Protein AF-A0A969HVY9-F1 (afdb_monomer_lite)

Foldseek 3Di:
DVVVVVVVVVVVVCVDPVCVVPPVVPPDDCDDDPDPPPPPPLPCQDLVNLLVVLLVVVLVVLVVPVVVVCVLQVLQLVLLVVCLVVDAQCQQPVPPDLDDRALQSNLVSLLSLLLSLLLSQQVLQLLPCQVCVVVVVVVVVSPRDLVSNLSSQLVNSLVSSLSSLCSNLVSNCVRYPQQQPLFQPGGLSVLSSLLSSLSNSLSNLLSLLLNLPDNHSVSSNVCSVVLSVLLNPLLQFPEAQDDDVSVVSNLVHSNVLSSQLNLLGNVSVCNVVRPPLDDPVRDDDDPCSSVPTGYDDDDPDDDPDRSHNHPVSNVVSSVSSVVSSVVSSVSSSVSNVVVVVVVVVVVVVVVVVVPDDDDDDDDDDDDYDDDDDDDDDDDDDDDDDDDDDDDDDDDDDDDDDDDDDDDDPDPDDDDDDDPDPDDDDDDDDDDDDDDDDDDDDDDDDDDDDDPPQADDDVQWRFPAWPADFFQWTKTWTARPVVRDIKIKIKGDPVQQDPLLQVQLVVQLVLQCVDPDPQAWHWDDWDDDPSITMTITDDAPQAWQVVVLVVDADDLVVVLQQLLSVLVVLQVCVVVVWHQQQDDRRQFGAHPVRHTHGYSTRNDDLPLALCSSDPNSQRSLLQFALQSLVNSVVSVPDDPPPRDDPPSDHSLRVLQSSLQRNLCNRQVHGQAGDPGSNVSNVCLQDPQRPDSCVRRVPDDFFPCSRVLSSQSSPNDSVSHDPGSNVSSVLSVCRSVVNNVVVVVPVVVPDDDDPDPDDDDDD

Secondary structure (DSSP, 8-state):
-HHHHHHHHHHHHHTSHHHIIIIITTSPP--S---PPPPP------HHHHHHHHHHHHHHHHHH-HHHHHHHHHHHHHHHHHHHHHS-GGGGT--S-SS---HHHHHHHHHHHHHHHHHHHHHHHHTTTTTTHHHHHHHHHHT--HHHHHHHHHHHHHHHHHHHHHHHHHHHTTTS---GGG-SSS-HHHHHHHHHHHHHHHHHHHHHHHHHH-SSHHHHHTTHHHHHHHHHHTSSSSS---SHHHHHHHHT-HHHHHHHHHHHHTTGGGTTS-GGG--TT-PPPPGGGG-TTS----TTS----TT---HHHHHHHHHHHHHHHHHHHHHHHHHHHHHHHHHHHHHHHHHHHTSSPPPPPPP---------------------------------------------SS--PPPP-------------------PPPPPPPPP-PPPPP-----EETTEEEEEEEEEETTEEEEEEEETTTTEEEEEEEE-GGG--HHHHHHHHHHHHHHHT---TTBPPEEEEEEETTEEEEEEE--TT-BHHHHHTT-PPPHHHHHHHHHHHHHHHHHHHHTT---S---TTTEEE-TT--EEE-STTT-PPPSSTTTTTTTHHHHGGG--HHHHHHHHHGGGS-TTTPPPSTT--HHHHHHHHHHHHHHHHHSS-S---SSHHHHHHHHHHPPPPPGGGTSTTS-PPTTHHHHHHHHT-SSGGGS-SSHHHHHHHHHHHHTT-HHHHHHHHTTT-PPPP---PPP--

Structure (mmCIF, N/CA/C/O backbone):
data_AF-A0A969HVY9-F1
#
_entry.id   AF-A0A969HVY9-F1
#
loop_
_atom_site.group_PDB
_atom_site.id
_atom_site.type_symbol
_atom_site.label_atom_id
_atom_site.label_alt_id
_atom_site.label_comp_id
_atom_site.label_asym_id
_atom_site.label_entity_id
_atom_site.label_seq_id
_atom_site.pdbx_PDB_ins_code
_atom_site.Cartn_x
_atom_site.Cartn_y
_atom_site.Cartn_z
_atom_site.occupancy
_atom_site.B_iso_or_equiv
_atom_site.auth_seq_id
_atom_site.auth_comp_id
_atom_site.auth_asym_id
_atom_site.auth_atom_id
_atom_site.pdbx_PDB_model_num
ATOM 1 N N . GLU A 1 1 ? -2.634 8.865 65.105 1.00 55.09 1 GLU A N 1
ATOM 2 C CA . GLU A 1 1 ? -2.525 7.482 65.632 1.00 55.09 1 GLU A CA 1
ATOM 3 C C . GLU A 1 1 ? -2.492 6.415 64.534 1.00 55.09 1 GLU A C 1
ATOM 5 O O . GLU A 1 1 ? -1.568 5.609 64.543 1.00 55.09 1 GLU A O 1
ATOM 10 N N . SER A 1 2 ? -3.389 6.451 63.540 1.00 67.75 2 SER A N 1
ATOM 11 C CA . SER A 1 2 ? -3.488 5.459 62.443 1.00 67.75 2 SER A CA 1
ATOM 12 C C . SER A 1 2 ? -2.166 5.020 61.779 1.00 67.75 2 SER A C 1
ATOM 14 O O . SER A 1 2 ? -1.958 3.829 61.561 1.00 67.75 2 SER A O 1
ATOM 16 N N . ALA A 1 3 ? -1.241 5.942 61.485 1.00 66.56 3 ALA A N 1
ATOM 17 C CA . ALA A 1 3 ? 0.053 5.599 60.876 1.00 66.56 3 ALA A CA 1
ATOM 18 C C . ALA A 1 3 ? 0.974 4.786 61.811 1.00 66.56 3 ALA A C 1
ATOM 20 O O . ALA A 1 3 ? 1.674 3.878 61.360 1.00 66.56 3 ALA A O 1
ATOM 21 N N . ALA A 1 4 ? 0.948 5.073 63.117 1.00 72.19 4 ALA A N 1
ATOM 22 C CA . ALA A 1 4 ? 1.685 4.300 64.115 1.00 72.19 4 ALA A CA 1
ATOM 23 C C . ALA A 1 4 ? 1.063 2.906 64.290 1.00 72.19 4 ALA A C 1
ATOM 25 O O . ALA A 1 4 ? 1.781 1.917 64.415 1.00 72.19 4 ALA A O 1
ATOM 26 N N . GLU A 1 5 ? -0.265 2.799 64.214 1.00 73.31 5 GLU A N 1
ATOM 27 C CA . GLU A 1 5 ? -0.954 1.508 64.211 1.00 73.31 5 GLU A CA 1
ATOM 28 C C . GLU A 1 5 ? -0.633 0.649 62.996 1.00 73.31 5 GLU A C 1
ATOM 30 O O . GLU A 1 5 ? -0.299 -0.524 63.164 1.00 73.31 5 GLU A O 1
ATOM 35 N N . ALA A 1 6 ? -0.650 1.227 61.795 1.00 69.50 6 ALA A N 1
ATOM 36 C CA . ALA A 1 6 ? -0.237 0.531 60.582 1.00 69.50 6 ALA A CA 1
ATOM 37 C C . ALA A 1 6 ? 1.211 0.015 60.691 1.00 69.50 6 ALA A C 1
ATOM 39 O O . ALA A 1 6 ? 1.494 -1.118 60.301 1.00 69.50 6 ALA A O 1
ATOM 40 N N . ALA A 1 7 ? 2.118 0.797 61.291 1.00 78.38 7 ALA A N 1
ATOM 41 C CA . ALA A 1 7 ? 3.492 0.371 61.549 1.00 78.38 7 ALA A CA 1
ATOM 42 C C . ALA A 1 7 ? 3.579 -0.798 62.554 1.00 78.38 7 ALA A C 1
ATOM 44 O O . ALA A 1 7 ? 4.315 -1.755 62.300 1.00 78.38 7 ALA A O 1
ATOM 45 N N . ARG A 1 8 ? 2.797 -0.776 63.649 1.00 82.75 8 ARG A N 1
ATOM 46 C CA . ARG A 1 8 ? 2.713 -1.901 64.608 1.00 82.75 8 ARG A CA 1
ATOM 47 C C . ARG A 1 8 ? 2.201 -3.177 63.940 1.00 82.75 8 ARG A C 1
ATOM 49 O O . ARG A 1 8 ? 2.822 -4.226 64.088 1.00 82.75 8 ARG A O 1
ATOM 56 N N . TRP A 1 9 ? 1.109 -3.092 63.179 1.00 81.06 9 TRP A N 1
ATOM 57 C CA . TRP A 1 9 ? 0.534 -4.246 62.483 1.00 81.06 9 TRP A CA 1
ATOM 58 C C . TRP A 1 9 ? 1.465 -4.798 61.398 1.00 81.06 9 TRP A C 1
ATOM 60 O O . TRP A 1 9 ? 1.609 -6.013 61.282 1.00 81.06 9 TRP A O 1
ATOM 70 N N . ALA A 1 10 ? 2.176 -3.937 60.664 1.00 79.81 10 ALA A N 1
ATOM 71 C CA . ALA A 1 10 ? 3.195 -4.368 59.709 1.00 79.81 10 ALA A CA 1
ATOM 72 C C . ALA A 1 10 ? 4.379 -5.084 60.390 1.00 79.81 10 ALA A C 1
ATOM 74 O O . ALA A 1 10 ? 4.883 -6.075 59.857 1.00 79.81 10 ALA A O 1
ATOM 75 N N . ALA A 1 11 ? 4.812 -4.621 61.568 1.00 85.31 11 ALA A N 1
ATOM 76 C CA . ALA A 1 11 ? 5.849 -5.286 62.357 1.00 85.31 11 ALA A CA 1
ATOM 77 C C . ALA A 1 11 ? 5.375 -6.647 62.899 1.00 85.31 11 ALA A C 1
ATOM 79 O O . ALA A 1 11 ? 6.072 -7.648 62.728 1.00 85.31 11 ALA A O 1
ATOM 80 N N . ALA A 1 12 ? 4.165 -6.709 63.467 1.00 85.62 12 ALA A N 1
ATOM 81 C CA . ALA A 1 12 ? 3.555 -7.947 63.951 1.00 85.62 12 ALA A CA 1
ATOM 82 C C . ALA A 1 12 ? 3.368 -8.981 62.825 1.00 85.62 12 ALA A C 1
ATOM 84 O O . ALA A 1 12 ? 3.683 -10.156 63.004 1.00 85.62 12 ALA A O 1
ATOM 85 N N . TYR A 1 13 ? 2.938 -8.544 61.635 1.00 84.31 13 TYR A N 1
ATOM 86 C CA . TYR A 1 13 ? 2.820 -9.418 60.469 1.00 84.31 13 TYR A CA 1
ATOM 87 C C . TYR A 1 13 ? 4.179 -9.985 60.038 1.00 84.31 13 TYR A C 1
ATOM 89 O O . TYR A 1 13 ? 4.290 -11.195 59.854 1.00 84.31 13 TYR A O 1
ATOM 97 N N . ARG A 1 14 ? 5.233 -9.157 59.952 1.00 84.00 14 ARG A N 1
ATOM 98 C CA . ARG A 1 14 ? 6.600 -9.608 59.609 1.00 84.00 14 ARG A CA 1
ATOM 99 C C . ARG A 1 14 ? 7.188 -10.608 60.610 1.00 84.00 14 ARG A C 1
ATOM 101 O O . ARG A 1 14 ? 7.985 -11.449 60.210 1.00 84.00 14 ARG A O 1
ATOM 108 N N . ALA A 1 15 ? 6.794 -10.525 61.880 1.00 86.00 15 ALA A N 1
ATOM 109 C CA . ALA A 1 15 ? 7.190 -11.472 62.924 1.00 86.00 15 ALA A CA 1
ATOM 110 C C . ALA A 1 15 ? 6.348 -12.768 62.938 1.00 86.00 15 ALA A C 1
ATOM 112 O O . ALA A 1 15 ? 6.673 -13.699 63.672 1.00 86.00 15 ALA A O 1
ATOM 113 N N . SER A 1 16 ? 5.266 -12.848 62.154 1.00 89.69 16 SER A N 1
ATOM 114 C CA . SER A 1 16 ? 4.347 -13.992 62.170 1.00 89.69 16 SER A CA 1
ATOM 115 C C . SER A 1 16 ? 4.859 -15.203 61.364 1.00 89.69 16 SER A C 1
ATOM 117 O O . SER A 1 16 ? 5.557 -15.031 60.356 1.00 89.69 16 SER A O 1
ATOM 119 N N . PRO A 1 17 ? 4.435 -16.438 61.708 1.00 81.44 17 PRO A N 1
ATOM 120 C CA . PRO A 1 17 ? 4.734 -17.634 60.910 1.00 81.44 17 PRO A CA 1
ATOM 121 C C . PRO A 1 17 ? 4.221 -17.552 59.461 1.00 81.44 17 PRO A C 1
ATOM 123 O O . PRO A 1 17 ? 4.817 -18.127 58.552 1.00 81.44 17 PRO A O 1
ATOM 126 N N . LEU A 1 18 ? 3.143 -16.796 59.223 1.00 78.56 18 LEU A N 1
ATOM 127 C CA . LEU A 1 18 ? 2.564 -16.602 57.891 1.00 78.56 18 LEU A CA 1
ATOM 128 C C . LEU A 1 18 ? 3.505 -15.815 56.969 1.00 78.56 18 LEU A C 1
ATOM 130 O O . LEU A 1 18 ? 3.620 -16.140 55.788 1.00 78.56 18 LEU A O 1
ATOM 134 N N . TYR A 1 19 ? 4.234 -14.827 57.497 1.00 83.00 19 TYR A N 1
ATOM 135 C CA . TYR A 1 19 ? 5.235 -14.097 56.717 1.00 83.00 19 TYR A CA 1
ATOM 136 C C . TYR A 1 19 ? 6.413 -14.996 56.322 1.00 83.00 19 TYR A C 1
ATOM 138 O O . TYR A 1 19 ? 6.873 -14.933 55.182 1.00 83.00 19 TYR A O 1
ATOM 146 N N . GLN A 1 20 ? 6.851 -15.891 57.215 1.00 77.06 20 GLN A N 1
ATOM 147 C CA . GLN A 1 20 ? 7.852 -16.912 56.881 1.00 77.06 20 GLN A CA 1
ATOM 148 C C . GLN A 1 20 ? 7.364 -17.816 55.736 1.00 77.06 20 GLN A C 1
ATOM 150 O O . GLN A 1 20 ? 8.054 -17.964 54.729 1.00 77.06 20 GLN A O 1
ATOM 155 N N . GLN A 1 21 ? 6.146 -18.354 55.846 1.00 77.19 21 GLN A N 1
ATOM 156 C CA . GLN A 1 21 ? 5.596 -19.331 54.899 1.00 77.19 21 GLN A CA 1
ATOM 157 C C . GLN A 1 21 ? 5.255 -18.748 53.513 1.00 77.19 21 GLN A C 1
ATOM 159 O O . GLN A 1 21 ? 5.490 -19.403 52.497 1.00 77.19 21 GLN A O 1
ATOM 164 N N . TYR A 1 22 ? 4.695 -17.535 53.452 1.00 69.06 22 TYR A N 1
ATOM 165 C CA . TYR A 1 22 ? 4.187 -16.949 52.203 1.00 69.06 22 TYR A CA 1
ATOM 166 C C . TYR A 1 22 ? 5.100 -15.896 51.572 1.00 69.06 22 TYR A C 1
ATOM 168 O O . TYR A 1 22 ? 5.003 -15.676 50.364 1.00 69.06 22 TYR A O 1
ATOM 176 N N . VAL A 1 23 ? 5.976 -15.254 52.354 1.00 74.06 23 VAL A N 1
ATOM 177 C CA . VAL A 1 23 ? 6.850 -14.172 51.875 1.00 74.06 23 VAL A CA 1
ATOM 178 C C . VAL A 1 23 ? 8.315 -14.600 51.911 1.00 74.06 23 VAL A C 1
ATOM 180 O O . VAL A 1 23 ? 8.940 -14.666 50.857 1.00 74.06 23 VAL A O 1
ATOM 183 N N . ALA A 1 24 ? 8.865 -14.952 53.077 1.00 73.19 24 ALA A N 1
ATOM 184 C CA . ALA A 1 24 ? 10.294 -15.258 53.205 1.00 73.19 24 ALA A CA 1
ATOM 185 C C . ALA A 1 24 ? 10.706 -16.534 52.448 1.00 73.19 24 ALA A C 1
ATOM 187 O O . ALA A 1 24 ? 11.702 -16.515 51.736 1.00 73.19 24 ALA A O 1
ATOM 188 N N . ALA A 1 25 ? 9.912 -17.607 52.523 1.00 68.38 25 ALA A N 1
ATOM 189 C CA . ALA A 1 25 ? 10.175 -18.864 51.812 1.00 68.38 25 ALA A CA 1
ATOM 190 C C . ALA A 1 25 ? 9.926 -18.800 50.288 1.00 68.38 25 ALA A C 1
ATOM 192 O O . ALA A 1 25 ? 10.266 -19.741 49.573 1.00 68.38 25 ALA A O 1
ATOM 193 N N . ARG A 1 26 ? 9.309 -17.718 49.783 1.00 62.16 26 ARG A N 1
ATOM 194 C CA . ARG A 1 26 ? 9.009 -17.512 48.350 1.00 62.16 26 ARG A CA 1
ATOM 195 C C . ARG A 1 26 ? 9.801 -16.378 47.706 1.00 62.16 26 ARG A C 1
ATOM 197 O O . ARG A 1 26 ? 9.891 -16.328 46.481 1.00 62.16 26 ARG A O 1
ATOM 204 N N . LEU A 1 27 ? 10.386 -15.484 48.500 1.00 57.44 27 LEU A N 1
ATOM 205 C CA . LEU A 1 27 ? 11.451 -14.607 48.037 1.00 57.44 27 LEU A CA 1
ATOM 206 C C . LEU A 1 27 ? 12.679 -15.482 47.757 1.00 57.44 27 LEU A C 1
ATOM 208 O O . LEU A 1 27 ? 13.187 -16.103 48.692 1.00 57.44 27 LEU A O 1
ATOM 212 N N . PRO A 1 28 ? 13.179 -15.558 46.507 1.00 52.66 28 PRO A N 1
ATOM 213 C CA . PRO A 1 28 ? 14.466 -16.190 46.274 1.00 52.66 28 PRO A CA 1
ATOM 214 C C . PRO A 1 28 ? 15.502 -15.475 47.143 1.00 52.66 28 PRO A C 1
ATOM 216 O O . PRO A 1 28 ? 15.505 -14.242 47.215 1.00 52.66 28 PRO A O 1
ATOM 219 N N . ALA A 1 29 ? 16.353 -16.250 47.821 1.00 51.03 29 ALA A N 1
ATOM 220 C CA . ALA A 1 29 ? 17.438 -15.701 48.623 1.00 51.03 29 ALA A CA 1
ATOM 221 C C . ALA A 1 29 ? 18.183 -14.653 47.791 1.00 51.03 29 ALA A C 1
ATOM 223 O O . ALA A 1 29 ? 18.491 -14.918 46.627 1.00 51.03 29 ALA A O 1
ATOM 224 N N . ALA A 1 30 ? 18.442 -13.478 48.373 1.00 47.62 30 ALA A N 1
ATOM 225 C CA . ALA A 1 30 ? 19.024 -12.330 47.682 1.00 47.62 30 ALA A CA 1
ATOM 226 C C . ALA A 1 30 ? 20.507 -12.566 47.335 1.00 47.62 30 ALA A C 1
ATOM 228 O O . ALA A 1 30 ? 21.411 -11.907 47.844 1.00 47.62 30 ALA A O 1
ATOM 229 N N . THR A 1 31 ? 20.748 -13.523 46.440 1.00 48.00 31 THR A N 1
ATOM 230 C CA . THR A 1 31 ? 21.965 -13.597 45.644 1.00 48.00 31 THR A CA 1
ATOM 231 C C . THR A 1 31 ? 22.063 -12.293 44.863 1.00 48.00 31 THR A C 1
ATOM 233 O O . THR A 1 31 ? 21.044 -11.763 44.416 1.00 48.00 31 THR A O 1
ATOM 236 N N . ALA A 1 32 ? 23.283 -11.758 44.785 1.00 48.66 32 ALA A N 1
ATOM 237 C CA . ALA A 1 32 ? 23.588 -10.413 44.310 1.00 48.66 32 ALA A CA 1
ATOM 238 C C . ALA A 1 32 ? 22.735 -9.973 43.110 1.00 48.66 32 ALA A C 1
ATOM 240 O O . ALA A 1 32 ? 22.522 -10.754 42.180 1.00 48.66 32 ALA A O 1
ATOM 241 N N . ALA A 1 33 ? 22.284 -8.710 43.147 1.00 44.75 33 ALA A N 1
ATOM 242 C CA . ALA A 1 33 ? 21.442 -8.099 42.121 1.00 44.75 33 ALA A CA 1
ATOM 243 C C . ALA A 1 33 ? 21.896 -8.533 40.717 1.00 44.75 33 ALA A C 1
ATOM 245 O O . ALA A 1 33 ? 23.082 -8.373 40.408 1.00 44.75 33 ALA A O 1
ATOM 246 N N . PRO A 1 34 ? 20.997 -9.095 39.882 1.00 49.50 34 PRO A N 1
ATOM 247 C CA . PRO A 1 34 ? 21.397 -9.643 38.600 1.00 49.50 34 PRO A CA 1
ATOM 248 C C . PRO A 1 34 ? 22.079 -8.544 37.796 1.00 49.50 34 PRO A C 1
ATOM 250 O O . PRO A 1 34 ? 21.503 -7.472 37.582 1.00 49.50 34 PRO A O 1
ATOM 253 N N . SER A 1 35 ? 23.314 -8.819 37.370 1.00 53.38 35 SER A N 1
ATOM 254 C CA . SER A 1 35 ? 24.064 -7.960 36.459 1.00 53.38 35 SER A CA 1
ATOM 255 C C . SER A 1 35 ? 23.131 -7.526 35.327 1.00 53.38 35 SER A C 1
ATOM 257 O O . SER A 1 35 ? 22.405 -8.387 34.814 1.00 53.38 35 SER A O 1
ATOM 259 N N . PRO A 1 36 ? 23.120 -6.239 34.920 1.00 52.06 36 PRO A N 1
ATOM 260 C CA . PRO A 1 36 ? 22.253 -5.792 33.835 1.00 52.06 36 PRO A CA 1
ATOM 261 C C . PRO A 1 36 ? 22.453 -6.743 32.651 1.00 52.06 36 PRO A C 1
ATOM 263 O O . PRO A 1 36 ? 23.613 -6.998 32.302 1.00 52.06 36 PRO A O 1
ATOM 266 N N . PRO A 1 37 ? 21.368 -7.327 32.097 1.00 47.56 37 PRO A N 1
ATOM 267 C CA . PRO A 1 37 ? 21.469 -8.451 31.179 1.00 47.56 37 PRO A CA 1
ATOM 268 C C . PRO A 1 37 ? 22.417 -8.056 30.062 1.00 47.56 37 PRO A C 1
ATOM 270 O O . PRO A 1 37 ? 22.172 -7.073 29.356 1.00 47.56 37 PRO A O 1
ATOM 273 N N . THR A 1 38 ? 23.541 -8.773 29.969 1.00 48.12 38 THR A N 1
ATOM 274 C CA . THR A 1 38 ? 24.594 -8.429 29.019 1.00 48.12 38 THR A CA 1
ATOM 275 C C . THR A 1 38 ? 23.928 -8.425 27.650 1.00 48.12 38 THR A C 1
ATOM 277 O O . THR A 1 38 ? 23.347 -9.453 27.287 1.00 48.12 38 THR A O 1
ATOM 280 N N . PRO A 1 39 ? 23.911 -7.290 26.920 1.00 47.44 39 PRO A N 1
ATOM 281 C CA . PRO A 1 39 ? 23.156 -7.207 25.680 1.00 47.44 39 PRO A CA 1
ATOM 282 C C . PRO A 1 39 ? 23.624 -8.359 24.792 1.00 47.44 39 PRO A C 1
ATOM 284 O O . PRO A 1 39 ? 24.843 -8.549 24.688 1.00 47.44 39 PRO A O 1
ATOM 287 N N . PRO A 1 40 ? 22.698 -9.160 24.224 1.00 43.06 40 PRO A N 1
ATOM 288 C CA . PRO A 1 40 ? 23.052 -10.404 23.556 1.00 43.06 40 PRO A CA 1
ATOM 289 C C . PRO A 1 40 ? 24.166 -10.102 22.566 1.00 43.06 40 PRO A C 1
ATOM 291 O O . PRO A 1 40 ? 24.004 -9.196 21.740 1.00 43.06 40 PRO A O 1
ATOM 294 N N . LYS A 1 41 ? 25.315 -10.784 22.717 1.00 43.28 41 LYS A N 1
ATOM 295 C CA . LYS A 1 41 ? 26.507 -10.540 21.895 1.00 43.28 41 LYS A CA 1
ATOM 296 C C . LYS A 1 41 ? 26.057 -10.581 20.443 1.00 43.28 41 LYS A C 1
ATOM 298 O O . LYS A 1 41 ? 25.751 -11.654 19.928 1.00 43.28 41 LYS A O 1
ATOM 303 N N . ARG A 1 42 ? 25.978 -9.406 19.806 1.00 51.38 42 ARG A N 1
ATOM 304 C CA . ARG A 1 42 ? 25.598 -9.291 18.399 1.00 51.38 42 ARG A CA 1
ATOM 305 C C . ARG A 1 42 ? 26.588 -10.152 17.641 1.00 51.38 42 ARG A C 1
ATOM 307 O O . ARG A 1 42 ? 27.772 -9.820 17.624 1.00 51.38 42 ARG A O 1
ATOM 314 N N . SER A 1 43 ? 26.124 -11.263 17.073 1.00 48.59 43 SER A N 1
ATOM 315 C CA . SER A 1 43 ? 26.971 -12.119 16.255 1.00 48.59 43 SER A CA 1
ATOM 316 C C . SER A 1 43 ? 27.496 -11.250 15.123 1.00 48.59 43 SER A C 1
ATOM 318 O O . SER A 1 43 ? 26.717 -10.834 14.261 1.00 48.59 43 SER A O 1
ATOM 320 N N . SER A 1 44 ? 28.786 -10.921 15.147 1.00 55.22 44 SER A N 1
ATOM 321 C CA . SER A 1 44 ? 29.418 -10.106 14.117 1.00 55.22 44 SER A CA 1
ATOM 322 C C . SER A 1 44 ? 29.610 -10.967 12.872 1.00 55.22 44 SER A C 1
ATOM 324 O O . SER A 1 44 ? 30.719 -11.395 12.557 1.00 55.22 44 SER A O 1
ATOM 326 N N . GLN A 1 45 ? 28.500 -11.271 12.196 1.00 69.25 45 GLN A N 1
ATOM 327 C CA . GLN A 1 45 ? 28.507 -11.921 10.896 1.00 69.25 45 GLN A CA 1
ATOM 328 C C . GLN A 1 45 ? 29.398 -11.096 9.972 1.00 69.25 45 GLN A C 1
ATOM 330 O O . GLN A 1 45 ? 29.210 -9.880 9.852 1.00 69.25 45 GLN A O 1
ATOM 335 N N . SER A 1 46 ? 30.383 -11.754 9.360 1.00 82.62 46 SER A N 1
ATOM 336 C CA . SER A 1 46 ? 31.345 -11.096 8.482 1.00 82.62 46 SER A CA 1
ATOM 337 C C . SER A 1 46 ? 30.627 -10.380 7.336 1.00 82.62 46 SER A C 1
ATOM 339 O O . SER A 1 46 ? 29.538 -10.781 6.917 1.00 82.62 46 SER A O 1
ATOM 341 N N . MET A 1 47 ? 31.234 -9.317 6.803 1.00 83.88 47 MET A N 1
ATOM 342 C CA . MET A 1 47 ? 30.635 -8.554 5.702 1.00 83.88 47 MET A CA 1
ATOM 343 C C . MET A 1 47 ? 30.315 -9.458 4.498 1.00 83.88 47 MET A C 1
ATOM 345 O O . MET A 1 47 ? 29.257 -9.316 3.896 1.00 83.88 47 MET A O 1
ATOM 349 N N . LEU A 1 48 ? 31.174 -10.445 4.216 1.00 85.69 48 LEU A N 1
ATOM 350 C CA . LEU A 1 48 ? 30.964 -11.452 3.171 1.00 85.69 48 LEU A CA 1
ATOM 351 C C . LEU A 1 48 ? 29.755 -12.359 3.451 1.00 85.69 48 LEU A C 1
ATOM 353 O O . LEU A 1 48 ? 28.965 -12.602 2.542 1.00 85.69 48 LEU A O 1
ATOM 357 N N . ALA A 1 49 ? 29.557 -12.806 4.697 1.00 85.31 49 ALA A N 1
ATOM 358 C CA . ALA A 1 49 ? 28.370 -13.579 5.068 1.00 85.31 49 ALA A CA 1
ATOM 359 C C . ALA A 1 49 ? 27.084 -12.748 4.908 1.00 85.31 49 ALA A C 1
ATOM 361 O O . ALA A 1 49 ? 26.100 -13.247 4.365 1.00 85.31 49 ALA A O 1
ATOM 362 N N . GLN A 1 50 ? 27.109 -11.465 5.299 1.00 86.62 50 GLN A N 1
ATOM 363 C CA . GLN A 1 50 ? 25.990 -10.541 5.075 1.00 86.62 50 GLN A CA 1
ATOM 364 C C . GLN A 1 50 ? 25.694 -10.373 3.576 1.00 86.62 50 GLN A C 1
ATOM 366 O O . GLN A 1 50 ? 24.541 -10.507 3.173 1.00 86.62 50 GLN A O 1
ATOM 371 N N . ILE A 1 51 ? 26.717 -10.134 2.743 1.00 89.00 51 ILE A N 1
ATOM 372 C CA . ILE A 1 51 ? 26.563 -10.015 1.282 1.00 89.00 51 ILE A CA 1
ATOM 373 C C . ILE A 1 51 ? 25.930 -11.288 0.709 1.00 89.00 51 ILE A C 1
ATOM 375 O O . ILE A 1 51 ? 24.933 -11.201 -0.004 1.00 89.00 51 ILE A O 1
ATOM 379 N N . HIS A 1 52 ? 26.462 -12.464 1.054 1.00 90.69 52 HIS A N 1
ATOM 380 C CA . HIS A 1 52 ? 25.985 -13.747 0.539 1.00 90.69 52 HIS A CA 1
ATOM 381 C C . HIS A 1 52 ? 24.521 -14.026 0.909 1.00 90.69 52 HIS A C 1
ATOM 383 O O . HIS A 1 52 ? 23.727 -14.372 0.036 1.00 90.69 52 HIS A O 1
ATOM 389 N N . ILE A 1 53 ? 24.138 -13.834 2.179 1.00 86.69 53 ILE A N 1
ATOM 390 C CA . ILE A 1 53 ? 22.760 -14.050 2.657 1.00 86.69 53 ILE A CA 1
ATOM 391 C C . ILE A 1 53 ? 21.778 -13.119 1.930 1.00 86.69 53 ILE A C 1
ATOM 393 O O . ILE A 1 53 ? 20.725 -13.565 1.467 1.00 86.69 53 ILE A O 1
ATOM 397 N N . GLN A 1 54 ? 22.131 -11.839 1.794 1.00 87.50 54 GLN A N 1
ATOM 398 C CA . GLN A 1 54 ? 21.266 -10.842 1.161 1.00 87.50 54 GLN A CA 1
ATOM 399 C C . GLN A 1 54 ? 21.160 -11.052 -0.353 1.00 87.50 54 GLN A C 1
ATOM 401 O O . GLN A 1 54 ? 20.062 -10.957 -0.903 1.00 87.50 54 GLN A O 1
ATOM 406 N N . ALA A 1 55 ? 22.261 -11.415 -1.018 1.00 88.19 55 ALA A N 1
ATOM 407 C CA . ALA A 1 55 ? 22.264 -11.769 -2.433 1.00 88.19 55 ALA A CA 1
ATOM 408 C C . ALA A 1 55 ? 21.397 -13.011 -2.701 1.00 88.19 55 ALA A C 1
ATOM 410 O O . ALA A 1 55 ? 20.548 -12.982 -3.591 1.00 88.19 55 ALA A O 1
ATOM 411 N N . TRP A 1 56 ? 21.524 -14.066 -1.887 1.00 89.38 56 TRP A N 1
ATOM 412 C CA . TRP A 1 56 ? 20.684 -15.263 -2.004 1.00 89.38 56 TRP A CA 1
ATOM 413 C C . TRP A 1 56 ? 19.202 -14.977 -1.795 1.00 89.38 56 TRP A C 1
ATOM 415 O O . TRP A 1 56 ? 18.372 -15.495 -2.542 1.00 89.38 56 TRP A O 1
ATOM 425 N N . ARG A 1 57 ? 18.848 -14.135 -0.817 1.00 87.75 57 ARG A N 1
ATOM 426 C CA . ARG A 1 57 ? 17.448 -13.756 -0.602 1.00 87.75 57 ARG A CA 1
ATOM 427 C C . ARG A 1 57 ? 16.898 -12.951 -1.778 1.00 87.75 57 ARG A C 1
ATOM 429 O O . ARG A 1 57 ? 15.815 -13.271 -2.261 1.00 87.75 57 ARG A O 1
ATOM 436 N N . ALA A 1 58 ? 17.628 -11.943 -2.255 1.00 84.62 58 ALA A N 1
ATOM 437 C CA . ALA A 1 58 ? 17.207 -11.130 -3.394 1.00 84.62 58 ALA A CA 1
ATOM 438 C C . ALA A 1 58 ? 17.064 -11.972 -4.678 1.00 84.62 58 ALA A C 1
ATOM 440 O O . ALA A 1 58 ? 16.070 -11.845 -5.391 1.00 84.62 58 ALA A O 1
ATOM 441 N N . LEU A 1 59 ? 17.993 -12.902 -4.925 1.00 87.62 59 LEU A N 1
ATOM 442 C CA . LEU A 1 59 ? 17.908 -13.861 -6.028 1.00 87.62 59 LEU A CA 1
ATOM 443 C C . LEU A 1 59 ? 16.719 -14.826 -5.869 1.00 87.62 59 LEU A C 1
ATOM 445 O O . LEU A 1 59 ? 16.036 -15.130 -6.844 1.00 87.62 59 LEU A O 1
ATOM 449 N N . GLY A 1 60 ? 16.442 -15.289 -4.647 1.00 85.19 60 GLY A N 1
ATOM 450 C CA . GLY A 1 60 ? 15.286 -16.132 -4.335 1.00 85.19 60 GLY A CA 1
ATOM 451 C C . GLY A 1 60 ? 13.947 -15.428 -4.575 1.00 85.19 60 GLY A C 1
ATOM 452 O O . GLY A 1 60 ? 13.026 -16.044 -5.105 1.00 85.19 60 GLY A O 1
ATOM 453 N N . LEU A 1 61 ? 13.854 -14.133 -4.254 1.00 84.44 61 LEU A N 1
ATOM 454 C CA . LEU A 1 61 ? 12.683 -13.302 -4.558 1.00 84.44 61 LEU A CA 1
ATOM 455 C C . LEU A 1 61 ? 12.484 -13.156 -6.075 1.00 84.44 61 LEU A C 1
ATOM 457 O O . LEU A 1 61 ? 11.398 -13.457 -6.566 1.00 84.44 61 LEU A O 1
ATOM 461 N N . LEU A 1 62 ? 13.540 -12.803 -6.820 1.00 83.38 62 LEU A N 1
ATOM 462 C CA . LEU A 1 62 ? 13.496 -12.706 -8.288 1.00 83.38 62 LEU A CA 1
ATOM 463 C C . LEU A 1 62 ? 13.116 -14.035 -8.962 1.00 83.38 62 LEU A C 1
ATOM 465 O O . LEU A 1 62 ? 12.362 -14.038 -9.925 1.00 83.38 62 LEU A O 1
ATOM 469 N N . ARG A 1 63 ? 13.598 -15.176 -8.453 1.00 86.75 63 ARG A N 1
ATOM 470 C CA . ARG A 1 63 ? 13.249 -16.509 -8.985 1.00 86.75 63 ARG A CA 1
ATOM 471 C C . ARG A 1 63 ? 11.827 -16.963 -8.645 1.00 86.75 63 ARG A C 1
ATOM 473 O O . ARG A 1 63 ? 11.295 -17.831 -9.338 1.00 86.75 63 ARG A O 1
ATOM 480 N N . ARG A 1 64 ? 11.231 -16.440 -7.567 1.00 88.56 64 ARG A N 1
ATOM 481 C CA . ARG A 1 64 ? 9.859 -16.777 -7.157 1.00 88.56 64 ARG A CA 1
ATOM 482 C C . ARG A 1 64 ? 8.828 -16.028 -7.998 1.00 88.56 64 ARG A C 1
ATOM 484 O O . ARG A 1 64 ? 7.833 -16.632 -8.387 1.00 88.56 64 ARG A O 1
ATOM 491 N N . ASP A 1 65 ? 9.093 -14.767 -8.327 1.00 88.19 65 ASP A N 1
ATOM 492 C CA . ASP A 1 65 ? 8.306 -14.003 -9.298 1.00 88.19 65 ASP A CA 1
ATOM 493 C C . ASP A 1 65 ? 8.737 -14.339 -10.737 1.00 88.19 65 ASP A C 1
ATOM 495 O O . ASP A 1 65 ? 9.427 -13.583 -11.426 1.00 88.19 65 ASP A O 1
ATOM 499 N N . ARG A 1 66 ? 8.343 -15.539 -11.181 1.00 89.69 66 ARG A N 1
ATOM 500 C CA . ARG A 1 66 ? 8.680 -16.056 -12.514 1.00 89.69 66 ARG A CA 1
ATOM 501 C C . ARG A 1 66 ? 8.145 -15.174 -13.641 1.00 89.69 66 ARG A C 1
ATOM 503 O O . ARG A 1 66 ? 8.799 -15.093 -14.672 1.00 89.69 66 ARG A O 1
ATOM 510 N N . VAL A 1 67 ? 6.995 -14.521 -13.455 1.00 89.44 67 VAL A N 1
ATOM 511 C CA . VAL A 1 67 ? 6.380 -13.672 -14.487 1.00 89.44 67 VAL A CA 1
ATOM 512 C C . VAL A 1 67 ? 7.201 -12.399 -14.674 1.00 89.44 67 VAL A C 1
ATOM 514 O O . VAL A 1 67 ? 7.636 -12.131 -15.792 1.00 89.44 67 VAL A O 1
ATOM 517 N N . SER A 1 68 ? 7.523 -11.672 -13.596 1.00 84.56 68 SER A N 1
ATOM 518 C CA . SER A 1 68 ? 8.406 -10.500 -13.700 1.00 84.56 68 SER A CA 1
ATOM 519 C C . SER A 1 68 ? 9.788 -10.865 -14.243 1.00 84.56 68 SER A C 1
ATOM 521 O O . SER A 1 68 ? 10.344 -10.110 -15.037 1.00 84.56 68 SER A O 1
ATOM 523 N N . LEU A 1 69 ? 10.351 -12.016 -13.853 1.00 89.31 69 LEU A N 1
ATOM 524 C CA . LEU A 1 69 ? 11.650 -12.462 -14.362 1.00 89.31 69 LEU A CA 1
ATOM 525 C C . LEU A 1 69 ? 11.604 -12.800 -15.861 1.00 89.31 69 LEU A C 1
ATOM 527 O O . LEU A 1 69 ? 12.515 -12.414 -16.590 1.00 89.31 69 LEU A O 1
ATOM 531 N N . LEU A 1 70 ? 10.547 -13.471 -16.333 1.00 91.25 70 LEU A N 1
ATOM 532 C CA . LEU A 1 70 ? 10.346 -13.758 -17.758 1.00 91.25 70 LEU A CA 1
ATOM 533 C C . LEU A 1 70 ? 10.178 -12.473 -18.575 1.00 91.25 70 LEU A C 1
ATOM 535 O O . LEU A 1 70 ? 10.800 -12.355 -19.625 1.00 91.25 70 LEU A O 1
ATOM 539 N N . LEU A 1 71 ? 9.424 -11.487 -18.082 1.00 90.19 71 LEU A N 1
ATOM 540 C CA . LEU A 1 71 ? 9.281 -10.181 -18.740 1.00 90.19 71 LEU A CA 1
ATOM 541 C C . LEU A 1 71 ? 10.619 -9.416 -18.790 1.00 90.19 71 LEU A C 1
ATOM 543 O O . LEU A 1 71 ? 11.014 -8.915 -19.843 1.00 90.19 71 LEU A O 1
ATOM 547 N N . LEU A 1 72 ? 11.358 -9.379 -17.674 1.00 89.25 72 LEU A N 1
ATOM 548 C CA . LEU A 1 72 ? 12.661 -8.708 -17.583 1.00 89.25 72 LEU A CA 1
ATOM 549 C C . LEU A 1 72 ? 13.757 -9.377 -18.420 1.00 89.25 72 LEU A C 1
ATOM 551 O O . LEU A 1 72 ? 14.697 -8.690 -18.820 1.00 89.25 72 LEU A O 1
ATOM 555 N N . LEU A 1 73 ? 13.675 -10.681 -18.682 1.00 92.75 73 LEU A N 1
ATOM 556 C CA . LEU A 1 73 ? 14.595 -11.368 -19.592 1.00 92.75 73 LEU A CA 1
ATOM 557 C C . LEU A 1 73 ? 14.119 -11.310 -21.047 1.00 92.75 73 LEU A C 1
ATOM 559 O O . LEU A 1 73 ? 14.951 -11.157 -21.934 1.00 92.75 73 LEU A O 1
ATOM 563 N N . GLY A 1 74 ? 12.807 -11.360 -21.292 1.00 92.50 74 GLY A N 1
ATOM 564 C CA . GLY A 1 74 ? 12.193 -11.350 -22.623 1.00 92.50 74 GLY A CA 1
ATOM 565 C C . GLY A 1 74 ? 12.343 -10.032 -23.389 1.00 92.50 74 GLY A C 1
ATOM 566 O O . GLY A 1 74 ? 12.384 -10.052 -24.615 1.00 92.50 74 GLY A O 1
ATOM 567 N N . GLN A 1 75 ? 12.516 -8.898 -22.701 1.00 94.38 75 GLN A N 1
ATOM 568 C CA . GLN A 1 75 ? 12.798 -7.612 -23.360 1.00 94.38 75 GLN A CA 1
ATOM 569 C C . GLN A 1 75 ? 14.096 -7.620 -24.195 1.00 94.38 75 GLN A C 1
ATOM 571 O O . GLN A 1 75 ? 14.149 -6.953 -25.223 1.00 94.38 75 GLN A O 1
ATOM 576 N N . ALA A 1 76 ? 15.124 -8.386 -23.810 1.00 93.56 76 ALA A N 1
ATOM 577 C CA . ALA A 1 76 ? 16.388 -8.449 -24.550 1.00 93.56 76 ALA A CA 1
ATOM 578 C C . ALA A 1 76 ? 16.259 -9.127 -25.936 1.00 93.56 76 ALA A C 1
ATOM 580 O O . ALA A 1 76 ? 16.587 -8.474 -26.929 1.00 93.56 76 ALA A O 1
ATOM 581 N N . PRO A 1 77 ? 15.738 -10.368 -26.061 1.00 94.06 77 PRO A N 1
ATOM 582 C CA . PRO A 1 77 ? 15.483 -10.980 -27.363 1.00 94.06 77 PRO A CA 1
ATOM 583 C C . PRO A 1 77 ? 14.369 -10.267 -28.144 1.00 94.06 77 PRO A C 1
ATOM 585 O O . PRO A 1 77 ? 14.431 -10.246 -29.367 1.00 94.06 77 PRO A O 1
ATOM 588 N N . LEU A 1 78 ? 13.390 -9.631 -27.480 1.00 94.00 78 LEU A N 1
ATOM 589 C CA . LEU A 1 78 ? 12.380 -8.807 -28.158 1.00 94.00 78 LEU A CA 1
ATOM 590 C C . LEU A 1 78 ? 13.023 -7.606 -28.870 1.00 94.00 78 LEU A C 1
ATOM 592 O O . LEU A 1 78 ? 12.786 -7.400 -30.057 1.00 94.00 78 LEU A O 1
ATOM 596 N N . VAL A 1 79 ? 13.862 -6.835 -28.168 1.00 91.94 79 VAL A N 1
ATOM 597 C CA . VAL A 1 79 ? 14.577 -5.686 -28.751 1.00 91.94 79 VAL A CA 1
ATOM 598 C C . VAL A 1 79 ? 15.548 -6.141 -29.842 1.00 91.94 79 VAL A C 1
ATOM 600 O O . VAL A 1 79 ? 15.587 -5.525 -30.903 1.00 91.94 79 VAL A O 1
ATOM 603 N N . ALA A 1 80 ? 16.279 -7.241 -29.636 1.00 90.38 80 ALA A N 1
ATOM 604 C CA . ALA A 1 80 ? 17.137 -7.818 -30.671 1.00 90.38 80 ALA A CA 1
ATOM 605 C C . ALA A 1 80 ? 16.348 -8.250 -31.919 1.00 90.38 80 ALA A C 1
ATOM 607 O O . ALA A 1 80 ? 16.741 -7.914 -33.030 1.00 90.38 80 ALA A O 1
ATOM 608 N N . GLY A 1 81 ? 15.219 -8.945 -31.753 1.00 90.00 81 GLY A N 1
ATOM 609 C CA . GLY A 1 81 ? 14.360 -9.368 -32.861 1.00 90.00 81 GLY A CA 1
ATOM 610 C C . GLY A 1 81 ? 13.774 -8.188 -33.637 1.00 90.00 81 GLY A C 1
ATOM 611 O O . GLY A 1 81 ? 13.786 -8.198 -34.864 1.00 90.00 81 GLY A O 1
ATOM 612 N N . LEU A 1 82 ? 13.340 -7.131 -32.942 1.00 90.31 82 LEU A N 1
ATOM 613 C CA . LEU A 1 82 ? 12.903 -5.884 -33.578 1.00 90.31 82 LEU A CA 1
ATOM 614 C C . LEU A 1 82 ? 14.045 -5.197 -34.343 1.00 90.31 82 LEU A C 1
ATOM 616 O O . LEU A 1 82 ? 13.827 -4.719 -35.452 1.00 90.31 82 LEU A O 1
ATOM 620 N N . LEU A 1 83 ? 15.269 -5.190 -33.804 1.00 85.81 83 LEU A N 1
ATOM 621 C CA . LEU A 1 83 ? 16.442 -4.676 -34.518 1.00 85.81 83 LEU A CA 1
ATOM 622 C C . LEU A 1 83 ? 16.753 -5.487 -35.784 1.00 85.81 83 LEU A C 1
ATOM 624 O O . LEU A 1 83 ? 17.003 -4.882 -36.821 1.00 85.81 83 LEU A O 1
ATOM 628 N N . LEU A 1 84 ? 16.667 -6.820 -35.738 1.00 85.00 84 LEU A N 1
ATOM 629 C CA . LEU A 1 84 ? 16.846 -7.683 -36.917 1.00 85.00 84 LEU A CA 1
ATOM 630 C C . LEU A 1 84 ? 15.754 -7.497 -37.988 1.00 85.00 84 LEU A C 1
ATOM 632 O O . LEU A 1 84 ? 15.995 -7.798 -39.152 1.00 85.00 84 LEU A O 1
ATOM 636 N N . LEU A 1 85 ? 14.568 -6.997 -37.622 1.00 84.38 85 LEU A N 1
ATOM 637 C CA . LEU A 1 85 ? 13.517 -6.629 -38.582 1.00 84.38 85 LEU A CA 1
ATOM 638 C C . LEU A 1 85 ? 13.742 -5.247 -39.215 1.00 84.38 85 LEU A C 1
ATOM 640 O O . LEU A 1 85 ? 13.310 -5.018 -40.343 1.00 84.38 85 LEU A O 1
ATOM 644 N N . LEU A 1 86 ? 14.376 -4.317 -38.494 1.00 78.50 86 LEU A N 1
ATOM 645 C CA . LEU A 1 86 ? 14.611 -2.942 -38.954 1.00 78.50 86 LEU A CA 1
ATOM 646 C C . LEU A 1 86 ? 15.941 -2.764 -39.699 1.00 78.50 86 LEU A C 1
ATOM 648 O O . LEU A 1 86 ? 16.078 -1.818 -40.473 1.00 78.50 86 LEU A O 1
ATOM 652 N N . VAL A 1 87 ? 16.927 -3.624 -39.442 1.00 71.00 87 VAL A N 1
ATOM 653 C CA . VAL A 1 87 ? 18.311 -3.450 -39.895 1.00 71.00 87 VAL A CA 1
ATOM 654 C C . VAL A 1 87 ? 18.725 -4.585 -40.829 1.00 71.00 87 VAL A C 1
ATOM 656 O O . VAL A 1 87 ? 18.531 -5.756 -40.522 1.00 71.00 87 VAL A O 1
ATOM 659 N N . GLN A 1 88 ? 19.333 -4.243 -41.969 1.00 67.00 88 GLN A N 1
ATOM 660 C CA . GLN A 1 88 ? 19.845 -5.235 -42.920 1.00 67.00 88 GLN A CA 1
ATOM 661 C C . GLN A 1 88 ? 21.039 -6.009 -42.317 1.00 67.00 88 GLN A C 1
ATOM 663 O O . GLN A 1 88 ? 21.842 -5.393 -41.606 1.00 67.00 88 GLN A O 1
ATOM 668 N N . PRO A 1 89 ? 21.220 -7.313 -42.614 1.00 58.53 89 PRO A N 1
ATOM 669 C CA . PRO A 1 89 ? 22.272 -8.141 -42.007 1.00 58.53 89 PRO A CA 1
ATOM 670 C C . PRO A 1 89 ? 23.685 -7.542 -42.086 1.00 58.53 89 PRO A C 1
ATOM 672 O O . PRO A 1 89 ? 24.460 -7.635 -41.135 1.00 58.53 89 PRO A O 1
ATOM 675 N N . ASP A 1 90 ? 23.999 -6.860 -43.190 1.00 58.69 90 ASP A N 1
ATOM 676 C CA . ASP A 1 90 ? 25.333 -6.320 -43.466 1.00 58.69 90 ASP A CA 1
ATOM 677 C C . ASP A 1 90 ? 25.645 -4.993 -42.742 1.00 58.69 90 ASP A C 1
ATOM 679 O O . ASP A 1 90 ? 26.789 -4.535 -42.748 1.00 58.69 90 ASP A O 1
ATOM 683 N N . THR A 1 91 ? 24.662 -4.362 -42.087 1.00 59.03 91 THR A N 1
ATOM 684 C CA . THR A 1 91 ? 24.763 -2.960 -41.618 1.00 59.03 91 THR A CA 1
ATOM 685 C C . THR A 1 91 ? 25.820 -2.724 -40.531 1.00 59.03 91 THR A C 1
ATOM 687 O O . THR A 1 91 ? 26.309 -1.604 -40.404 1.00 59.03 91 THR A O 1
ATOM 690 N N . LEU A 1 92 ? 26.193 -3.745 -39.745 1.00 55.44 92 LEU A N 1
ATOM 691 C CA . LEU A 1 92 ? 27.242 -3.597 -38.722 1.00 55.44 92 LEU A CA 1
ATOM 692 C C . LEU A 1 92 ? 28.666 -3.653 -39.282 1.00 55.44 92 LEU A C 1
ATOM 694 O O . LEU A 1 92 ? 29.575 -3.143 -38.632 1.00 55.44 92 LEU A O 1
ATOM 698 N N . LEU A 1 93 ? 28.875 -4.322 -40.420 1.00 54.75 93 LEU A N 1
ATOM 699 C CA . LEU A 1 93 ? 30.200 -4.831 -40.801 1.00 54.75 93 LEU A CA 1
ATOM 700 C C . LEU A 1 93 ? 30.545 -4.694 -42.287 1.00 54.75 93 LEU A C 1
ATOM 702 O O . LEU A 1 93 ? 31.706 -4.853 -42.642 1.00 54.75 93 LEU A O 1
ATOM 706 N N . GLY A 1 94 ? 29.581 -4.384 -43.157 1.00 51.03 94 GLY A N 1
ATOM 707 C CA . GLY A 1 94 ? 29.832 -3.998 -44.549 1.00 51.03 94 GLY A CA 1
ATOM 708 C C . GLY A 1 94 ? 30.561 -5.026 -45.415 1.00 51.03 94 GLY A C 1
ATOM 709 O O . GLY A 1 94 ? 31.192 -4.651 -46.399 1.00 51.03 94 GLY A O 1
ATOM 710 N N . MET A 1 95 ? 30.497 -6.311 -45.058 1.00 46.34 95 MET A N 1
ATOM 711 C CA . MET A 1 95 ? 31.331 -7.345 -45.679 1.00 46.34 95 MET A CA 1
ATOM 712 C C . MET A 1 95 ? 30.817 -7.863 -47.028 1.00 46.34 95 MET A C 1
ATOM 714 O O . MET A 1 95 ? 31.543 -8.612 -47.683 1.00 46.34 95 MET A O 1
ATOM 718 N N . HIS A 1 96 ? 29.611 -7.495 -47.477 1.00 41.72 96 HIS A N 1
ATOM 719 C CA . HIS A 1 96 ? 29.103 -7.845 -48.809 1.00 41.72 96 HIS A CA 1
ATOM 720 C C . HIS A 1 96 ? 28.717 -6.600 -49.620 1.00 41.72 96 HIS A C 1
ATOM 722 O O . HIS A 1 96 ? 27.841 -5.827 -49.253 1.00 41.72 96 HIS A O 1
ATOM 728 N N . GLN A 1 97 ? 29.395 -6.468 -50.766 1.00 38.78 97 GLN A N 1
ATOM 729 C CA . GLN A 1 97 ? 29.358 -5.363 -51.728 1.00 38.78 97 GLN A CA 1
ATOM 730 C C . GLN A 1 97 ? 29.820 -3.997 -51.196 1.00 38.78 97 GLN A C 1
ATOM 732 O O . GLN A 1 97 ? 29.196 -3.361 -50.349 1.00 38.78 97 GLN A O 1
ATOM 737 N N . ALA A 1 98 ? 30.883 -3.480 -51.822 1.00 42.50 98 ALA A N 1
ATOM 738 C CA . ALA A 1 98 ? 31.306 -2.088 -51.726 1.00 42.50 98 ALA A CA 1
ATOM 739 C C . ALA A 1 98 ? 30.264 -1.180 -52.409 1.00 42.50 98 ALA A C 1
ATOM 741 O O . ALA A 1 98 ? 30.498 -0.664 -53.497 1.00 42.50 98 ALA A O 1
ATOM 742 N N . GLY A 1 99 ? 29.088 -1.025 -51.790 1.00 44.16 99 GLY A N 1
ATOM 743 C CA . GLY A 1 99 ? 27.902 -0.369 -52.348 1.00 44.16 99 GLY A CA 1
ATOM 744 C C . GLY A 1 99 ? 27.355 0.754 -51.463 1.00 44.16 99 GLY A C 1
ATOM 745 O O . GLY A 1 99 ? 27.500 1.927 -51.806 1.00 44.16 99 GLY A O 1
ATOM 746 N N . GLN A 1 100 ? 26.712 0.426 -50.335 1.00 44.62 100 GLN A N 1
ATOM 747 C CA . GLN A 1 100 ? 25.897 1.399 -49.583 1.00 44.62 100 GLN A CA 1
ATOM 748 C C . GLN A 1 100 ? 25.922 1.251 -48.047 1.00 44.62 100 GLN A C 1
ATOM 750 O O . GLN A 1 100 ? 24.878 1.294 -47.402 1.00 44.62 100 GLN A O 1
ATOM 755 N N . VAL A 1 101 ? 27.100 1.163 -47.419 1.00 48.44 101 VAL A N 1
ATOM 756 C CA . VAL A 1 101 ? 27.187 1.322 -45.952 1.00 48.44 101 VAL A CA 1
ATOM 757 C C . VAL A 1 101 ? 27.401 2.793 -45.601 1.00 48.44 101 VAL A C 1
ATOM 759 O O . VAL A 1 101 ? 28.492 3.333 -45.758 1.00 48.44 101 VAL A O 1
ATOM 762 N N . GLN A 1 102 ? 26.345 3.460 -45.134 1.00 54.03 102 GLN A N 1
ATOM 763 C CA . GLN A 1 102 ? 26.420 4.838 -44.639 1.00 54.03 102 GLN A CA 1
ATOM 764 C C . GLN A 1 102 ? 26.773 4.854 -43.145 1.00 54.03 102 GLN A C 1
ATOM 766 O O . GLN A 1 102 ? 26.107 4.180 -42.356 1.00 54.03 102 GLN A O 1
ATOM 771 N N . ARG A 1 103 ? 27.739 5.696 -42.729 1.00 50.31 103 ARG A N 1
ATOM 772 C CA . ARG A 1 103 ? 28.103 5.915 -41.306 1.00 50.31 103 ARG A CA 1
ATOM 773 C C . ARG A 1 103 ? 26.899 6.102 -40.383 1.00 50.31 103 ARG A C 1
ATOM 775 O O . ARG A 1 103 ? 26.903 5.593 -39.264 1.00 50.31 103 ARG A O 1
ATOM 782 N N . GLY A 1 104 ? 25.875 6.814 -40.858 1.00 56.31 104 GLY A N 1
ATOM 783 C CA . GLY A 1 104 ? 24.649 7.066 -40.105 1.00 56.31 104 GLY A CA 1
ATOM 784 C C . GLY A 1 104 ? 23.944 5.791 -39.631 1.00 56.31 104 GLY A C 1
ATOM 785 O O . GLY A 1 104 ? 23.516 5.750 -38.482 1.00 56.31 104 GLY A O 1
ATOM 786 N N . ALA A 1 105 ? 23.874 4.740 -40.454 1.00 63.62 105 ALA A N 1
ATOM 787 C CA . ALA A 1 105 ? 23.133 3.519 -40.122 1.00 63.62 105 ALA A CA 1
ATOM 788 C C . ALA A 1 105 ? 23.840 2.680 -39.041 1.00 63.62 105 ALA A C 1
ATOM 790 O O . ALA A 1 105 ? 23.215 2.278 -38.057 1.00 63.62 105 ALA A O 1
ATOM 791 N N . ALA A 1 106 ? 25.158 2.485 -39.168 1.00 68.31 106 ALA A N 1
ATOM 792 C CA . ALA A 1 106 ? 25.958 1.791 -38.158 1.00 68.31 106 ALA A CA 1
ATOM 793 C C . ALA A 1 106 ? 25.957 2.554 -36.817 1.00 68.31 106 ALA A C 1
ATOM 795 O O . ALA A 1 106 ? 25.695 1.967 -35.767 1.00 68.31 106 ALA A O 1
ATOM 796 N N . GLY A 1 107 ? 26.156 3.880 -36.849 1.00 70.69 107 GLY A N 1
ATOM 797 C CA . GLY A 1 107 ? 26.109 4.727 -35.651 1.00 70.69 107 GLY A CA 1
ATOM 798 C C . GLY A 1 107 ? 24.741 4.728 -34.956 1.00 70.69 107 GLY A C 1
ATOM 799 O O . GLY A 1 107 ? 24.675 4.658 -33.729 1.00 70.69 107 GLY A O 1
ATOM 800 N N . GLN A 1 108 ? 23.641 4.741 -35.718 1.00 76.75 108 GLN A N 1
ATOM 801 C CA . GLN A 1 108 ? 22.281 4.629 -35.176 1.00 76.75 108 GLN A CA 1
ATOM 802 C C . GLN A 1 108 ? 22.038 3.281 -34.487 1.00 76.75 108 GLN A C 1
ATOM 804 O O . GLN A 1 108 ? 21.480 3.258 -33.391 1.00 76.75 108 GLN A O 1
ATOM 809 N N . LEU A 1 109 ? 22.483 2.168 -35.076 1.00 82.06 109 LEU A N 1
ATOM 810 C CA . LEU A 1 109 ? 22.332 0.851 -34.457 1.00 82.06 109 LEU A CA 1
ATOM 811 C C . LEU A 1 109 ? 23.117 0.745 -33.142 1.00 82.06 109 LEU A C 1
ATOM 813 O O . LEU A 1 109 ? 22.552 0.331 -32.130 1.00 82.06 109 LEU A O 1
ATOM 817 N N . LEU A 1 110 ? 24.388 1.160 -33.124 1.00 84.88 110 LEU A N 1
ATOM 818 C CA . LEU A 1 110 ? 25.191 1.168 -31.893 1.00 84.88 110 LEU A CA 1
ATOM 819 C C . LEU A 1 110 ? 24.541 2.032 -30.808 1.00 84.88 110 LEU A C 1
ATOM 821 O O . LEU A 1 110 ? 24.489 1.627 -29.647 1.00 84.88 110 LEU A O 1
ATOM 825 N N . PHE A 1 111 ? 23.954 3.165 -31.193 1.00 86.88 111 PHE A N 1
ATOM 826 C CA . PHE A 1 111 ? 23.212 4.028 -30.281 1.00 86.88 111 PHE A CA 1
ATOM 827 C C . PHE A 1 111 ? 21.968 3.354 -29.692 1.00 86.88 111 PHE A C 1
ATOM 829 O O . PHE A 1 111 ? 21.753 3.441 -28.481 1.00 86.88 111 PHE A O 1
ATOM 836 N N . VAL A 1 112 ? 21.190 2.614 -30.490 1.00 89.62 112 VAL A N 1
ATOM 837 C CA . VAL A 1 112 ? 20.054 1.837 -29.964 1.00 89.62 112 VAL A CA 1
ATOM 838 C C . VAL A 1 112 ? 20.526 0.696 -29.052 1.00 89.62 112 VAL A C 1
ATOM 840 O O . VAL A 1 112 ? 19.902 0.465 -28.018 1.00 89.62 112 VAL A O 1
ATOM 843 N N . LEU A 1 113 ? 21.649 0.032 -29.351 1.00 91.38 113 LEU A N 1
ATOM 844 C CA . LEU A 1 113 ? 22.226 -1.004 -28.478 1.00 91.38 113 LEU A CA 1
ATOM 845 C C . LEU A 1 113 ? 22.687 -0.435 -27.126 1.00 91.38 113 LEU A C 1
ATOM 847 O O . LEU A 1 113 ? 22.369 -1.003 -26.079 1.00 91.38 113 LEU A O 1
ATOM 851 N N . VAL A 1 114 ? 23.375 0.711 -27.130 1.00 93.50 114 VAL A N 1
ATOM 852 C CA . VAL A 1 114 ? 23.767 1.441 -25.910 1.00 93.50 114 VAL A CA 1
ATOM 853 C C . VAL A 1 114 ? 22.539 1.845 -25.101 1.00 93.50 114 VAL A C 1
ATOM 855 O O . VAL A 1 114 ? 22.500 1.632 -23.887 1.00 93.50 114 VAL A O 1
ATOM 858 N N . LEU A 1 115 ? 21.516 2.394 -25.761 1.00 94.25 115 LEU A N 1
ATOM 859 C CA . LEU A 1 115 ? 20.281 2.810 -25.106 1.00 94.25 115 LEU A CA 1
ATOM 860 C C . LEU A 1 115 ? 19.521 1.616 -24.509 1.00 94.25 115 LEU A C 1
ATOM 862 O O . LEU A 1 115 ? 19.026 1.728 -23.390 1.00 94.25 115 LEU A O 1
ATOM 866 N N . ALA A 1 116 ? 19.480 0.471 -25.196 1.00 93.50 116 ALA A N 1
ATOM 867 C CA . ALA A 1 116 ? 18.880 -0.763 -24.692 1.00 93.50 116 ALA A CA 1
ATOM 868 C C . ALA A 1 116 ? 19.623 -1.299 -23.455 1.00 93.50 116 ALA A C 1
ATOM 870 O O . ALA A 1 116 ? 18.992 -1.584 -22.437 1.00 93.50 116 ALA A O 1
ATOM 871 N N . GLY A 1 117 ? 20.960 -1.360 -23.490 1.00 93.19 117 GLY A N 1
ATOM 872 C CA . GLY A 1 117 ? 21.773 -1.767 -22.336 1.00 93.19 117 GLY A CA 1
ATOM 873 C C . GLY A 1 117 ? 21.575 -0.855 -21.117 1.00 93.19 117 GLY A C 1
ATOM 874 O O . GLY A 1 117 ? 21.377 -1.334 -19.997 1.00 93.19 117 GLY A O 1
ATOM 875 N N . LEU A 1 118 ? 21.545 0.465 -21.334 1.00 95.31 118 LEU A N 1
ATOM 876 C CA . LEU A 1 118 ? 21.254 1.449 -20.285 1.00 95.31 118 LEU A CA 1
ATOM 877 C C . LEU A 1 118 ? 19.818 1.329 -19.758 1.00 95.31 118 LEU A C 1
ATOM 879 O O . LEU A 1 118 ? 19.619 1.371 -18.543 1.00 95.31 118 LEU A O 1
ATOM 883 N N . TRP A 1 119 ? 18.831 1.134 -20.637 1.00 95.50 119 TRP A N 1
ATOM 884 C CA . TRP A 1 119 ? 17.434 0.891 -20.268 1.00 95.50 119 TRP A CA 1
ATOM 885 C C . TRP A 1 119 ? 17.314 -0.330 -19.352 1.00 95.50 119 TRP A C 1
ATOM 887 O O . TRP A 1 119 ? 16.780 -0.202 -18.248 1.00 95.50 119 TRP A O 1
ATOM 897 N N . PHE A 1 120 ? 17.870 -1.481 -19.755 1.00 92.94 120 PHE A N 1
ATOM 898 C CA . PHE A 1 120 ? 17.838 -2.725 -18.978 1.00 92.94 120 PHE A CA 1
ATOM 899 C C . PHE A 1 120 ? 18.433 -2.542 -17.576 1.00 92.94 120 PHE A C 1
ATOM 901 O O . PHE A 1 120 ? 17.819 -2.961 -16.588 1.00 92.94 120 PHE A O 1
ATOM 908 N N . GLY A 1 121 ? 19.578 -1.859 -17.473 1.00 93.19 121 GLY A N 1
ATOM 909 C CA . GLY A 1 121 ? 20.222 -1.570 -16.194 1.00 93.19 121 GLY A CA 1
ATOM 910 C C . GLY A 1 121 ? 19.402 -0.632 -15.302 1.00 93.19 121 GLY A C 1
ATOM 911 O O . GLY A 1 121 ? 19.104 -0.969 -14.152 1.00 93.19 121 GLY A O 1
ATOM 912 N N . ILE A 1 122 ? 18.993 0.526 -15.832 1.00 95.69 122 ILE A N 1
ATOM 913 C CA . ILE A 1 122 ? 18.264 1.551 -15.070 1.00 95.69 122 ILE A CA 1
ATOM 914 C C . ILE A 1 122 ? 16.915 1.006 -14.589 1.00 95.69 122 ILE A C 1
ATOM 916 O O . ILE A 1 122 ? 16.614 1.117 -13.399 1.00 95.69 122 ILE A O 1
ATOM 920 N N . ILE A 1 123 ? 16.108 0.392 -15.463 1.00 93.06 123 ILE A N 1
ATOM 921 C CA . ILE A 1 123 ? 14.738 -0.015 -15.114 1.00 93.06 123 ILE A CA 1
ATOM 922 C C . ILE A 1 123 ? 14.705 -1.159 -14.093 1.00 93.06 123 ILE A C 1
ATOM 924 O O . ILE A 1 123 ? 13.901 -1.129 -13.157 1.00 93.06 123 ILE A O 1
ATOM 928 N N . SER A 1 124 ? 15.634 -2.115 -14.204 1.00 90.69 124 SER A N 1
ATOM 929 C CA . SER A 1 124 ? 15.772 -3.229 -13.255 1.00 90.69 124 SER A CA 1
ATOM 930 C C . SER A 1 124 ? 16.139 -2.738 -11.847 1.00 90.69 124 SER A C 1
ATOM 932 O O . SER A 1 124 ? 15.734 -3.331 -10.845 1.00 90.69 124 SER A O 1
ATOM 934 N N . ALA A 1 125 ? 16.880 -1.630 -11.756 1.00 95.00 125 ALA A N 1
ATOM 935 C CA . ALA A 1 125 ? 17.374 -1.076 -10.502 1.00 95.00 125 ALA A CA 1
ATOM 936 C C . ALA A 1 125 ? 16.500 0.040 -9.899 1.00 95.00 125 ALA A C 1
ATOM 938 O O . ALA A 1 125 ? 16.446 0.155 -8.670 1.00 95.00 125 ALA A O 1
ATOM 939 N N . ALA A 1 126 ? 15.785 0.822 -10.715 1.00 92.12 126 ALA A N 1
ATOM 940 C CA . ALA A 1 126 ? 15.099 2.055 -10.311 1.00 92.12 126 ALA A CA 1
ATOM 941 C C . ALA A 1 126 ? 14.134 1.884 -9.128 1.00 92.12 126 ALA A C 1
ATOM 943 O O . ALA A 1 126 ? 14.142 2.688 -8.199 1.00 92.12 126 ALA A O 1
ATOM 944 N N . ARG A 1 127 ? 13.336 0.809 -9.088 1.00 91.94 127 ARG A N 1
ATOM 945 C CA . ARG A 1 127 ? 12.413 0.548 -7.961 1.00 91.94 127 ARG A CA 1
ATOM 946 C C . ARG A 1 127 ? 13.016 -0.270 -6.811 1.00 91.94 127 ARG A C 1
ATOM 948 O O . ARG A 1 127 ? 12.380 -0.393 -5.772 1.00 91.94 127 ARG A O 1
ATOM 955 N N . SER A 1 128 ? 14.227 -0.803 -6.976 1.00 90.56 128 SER A N 1
ATOM 956 C CA . SER A 1 128 ? 14.745 -1.949 -6.210 1.00 90.56 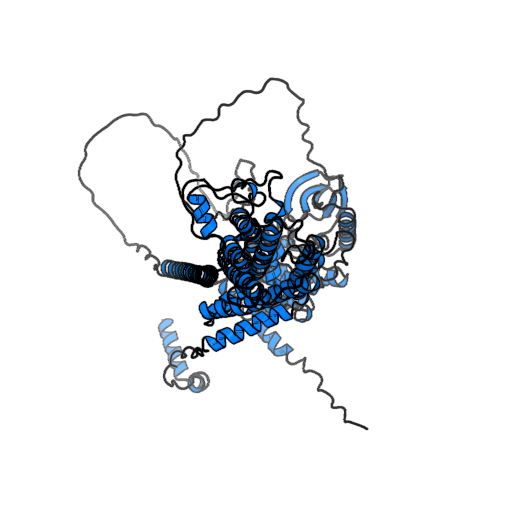128 SER A CA 1
ATOM 957 C C . SER A 1 128 ? 15.057 -1.705 -4.722 1.00 90.56 128 SER A C 1
ATOM 959 O O . SER A 1 128 ? 14.985 -2.644 -3.932 1.00 90.56 128 SER A O 1
ATOM 961 N N . ILE A 1 129 ? 15.398 -0.474 -4.320 1.00 90.88 129 ILE A N 1
ATOM 962 C CA . ILE A 1 129 ? 15.554 -0.069 -2.908 1.00 90.88 129 ILE A CA 1
ATOM 963 C C . ILE A 1 129 ? 14.249 0.540 -2.390 1.00 90.88 129 ILE A C 1
ATOM 965 O O . ILE A 1 129 ? 13.864 0.297 -1.246 1.00 90.88 129 ILE A O 1
ATOM 969 N N . ALA A 1 130 ? 13.556 1.318 -3.222 1.00 88.88 130 ALA A N 1
ATOM 970 C CA . ALA A 1 130 ? 12.315 1.988 -2.850 1.00 88.88 130 ALA A CA 1
ATOM 971 C C . ALA A 1 130 ? 11.192 0.997 -2.476 1.00 88.88 130 ALA A C 1
ATOM 973 O O . ALA A 1 130 ? 10.474 1.245 -1.508 1.00 88.88 130 ALA A O 1
ATOM 974 N N . SER A 1 131 ? 11.078 -0.141 -3.174 1.00 87.94 131 SER A N 1
ATOM 975 C CA . SER A 1 131 ? 10.109 -1.206 -2.869 1.00 87.94 131 SER A CA 1
ATOM 976 C C . SER A 1 131 ? 10.453 -2.000 -1.602 1.00 87.94 131 SER A C 1
ATOM 978 O O . SER A 1 131 ? 9.567 -2.364 -0.832 1.00 87.94 131 SER A O 1
ATOM 980 N N . GLU A 1 132 ? 11.740 -2.251 -1.349 1.00 88.94 132 GLU A N 1
ATOM 981 C CA . GLU A 1 132 ? 12.227 -3.078 -0.232 1.00 88.94 132 GLU A CA 1
ATOM 982 C C . GLU A 1 132 ? 12.578 -2.267 1.031 1.00 88.94 132 GLU A C 1
ATOM 984 O O . GLU A 1 132 ? 13.021 -2.832 2.035 1.00 88.94 132 GLU A O 1
ATOM 989 N N . ARG A 1 133 ? 12.352 -0.944 1.023 1.00 84.00 133 ARG A N 1
ATOM 990 C CA . ARG A 1 133 ? 12.759 0.001 2.083 1.00 84.00 133 ARG A CA 1
ATOM 991 C C . ARG A 1 133 ? 12.416 -0.466 3.503 1.00 84.00 133 ARG A C 1
ATOM 993 O O . ARG A 1 133 ? 13.244 -0.338 4.403 1.00 84.00 133 ARG A O 1
ATOM 1000 N N . LEU A 1 134 ? 11.224 -1.028 3.711 1.00 77.62 134 LEU A N 1
ATOM 1001 C CA . LEU A 1 134 ? 10.776 -1.506 5.027 1.00 77.62 134 LEU A CA 1
ATOM 1002 C C . LEU A 1 134 ? 11.574 -2.718 5.538 1.00 77.62 134 LEU A C 1
ATOM 1004 O O . LEU A 1 134 ? 11.717 -2.880 6.749 1.00 77.62 134 LEU A O 1
ATOM 1008 N N . ILE A 1 135 ? 12.094 -3.557 4.639 1.00 82.94 135 ILE A N 1
ATOM 1009 C CA . ILE A 1 135 ? 12.950 -4.704 4.974 1.00 82.94 135 ILE A CA 1
ATOM 1010 C C . ILE A 1 135 ? 14.348 -4.184 5.322 1.00 82.94 135 ILE A C 1
ATOM 1012 O O . ILE A 1 135 ? 14.842 -4.453 6.418 1.00 82.94 135 ILE A O 1
ATOM 1016 N N . TYR A 1 136 ? 14.918 -3.334 4.460 1.00 86.12 136 TYR A N 1
ATOM 1017 C CA . TYR A 1 136 ? 16.206 -2.674 4.694 1.00 86.12 136 TYR A CA 1
ATOM 1018 C C . TYR A 1 136 ? 16.262 -1.963 6.058 1.00 86.12 136 TYR A C 1
ATOM 1020 O O . TYR A 1 136 ? 17.199 -2.172 6.827 1.00 86.12 136 TYR A O 1
ATOM 1028 N N . GLU A 1 137 ? 15.240 -1.178 6.418 1.00 83.94 137 GLU A N 1
ATOM 1029 C CA . GLU A 1 137 ? 15.206 -0.472 7.707 1.00 83.94 137 GLU A CA 1
ATOM 1030 C C . GLU A 1 137 ? 15.126 -1.402 8.929 1.00 83.94 137 GLU A C 1
ATOM 1032 O O . GLU A 1 137 ? 15.632 -1.045 9.997 1.00 83.94 137 GLU A O 1
ATOM 1037 N N . ARG A 1 138 ? 14.503 -2.583 8.805 1.00 81.88 138 ARG A N 1
ATOM 1038 C CA . ARG A 1 138 ? 14.462 -3.592 9.879 1.00 81.88 138 ARG A CA 1
ATOM 1039 C C . ARG A 1 138 ? 15.836 -4.234 10.060 1.00 81.88 138 ARG A C 1
ATOM 1041 O O . ARG A 1 138 ? 16.353 -4.282 11.174 1.00 81.88 138 ARG A O 1
ATOM 1048 N N . GLU A 1 139 ? 16.459 -4.662 8.968 1.00 83.81 139 GLU A N 1
ATOM 1049 C CA . GLU A 1 139 ? 17.747 -5.365 8.995 1.00 83.81 139 GLU A CA 1
ATOM 1050 C C . GLU A 1 139 ? 18.919 -4.439 9.334 1.00 83.81 139 GLU A C 1
ATOM 1052 O O . GLU A 1 139 ? 19.847 -4.832 10.044 1.00 83.81 139 GLU A O 1
ATOM 1057 N N . ARG A 1 140 ? 18.840 -3.162 8.945 1.00 84.94 140 ARG A N 1
ATOM 1058 C CA . ARG A 1 140 ? 19.786 -2.124 9.375 1.00 84.94 140 ARG A CA 1
ATOM 1059 C C . ARG A 1 140 ? 19.801 -1.960 10.899 1.00 84.94 140 ARG A C 1
ATOM 1061 O O . ARG A 1 140 ? 20.878 -1.847 11.480 1.00 84.94 140 ARG A O 1
ATOM 1068 N N . ARG A 1 141 ? 18.641 -2.037 11.570 1.00 81.19 141 ARG A N 1
ATOM 1069 C CA . ARG A 1 141 ? 18.546 -2.027 13.049 1.00 81.19 141 ARG A CA 1
ATOM 1070 C C . ARG A 1 141 ? 19.101 -3.306 13.686 1.00 81.19 141 ARG A C 1
ATOM 1072 O O . ARG A 1 141 ? 19.605 -3.242 14.805 1.00 81.19 141 ARG A O 1
ATOM 1079 N N . ALA A 1 142 ? 19.045 -4.435 12.976 1.00 77.19 142 ALA A N 1
ATOM 1080 C CA . ALA A 1 142 ? 19.647 -5.703 13.395 1.00 77.19 142 ALA A CA 1
ATOM 1081 C C . ALA A 1 142 ? 21.179 -5.760 13.193 1.00 77.19 142 ALA A C 1
ATOM 1083 O O . ALA A 1 142 ? 21.838 -6.592 13.812 1.00 77.19 142 ALA A O 1
ATOM 1084 N N . GLY A 1 143 ? 21.760 -4.853 12.395 1.00 80.88 143 GLY A N 1
ATOM 1085 C CA . GLY A 1 143 ? 23.214 -4.702 12.231 1.00 80.88 143 GLY A CA 1
ATOM 1086 C C . GLY A 1 143 ? 23.745 -4.792 10.796 1.00 80.88 143 GLY A C 1
ATOM 1087 O O . GLY A 1 143 ? 24.961 -4.753 10.616 1.00 80.88 143 GLY A O 1
ATOM 1088 N N . LEU A 1 144 ? 22.878 -4.886 9.781 1.00 84.81 144 LEU A N 1
ATOM 1089 C CA . LEU A 1 144 ? 23.277 -4.921 8.368 1.00 84.81 144 LEU A CA 1
ATOM 1090 C C . LEU A 1 144 ? 24.110 -3.684 7.981 1.00 84.81 144 LEU A C 1
ATOM 1092 O O . LEU A 1 144 ? 23.706 -2.545 8.241 1.00 84.81 144 LEU A O 1
ATOM 1096 N N . SER A 1 145 ? 25.257 -3.879 7.323 1.00 89.31 145 SER A N 1
ATOM 1097 C CA . SER A 1 145 ? 26.062 -2.759 6.808 1.00 89.31 145 SER A CA 1
ATOM 1098 C C . SER A 1 145 ? 25.522 -2.212 5.475 1.00 89.31 145 SER A C 1
ATOM 1100 O O . SER A 1 145 ? 25.084 -2.973 4.613 1.00 89.31 145 SER A O 1
ATOM 1102 N N . ILE A 1 146 ? 25.572 -0.883 5.285 1.00 90.00 146 ILE A N 1
ATOM 1103 C CA . ILE A 1 146 ? 25.125 -0.224 4.037 1.00 90.00 146 ILE A CA 1
ATOM 1104 C C . ILE A 1 146 ? 25.930 -0.741 2.836 1.00 90.00 146 ILE A C 1
ATOM 1106 O O . ILE A 1 146 ? 25.358 -1.006 1.783 1.00 90.00 146 ILE A O 1
ATOM 1110 N N . ILE A 1 147 ? 27.238 -0.945 3.022 1.00 91.00 147 ILE A N 1
ATOM 1111 C CA . ILE A 1 147 ? 28.144 -1.461 1.990 1.00 91.00 147 ILE A CA 1
ATOM 1112 C C . ILE A 1 147 ? 27.760 -2.898 1.609 1.00 91.00 147 ILE A C 1
ATOM 1114 O O . ILE A 1 147 ? 27.569 -3.162 0.428 1.00 91.00 147 ILE A O 1
ATOM 1118 N N . ALA A 1 148 ? 27.551 -3.805 2.576 1.00 89.94 148 ALA A N 1
ATOM 1119 C CA . ALA A 1 148 ? 27.114 -5.173 2.271 1.00 89.94 148 ALA A CA 1
ATOM 1120 C C . ALA A 1 148 ? 25.770 -5.208 1.529 1.00 89.94 148 ALA A C 1
ATOM 1122 O O . ALA A 1 148 ? 25.609 -5.983 0.591 1.00 89.94 148 ALA A O 1
ATOM 1123 N N . TYR A 1 149 ? 24.821 -4.353 1.926 1.00 92.12 149 TYR A N 1
ATOM 1124 C CA . TYR A 1 149 ? 23.529 -4.236 1.254 1.00 92.12 149 TYR A CA 1
ATOM 1125 C C . TYR A 1 149 ? 23.673 -3.771 -0.202 1.00 92.12 149 TYR A C 1
ATOM 1127 O O . TYR A 1 149 ? 23.145 -4.422 -1.101 1.00 92.12 149 TYR A O 1
ATOM 1135 N N . LEU A 1 150 ? 24.414 -2.684 -0.449 1.00 93.69 150 LEU A N 1
ATOM 1136 C CA . LEU A 1 150 ? 24.613 -2.160 -1.802 1.00 93.69 150 LEU A CA 1
ATOM 1137 C C . LEU A 1 150 ? 25.395 -3.135 -2.685 1.00 93.69 150 LEU A C 1
ATOM 1139 O O . LEU A 1 150 ? 24.971 -3.382 -3.808 1.00 93.69 150 LEU A O 1
ATOM 1143 N N . VAL A 1 151 ? 26.468 -3.750 -2.178 1.00 94.44 151 VAL A N 1
ATOM 1144 C CA . VAL A 1 151 ? 27.245 -4.753 -2.927 1.00 94.44 151 VAL A CA 1
ATOM 1145 C C . VAL A 1 151 ? 26.382 -5.968 -3.276 1.00 94.44 151 VAL A C 1
ATOM 1147 O O . VAL A 1 151 ? 26.389 -6.397 -4.425 1.00 94.44 151 VAL A O 1
ATOM 1150 N N . ALA A 1 152 ? 25.574 -6.483 -2.342 1.00 93.69 152 ALA A N 1
ATOM 1151 C CA . ALA A 1 152 ? 24.639 -7.573 -2.634 1.00 93.69 152 ALA A CA 1
ATOM 1152 C C . ALA A 1 152 ? 23.590 -7.177 -3.689 1.00 93.69 152 ALA A C 1
ATOM 1154 O O . ALA A 1 152 ? 23.272 -7.973 -4.574 1.00 93.69 152 ALA A O 1
ATOM 1155 N N . LYS A 1 153 ? 23.070 -5.942 -3.629 1.00 94.00 153 LYS A N 1
ATOM 1156 C CA . LYS A 1 153 ? 22.071 -5.441 -4.582 1.00 94.00 153 LYS A CA 1
ATOM 1157 C C . LYS A 1 153 ? 22.658 -5.267 -5.986 1.00 94.00 153 LYS A C 1
ATOM 1159 O O . LYS A 1 153 ? 22.056 -5.732 -6.950 1.00 94.00 153 LYS A O 1
ATOM 1164 N N . LEU A 1 154 ? 23.847 -4.669 -6.087 1.00 95.06 154 LEU A N 1
ATOM 1165 C CA . LEU A 1 154 ? 24.594 -4.508 -7.337 1.00 95.06 154 LEU A CA 1
ATOM 1166 C C . LEU A 1 154 ? 25.010 -5.859 -7.930 1.00 95.06 154 LEU A C 1
ATOM 1168 O O . LEU A 1 154 ? 24.905 -6.032 -9.137 1.00 95.06 154 LEU A O 1
ATOM 1172 N N . ALA A 1 155 ? 25.406 -6.839 -7.111 1.00 94.75 155 ALA A N 1
ATOM 1173 C CA . ALA A 1 155 ? 25.755 -8.177 -7.590 1.00 94.75 155 ALA A CA 1
ATOM 1174 C C . ALA A 1 155 ? 24.553 -8.910 -8.213 1.00 94.75 155 ALA A C 1
ATOM 1176 O O . ALA A 1 155 ? 24.668 -9.481 -9.295 1.00 94.75 155 ALA A O 1
ATOM 1177 N N . VAL A 1 156 ? 23.381 -8.869 -7.566 1.00 94.88 156 VAL A N 1
ATOM 1178 C CA . VAL A 1 156 ? 22.174 -9.549 -8.072 1.00 94.88 156 VAL A CA 1
ATOM 1179 C C . VAL A 1 156 ? 21.602 -8.851 -9.308 1.00 94.88 156 VAL A C 1
ATOM 1181 O O . VAL A 1 156 ? 21.288 -9.517 -10.293 1.00 94.88 156 VAL A O 1
ATOM 1184 N N . LEU A 1 157 ? 21.497 -7.518 -9.293 1.00 95.06 157 LEU A N 1
ATOM 1185 C CA . LEU A 1 157 ? 20.998 -6.751 -10.441 1.00 95.06 157 LEU A CA 1
ATOM 1186 C C . LEU A 1 157 ? 22.004 -6.725 -11.601 1.00 95.06 157 LEU A C 1
ATOM 1188 O O . LEU A 1 157 ? 21.601 -6.790 -12.756 1.00 95.06 157 LEU A O 1
ATOM 1192 N N . GLY A 1 158 ? 23.304 -6.699 -11.307 1.00 95.12 158 GLY A N 1
ATOM 1193 C CA . GLY A 1 158 ? 24.365 -6.822 -12.304 1.00 95.12 158 GLY A CA 1
ATOM 1194 C C . GLY A 1 158 ? 24.416 -8.209 -12.945 1.00 95.12 158 GLY A C 1
ATOM 1195 O O . GLY A 1 158 ? 24.635 -8.308 -14.146 1.00 95.12 158 GLY A O 1
ATOM 1196 N N . GLY A 1 159 ? 24.124 -9.275 -12.192 1.00 94.88 159 GLY A N 1
ATOM 1197 C CA . GLY A 1 159 ? 23.946 -10.620 -12.750 1.00 94.88 159 GLY A CA 1
ATOM 1198 C C . GLY A 1 159 ? 22.742 -10.724 -13.696 1.00 94.88 159 GLY A C 1
ATOM 1199 O O . GLY A 1 159 ? 22.824 -11.401 -14.720 1.00 94.88 159 GLY A O 1
ATOM 1200 N N . LEU A 1 160 ? 21.646 -10.013 -13.400 1.00 94.88 160 LEU A N 1
ATOM 1201 C CA . LEU A 1 160 ? 20.506 -9.888 -14.316 1.00 94.88 160 LEU A CA 1
ATOM 1202 C C . LEU A 1 160 ? 20.884 -9.099 -15.581 1.00 94.88 160 LEU A C 1
ATOM 1204 O O . LEU A 1 160 ? 20.594 -9.560 -16.682 1.00 94.88 160 LEU A O 1
ATOM 1208 N N . ALA A 1 161 ? 21.579 -7.968 -15.428 1.00 95.19 161 ALA A N 1
ATOM 1209 C CA . ALA A 1 161 ? 22.061 -7.152 -16.543 1.00 95.19 161 ALA A CA 1
ATOM 1210 C C . ALA A 1 161 ? 23.036 -7.922 -17.452 1.00 95.19 161 ALA A C 1
ATOM 1212 O O . ALA A 1 161 ? 22.925 -7.855 -18.671 1.00 95.19 161 ALA A O 1
ATOM 1213 N N . LEU A 1 162 ? 23.933 -8.728 -16.872 1.00 96.06 162 LEU A N 1
ATOM 1214 C CA . LEU A 1 162 ? 24.832 -9.623 -17.605 1.00 96.06 162 LEU A CA 1
ATOM 1215 C C . LEU A 1 162 ? 24.055 -10.612 -18.476 1.00 96.06 162 LEU A C 1
ATOM 1217 O O . LEU A 1 162 ? 24.361 -10.758 -19.659 1.00 96.06 162 LEU A O 1
ATOM 1221 N N . LEU A 1 163 ? 23.024 -11.251 -17.915 1.00 95.81 163 LEU A N 1
ATOM 1222 C CA . LEU A 1 163 ? 22.177 -12.177 -18.662 1.00 95.81 163 LEU A CA 1
ATOM 1223 C C . LEU A 1 163 ? 21.371 -11.458 -19.759 1.00 95.81 163 LEU A C 1
ATOM 1225 O O . LEU A 1 163 ? 21.255 -11.983 -20.861 1.00 95.81 163 LEU A O 1
ATOM 1229 N N . GLN A 1 164 ? 20.872 -10.245 -19.503 1.00 96.25 164 GLN A N 1
ATOM 1230 C CA . GLN A 1 164 ? 20.177 -9.421 -20.502 1.00 96.25 164 GLN A CA 1
ATOM 1231 C C . GLN A 1 164 ? 21.101 -9.018 -21.665 1.00 96.25 164 GLN A C 1
ATOM 1233 O O . GLN A 1 164 ? 20.716 -9.180 -22.820 1.00 96.25 164 GLN A O 1
ATOM 1238 N N . THR A 1 165 ? 22.332 -8.568 -21.396 1.00 95.81 165 THR A N 1
ATOM 1239 C CA . THR A 1 165 ? 23.316 -8.230 -22.443 1.00 95.81 165 THR A CA 1
ATOM 1240 C C . THR A 1 165 ? 23.741 -9.465 -23.245 1.00 95.81 165 THR A C 1
ATOM 1242 O O . THR A 1 165 ? 23.858 -9.389 -24.468 1.00 95.81 165 THR A O 1
ATOM 1245 N N . ALA A 1 166 ? 23.911 -10.619 -22.587 1.00 95.44 166 ALA A N 1
ATOM 1246 C CA . ALA A 1 166 ? 24.205 -11.885 -23.262 1.00 95.44 166 ALA A CA 1
ATOM 1247 C C . ALA A 1 166 ? 23.052 -12.330 -24.180 1.00 95.44 166 ALA A C 1
ATOM 1249 O O . ALA A 1 166 ? 23.295 -12.731 -25.315 1.00 95.44 166 ALA A O 1
ATOM 1250 N N . LEU A 1 167 ? 21.800 -12.213 -23.721 1.00 95.69 167 LEU A N 1
ATOM 1251 C CA . LEU A 1 167 ? 20.612 -12.514 -24.527 1.00 95.69 167 LEU A CA 1
ATOM 1252 C C . LEU A 1 167 ? 20.445 -11.543 -25.703 1.00 95.69 167 LEU A C 1
ATOM 1254 O O . LEU A 1 167 ? 20.086 -11.984 -26.792 1.00 95.69 167 LEU A O 1
ATOM 1258 N N . LEU A 1 168 ? 20.725 -10.249 -25.513 1.00 93.69 168 LEU A N 1
ATOM 1259 C CA . LEU A 1 168 ? 20.654 -9.238 -26.572 1.00 93.69 168 LEU A CA 1
ATOM 1260 C C . LEU A 1 168 ? 21.621 -9.585 -27.718 1.00 93.69 168 LEU A C 1
ATOM 1262 O O . LEU A 1 168 ? 21.186 -9.774 -28.852 1.00 93.69 168 LEU A O 1
ATOM 1266 N N . LEU A 1 169 ? 22.917 -9.735 -27.420 1.00 91.69 169 LEU A N 1
ATOM 1267 C CA . LEU A 1 169 ? 23.930 -10.045 -28.438 1.00 91.69 169 LEU A CA 1
ATOM 1268 C C . LEU A 1 169 ? 23.793 -11.465 -29.006 1.00 91.69 169 LEU A C 1
ATOM 1270 O O . LEU A 1 169 ? 23.943 -11.646 -30.210 1.00 91.69 169 LEU A O 1
ATOM 1274 N N . GLY A 1 170 ? 23.449 -12.456 -28.178 1.00 91.19 170 GLY A N 1
ATOM 1275 C CA . GLY A 1 170 ? 23.223 -13.836 -28.626 1.00 91.19 170 GLY A CA 1
ATOM 1276 C C . GLY A 1 170 ? 21.973 -14.015 -29.496 1.00 91.19 170 GLY A C 1
ATOM 1277 O O . GLY A 1 170 ? 21.898 -14.958 -30.279 1.00 91.19 170 GLY A O 1
ATOM 1278 N N . THR A 1 171 ? 20.998 -13.104 -29.403 1.00 90.62 171 THR A N 1
ATOM 1279 C CA . THR A 1 171 ? 19.867 -13.065 -30.344 1.00 90.62 171 THR A CA 1
ATOM 1280 C C . THR A 1 171 ? 20.265 -12.353 -31.639 1.00 90.62 171 THR A C 1
ATOM 1282 O O . THR A 1 171 ? 19.927 -12.826 -32.720 1.00 90.62 171 THR A O 1
ATOM 1285 N N . LEU A 1 172 ? 21.037 -11.261 -31.562 1.00 87.75 172 LEU A N 1
ATOM 1286 C CA . LEU A 1 172 ? 21.545 -10.553 -32.746 1.00 87.75 172 LEU A CA 1
ATOM 1287 C C . LEU A 1 172 ? 22.497 -11.419 -33.589 1.00 87.75 172 LEU A C 1
ATOM 1289 O O . LEU A 1 172 ? 22.441 -11.354 -34.816 1.00 87.75 172 LEU A O 1
ATOM 1293 N N . SER A 1 173 ? 23.286 -12.301 -32.963 1.00 86.25 173 SER A N 1
ATOM 1294 C CA . SER A 1 173 ? 24.169 -13.245 -33.669 1.00 86.25 173 SER A CA 1
ATOM 1295 C C . SER A 1 173 ? 23.439 -14.274 -34.543 1.00 86.25 173 SER A C 1
ATOM 1297 O O . SER A 1 173 ? 24.088 -14.992 -35.296 1.00 86.25 173 SER A O 1
ATOM 1299 N N . LEU A 1 174 ? 22.106 -14.380 -34.447 1.00 84.94 174 LEU A N 1
ATOM 1300 C CA . LEU A 1 174 ? 21.300 -15.223 -35.340 1.00 84.94 174 LEU A CA 1
ATOM 1301 C C . LEU A 1 174 ? 21.100 -14.589 -36.725 1.00 84.94 174 LEU A C 1
ATOM 1303 O O . LEU A 1 174 ? 20.869 -15.312 -37.689 1.00 84.94 174 LEU A O 1
ATOM 1307 N N . GLY A 1 175 ? 21.163 -13.255 -36.817 1.00 76.31 175 GLY A N 1
ATOM 1308 C CA . GLY A 1 175 ? 20.984 -12.506 -38.066 1.00 76.31 175 GLY A CA 1
ATOM 1309 C C . GLY A 1 175 ? 22.218 -11.726 -38.525 1.00 76.31 175 GLY A C 1
ATOM 1310 O O . GLY A 1 175 ? 22.244 -11.273 -39.664 1.00 76.31 175 GLY A O 1
ATOM 1311 N N . ILE A 1 176 ? 23.233 -11.568 -37.667 1.00 76.31 176 ILE A N 1
ATOM 1312 C CA . ILE A 1 176 ? 24.451 -10.803 -37.959 1.00 76.31 176 ILE A CA 1
ATOM 1313 C C . ILE A 1 176 ? 25.681 -11.643 -37.603 1.00 76.31 176 ILE A C 1
ATOM 1315 O O . ILE A 1 176 ? 25.864 -12.045 -36.454 1.00 76.31 176 ILE A O 1
ATOM 1319 N N . ALA A 1 177 ? 26.549 -11.888 -38.585 1.00 74.38 177 ALA A N 1
ATOM 1320 C CA . ALA A 1 177 ? 27.815 -12.581 -38.373 1.00 74.38 177 ALA A CA 1
ATOM 1321 C C . ALA A 1 177 ? 28.874 -11.613 -37.825 1.00 74.38 177 ALA A C 1
ATOM 1323 O O . ALA A 1 177 ? 29.155 -10.598 -38.453 1.00 74.38 177 ALA A O 1
ATOM 1324 N N . TYR A 1 178 ? 29.497 -11.937 -36.689 1.00 74.75 178 TYR A N 1
ATOM 1325 C CA . TYR A 1 178 ? 30.588 -11.147 -36.107 1.00 74.75 178 TYR A CA 1
ATOM 1326 C C . TYR A 1 178 ? 31.956 -11.758 -36.474 1.00 74.75 178 TYR A C 1
ATOM 1328 O O . TYR A 1 178 ? 32.276 -12.829 -35.951 1.00 74.75 178 TYR A O 1
ATOM 1336 N N . PRO A 1 179 ? 32.788 -11.126 -37.327 1.00 74.12 179 PRO A N 1
ATOM 1337 C CA . PRO A 1 179 ? 34.154 -11.582 -37.549 1.00 74.12 179 PRO A CA 1
ATOM 1338 C C . PRO A 1 179 ? 34.968 -11.371 -36.262 1.00 74.12 179 PRO A C 1
ATOM 1340 O O . PRO A 1 179 ? 34.917 -10.282 -35.681 1.00 74.12 179 PRO A O 1
ATOM 1343 N N . PRO A 1 180 ? 35.710 -12.385 -35.786 1.00 72.12 180 PRO A N 1
ATOM 1344 C CA . PRO A 1 180 ? 36.436 -12.288 -34.522 1.00 72.12 180 PRO A CA 1
ATOM 1345 C C . PRO A 1 180 ? 37.555 -11.239 -34.576 1.00 72.12 180 PRO A C 1
ATOM 1347 O O . PRO A 1 180 ? 37.792 -10.564 -33.577 1.00 72.12 180 PRO A O 1
ATOM 1350 N N . ASP A 1 181 ? 38.177 -11.054 -35.741 1.00 73.56 181 ASP A N 1
ATOM 1351 C CA . ASP A 1 181 ? 39.409 -10.273 -35.923 1.00 73.56 181 ASP A CA 1
ATOM 1352 C C . ASP A 1 181 ? 39.187 -8.753 -36.066 1.00 73.56 181 ASP A C 1
ATOM 1354 O O . ASP A 1 181 ? 40.135 -8.006 -36.284 1.00 73.56 181 ASP A O 1
ATOM 1358 N N . ALA A 1 182 ? 37.938 -8.284 -35.960 1.00 72.25 182 ALA A N 1
ATOM 1359 C CA . ALA A 1 182 ? 37.564 -6.878 -36.149 1.00 72.25 182 ALA A CA 1
ATOM 1360 C C . ALA A 1 182 ? 37.521 -6.041 -34.849 1.00 72.25 182 ALA A C 1
ATOM 1362 O O . ALA A 1 182 ? 37.053 -4.907 -34.881 1.00 72.25 182 ALA A O 1
ATOM 1363 N N . GLY A 1 183 ? 37.948 -6.598 -33.709 1.00 75.19 183 GLY A N 1
ATOM 1364 C CA . GLY A 1 183 ? 38.072 -5.870 -32.437 1.00 75.19 183 GLY A CA 1
ATOM 1365 C C . GLY A 1 183 ? 39.489 -5.332 -32.191 1.00 75.19 183 GLY A C 1
ATOM 1366 O O . GLY A 1 183 ? 40.437 -5.719 -32.873 1.00 75.19 183 GLY A O 1
ATOM 1367 N N . VAL A 1 184 ? 39.646 -4.433 -31.214 1.00 81.69 184 VAL A N 1
ATOM 1368 C CA . VAL A 1 184 ? 40.894 -3.665 -30.992 1.00 81.69 184 VAL A CA 1
ATOM 1369 C C . VAL A 1 184 ? 41.806 -4.288 -29.922 1.00 81.69 184 VAL A C 1
ATOM 1371 O O . VAL A 1 184 ? 43.031 -4.275 -30.037 1.00 81.69 184 VAL A O 1
ATOM 1374 N N . LEU A 1 185 ? 41.206 -4.810 -28.857 1.00 84.56 185 LEU A N 1
ATOM 1375 C CA . LEU A 1 185 ? 41.811 -5.370 -27.645 1.00 84.56 185 LEU A CA 1
ATOM 1376 C C . LEU A 1 185 ? 41.382 -6.834 -27.425 1.00 84.56 185 LEU A C 1
ATOM 1378 O O . LEU A 1 185 ? 42.156 -7.643 -26.914 1.00 84.56 185 LEU A O 1
ATOM 1382 N N . LEU A 1 186 ? 40.137 -7.164 -27.776 1.00 85.75 186 LEU A N 1
ATOM 1383 C CA . LEU A 1 186 ? 39.512 -8.485 -27.674 1.00 85.75 186 LEU A CA 1
ATOM 1384 C C . LEU A 1 186 ? 38.746 -8.796 -28.974 1.00 85.75 186 LEU A C 1
ATOM 1386 O O . LEU A 1 186 ? 38.496 -7.884 -29.760 1.00 85.75 186 LEU A O 1
ATOM 1390 N N . PRO A 1 187 ? 38.309 -10.049 -29.211 1.00 88.12 187 PRO A N 1
ATOM 1391 C CA . PRO A 1 187 ? 37.466 -10.356 -30.361 1.00 88.12 187 PRO A CA 1
ATOM 1392 C C . PRO A 1 187 ? 36.181 -9.523 -30.359 1.00 88.12 187 PRO A C 1
ATOM 1394 O O . PRO A 1 187 ? 35.548 -9.386 -29.309 1.00 88.12 187 PRO A O 1
ATOM 1397 N N . LEU A 1 188 ? 35.760 -9.030 -31.529 1.00 85.31 188 LEU A N 1
ATOM 1398 C CA . LEU A 1 188 ? 34.631 -8.097 -31.680 1.00 85.31 188 LEU A CA 1
ATOM 1399 C C . LEU A 1 188 ? 33.398 -8.410 -30.796 1.00 85.31 188 LEU A C 1
ATOM 1401 O O . LEU A 1 188 ? 32.988 -7.530 -30.036 1.00 85.31 188 LEU A O 1
ATOM 1405 N N . PRO A 1 189 ? 32.797 -9.622 -30.806 1.00 87.56 189 PRO A N 1
ATOM 1406 C CA . PRO A 1 189 ? 31.603 -9.889 -29.996 1.00 87.56 189 PRO A CA 1
ATOM 1407 C C . PRO A 1 189 ? 31.856 -9.770 -28.483 1.00 87.56 189 PRO A C 1
ATOM 1409 O O . PRO A 1 189 ? 30.940 -9.432 -27.734 1.00 87.56 189 PRO A O 1
ATOM 1412 N N . LEU A 1 190 ? 33.093 -9.998 -28.026 1.00 90.06 190 LEU A N 1
ATOM 1413 C CA . LEU A 1 190 ? 33.487 -9.858 -26.625 1.00 90.06 190 LEU A CA 1
ATOM 1414 C C . LEU A 1 190 ? 33.705 -8.385 -26.232 1.00 90.06 190 LEU A C 1
ATOM 1416 O O . LEU A 1 190 ? 33.408 -8.022 -25.096 1.00 90.06 190 LEU A O 1
ATOM 1420 N N . GLU A 1 191 ? 34.143 -7.522 -27.156 1.00 91.12 191 GLU A N 1
ATOM 1421 C CA . GLU A 1 191 ? 34.217 -6.066 -26.935 1.00 91.12 191 GLU A CA 1
ATOM 1422 C C . GLU A 1 191 ? 32.847 -5.403 -26.900 1.00 91.12 191 GLU A C 1
ATOM 1424 O O . GLU A 1 191 ? 32.573 -4.597 -26.004 1.00 91.12 191 GLU A O 1
ATOM 1429 N N . LEU A 1 192 ? 31.969 -5.775 -27.839 1.00 90.88 192 LEU A N 1
ATOM 1430 C CA . LEU A 1 192 ? 30.574 -5.339 -27.844 1.00 90.88 192 LEU A CA 1
ATOM 1431 C C . LEU A 1 192 ? 29.900 -5.759 -26.530 1.00 90.88 192 LEU A C 1
ATOM 1433 O O . LEU A 1 192 ? 29.267 -4.936 -25.867 1.00 90.88 192 LEU A O 1
ATOM 1437 N N . PHE A 1 193 ? 30.104 -7.011 -26.098 1.00 94.38 193 PHE A N 1
ATOM 1438 C CA . PHE A 1 193 ? 29.602 -7.510 -24.818 1.00 94.38 193 PHE A CA 1
ATOM 1439 C C . PHE A 1 193 ? 30.189 -6.756 -23.621 1.00 94.38 193 PHE A C 1
ATOM 1441 O O . PHE A 1 193 ? 29.428 -6.300 -22.772 1.00 94.38 193 PHE A O 1
ATOM 1448 N N . GLY A 1 194 ? 31.512 -6.586 -23.550 1.00 94.62 194 GLY A N 1
ATOM 1449 C CA . GLY A 1 194 ? 32.185 -5.897 -22.446 1.00 94.62 194 GLY A CA 1
ATOM 1450 C C . GLY A 1 194 ? 31.737 -4.442 -22.301 1.00 94.62 194 GLY A C 1
ATOM 1451 O O . GLY A 1 194 ? 31.397 -4.002 -21.202 1.00 94.62 194 GLY A O 1
ATOM 1452 N N . THR A 1 195 ? 31.641 -3.719 -23.417 1.00 94.94 195 THR A N 1
ATOM 1453 C CA . THR A 1 195 ? 31.204 -2.316 -23.445 1.00 94.94 195 THR A CA 1
ATOM 1454 C C . THR A 1 195 ? 29.731 -2.171 -23.060 1.00 94.94 195 THR A C 1
ATOM 1456 O O . THR A 1 195 ? 29.398 -1.356 -22.196 1.00 94.94 195 THR A O 1
ATOM 1459 N N . LEU A 1 196 ? 28.840 -2.990 -23.635 1.00 95.94 196 LEU A N 1
ATOM 1460 C CA . LEU A 1 196 ? 27.412 -2.970 -23.295 1.00 95.94 196 LEU A CA 1
ATOM 1461 C C . LEU A 1 196 ? 27.154 -3.442 -21.857 1.00 95.94 196 LEU A C 1
ATOM 1463 O O . LEU A 1 196 ? 26.263 -2.913 -21.195 1.00 95.94 196 LEU A O 1
ATOM 1467 N N . LEU A 1 197 ? 27.946 -4.384 -21.338 1.00 96.94 197 LEU A N 1
ATOM 1468 C CA . LEU A 1 197 ? 27.887 -4.810 -19.941 1.00 96.94 197 LEU A CA 1
ATOM 1469 C C . LEU A 1 197 ? 28.320 -3.685 -18.996 1.00 96.94 197 LEU A C 1
ATOM 1471 O O . LEU A 1 197 ? 27.617 -3.417 -18.025 1.00 96.94 197 LEU A O 1
ATOM 1475 N N . LEU A 1 198 ? 29.427 -2.990 -19.276 1.00 96.50 198 LEU A N 1
ATOM 1476 C CA . LEU A 1 198 ? 29.866 -1.839 -18.479 1.00 96.50 198 LEU A CA 1
ATOM 1477 C C . LEU A 1 198 ? 28.824 -0.712 -18.489 1.00 96.50 198 LEU A C 1
ATOM 1479 O O . LEU A 1 198 ? 28.505 -0.170 -17.428 1.00 96.50 198 LEU A O 1
ATOM 1483 N N . ALA A 1 199 ? 28.233 -0.412 -19.650 1.00 96.31 199 ALA A N 1
ATOM 1484 C CA . ALA A 1 199 ? 27.133 0.543 -19.763 1.00 96.31 199 ALA A CA 1
ATOM 1485 C C . ALA A 1 199 ? 25.910 0.104 -18.936 1.00 96.31 199 ALA A C 1
ATOM 1487 O O . ALA A 1 199 ? 25.392 0.887 -18.138 1.00 96.31 199 ALA A O 1
ATOM 1488 N N . ALA A 1 200 ? 25.486 -1.159 -19.048 1.00 96.94 200 ALA A N 1
ATOM 1489 C CA . ALA A 1 200 ? 24.361 -1.698 -18.288 1.00 96.94 200 ALA A CA 1
ATOM 1490 C C . ALA A 1 200 ? 24.621 -1.693 -16.770 1.00 96.94 200 ALA A C 1
ATOM 1492 O O . ALA A 1 200 ? 23.737 -1.317 -16.003 1.00 96.94 200 ALA A O 1
ATOM 1493 N N . LEU A 1 201 ? 25.836 -2.027 -16.314 1.00 97.44 201 LEU A N 1
ATOM 1494 C CA . LEU A 1 201 ? 26.228 -1.970 -14.899 1.00 97.44 201 LEU A CA 1
ATOM 1495 C C . LEU A 1 201 ? 26.250 -0.532 -14.359 1.00 97.44 201 LEU A C 1
ATOM 1497 O O . LEU A 1 201 ? 25.754 -0.285 -13.258 1.00 97.44 201 LEU A O 1
ATOM 1501 N N . ALA A 1 202 ? 26.755 0.434 -15.131 1.00 96.88 202 ALA A N 1
ATOM 1502 C CA . ALA A 1 202 ? 26.664 1.849 -14.777 1.00 96.88 202 ALA A CA 1
ATOM 1503 C C . ALA A 1 202 ? 25.196 2.330 -14.734 1.00 96.88 202 ALA A C 1
ATOM 1505 O O . ALA A 1 202 ? 24.815 3.075 -13.828 1.00 96.88 202 ALA A O 1
ATOM 1506 N N . GLY A 1 203 ? 24.346 1.825 -15.636 1.00 97.06 203 GLY A N 1
ATOM 1507 C CA . GLY A 1 203 ? 22.893 2.013 -15.613 1.00 97.06 203 GLY A CA 1
ATOM 1508 C C . GLY A 1 203 ? 22.221 1.423 -14.365 1.00 97.06 203 GLY A C 1
ATOM 1509 O O . GLY A 1 203 ? 21.395 2.091 -13.744 1.00 97.06 203 GLY A O 1
ATOM 1510 N N . VAL A 1 204 ? 22.618 0.220 -13.929 1.00 97.69 204 VAL A N 1
ATOM 1511 C CA . VAL A 1 204 ? 22.178 -0.383 -12.654 1.00 97.69 204 VAL A CA 1
ATOM 1512 C C . VAL A 1 204 ? 22.566 0.513 -11.476 1.00 97.69 204 VAL A C 1
ATOM 1514 O O . VAL A 1 204 ? 21.734 0.765 -10.605 1.00 97.69 204 VAL A O 1
ATOM 1517 N N . ALA A 1 205 ? 23.792 1.040 -11.445 1.00 97.44 205 ALA A N 1
ATOM 1518 C CA . ALA A 1 205 ? 24.244 1.936 -10.379 1.00 97.44 205 ALA A CA 1
ATOM 1519 C C . ALA A 1 205 ? 23.463 3.263 -10.353 1.00 97.44 205 ALA A C 1
ATOM 1521 O O . ALA A 1 205 ? 23.063 3.722 -9.280 1.00 97.44 205 ALA A O 1
ATOM 1522 N N . LEU A 1 206 ? 23.170 3.838 -11.524 1.00 96.88 206 LEU A N 1
ATOM 1523 C CA . LEU A 1 206 ? 22.311 5.015 -11.662 1.00 96.88 206 LEU A CA 1
ATOM 1524 C C . LEU A 1 206 ? 20.872 4.726 -11.196 1.00 96.88 206 LEU A C 1
ATOM 1526 O O . LEU A 1 206 ? 20.299 5.505 -10.436 1.00 96.88 206 LEU A O 1
ATOM 1530 N N . GLY A 1 207 ? 20.295 3.580 -11.566 1.00 96.88 207 GLY A N 1
ATOM 1531 C CA . GLY A 1 207 ? 18.976 3.162 -11.086 1.00 96.88 207 GLY A CA 1
ATOM 1532 C C . GLY A 1 207 ? 18.945 2.910 -9.571 1.00 96.88 207 GLY A C 1
ATOM 1533 O O . GLY A 1 207 ? 17.993 3.309 -8.902 1.00 96.88 207 GLY A O 1
ATOM 1534 N N . VAL A 1 208 ? 20.007 2.337 -8.993 1.00 96.81 208 VAL A N 1
ATOM 1535 C CA . VAL A 1 208 ? 20.182 2.189 -7.535 1.00 96.81 208 VAL A CA 1
ATOM 1536 C C . VAL A 1 208 ? 20.228 3.556 -6.840 1.00 96.81 208 VAL A C 1
ATOM 1538 O O . VAL A 1 208 ? 19.569 3.736 -5.812 1.00 96.81 208 VAL A O 1
ATOM 1541 N N . LEU A 1 209 ? 20.937 4.535 -7.411 1.00 97.12 209 LEU A N 1
ATOM 1542 C CA . LEU A 1 209 ? 20.996 5.914 -6.916 1.00 97.12 209 LEU A CA 1
ATOM 1543 C C . LEU A 1 209 ? 19.610 6.581 -6.903 1.00 97.12 209 LEU A C 1
ATOM 1545 O O . LEU A 1 209 ? 19.194 7.120 -5.873 1.00 97.12 209 LEU A O 1
ATOM 1549 N N . VAL A 1 210 ? 18.859 6.472 -8.004 1.00 96.56 210 VAL A N 1
ATOM 1550 C CA . VAL A 1 210 ? 17.465 6.945 -8.105 1.00 96.56 210 VAL A CA 1
ATOM 1551 C C . VAL A 1 210 ? 16.584 6.270 -7.053 1.00 96.56 210 VAL A C 1
ATOM 1553 O O . VAL A 1 210 ? 15.827 6.940 -6.350 1.00 96.56 210 VAL A O 1
ATOM 1556 N N . SER A 1 211 ? 16.730 4.955 -6.877 1.00 96.31 211 SER A N 1
ATOM 1557 C CA . SER A 1 211 ? 15.965 4.176 -5.900 1.00 96.31 211 SER A CA 1
ATOM 1558 C C . SER A 1 211 ? 16.251 4.571 -4.447 1.00 96.31 211 SER A C 1
ATOM 1560 O O . SER A 1 211 ? 15.349 4.575 -3.607 1.00 96.31 211 SER A O 1
ATOM 1562 N N . ALA A 1 212 ? 17.501 4.927 -4.135 1.00 94.75 212 ALA A N 1
ATOM 1563 C CA . ALA A 1 212 ? 17.894 5.419 -2.817 1.00 94.75 212 ALA A CA 1
ATOM 1564 C C . ALA A 1 212 ? 17.313 6.817 -2.526 1.00 94.75 212 ALA A C 1
ATOM 1566 O O . ALA A 1 212 ? 16.841 7.068 -1.408 1.00 94.75 212 ALA A O 1
ATOM 1567 N N . ALA A 1 213 ? 17.314 7.702 -3.531 1.00 93.31 213 ALA A N 1
ATOM 1568 C CA . ALA A 1 213 ? 16.773 9.058 -3.449 1.00 93.31 213 ALA A CA 1
ATOM 1569 C C . ALA A 1 213 ? 15.237 9.083 -3.328 1.00 93.31 213 ALA A C 1
ATOM 1571 O O . ALA A 1 213 ? 14.688 9.834 -2.515 1.00 93.31 213 ALA A O 1
ATOM 1572 N N . ALA A 1 214 ? 14.540 8.249 -4.103 1.00 92.88 214 ALA A N 1
ATOM 1573 C CA . ALA A 1 214 ? 13.086 8.258 -4.196 1.00 92.88 214 ALA A CA 1
ATOM 1574 C C . ALA A 1 214 ? 12.391 7.930 -2.852 1.00 92.88 214 ALA A C 1
ATOM 1576 O O . ALA A 1 214 ? 12.865 7.087 -2.075 1.00 92.88 214 ALA A O 1
ATOM 1577 N N . PRO A 1 215 ? 11.243 8.565 -2.536 1.00 87.69 215 PRO A N 1
ATOM 1578 C CA . PRO A 1 215 ? 10.461 8.229 -1.348 1.00 87.69 215 PRO A CA 1
ATOM 1579 C C . PRO A 1 215 ? 9.634 6.945 -1.537 1.00 87.69 215 PRO A C 1
ATOM 1581 O O . PRO A 1 215 ? 9.575 6.150 -0.600 1.00 87.69 215 PRO A O 1
ATOM 1584 N N . THR A 1 216 ? 9.073 6.727 -2.733 1.00 90.00 216 THR A N 1
ATOM 1585 C CA . THR A 1 216 ? 8.212 5.588 -3.109 1.00 90.00 216 THR A CA 1
ATOM 1586 C C . THR A 1 216 ? 8.689 4.982 -4.444 1.00 90.00 216 THR A C 1
ATOM 1588 O O . THR A 1 216 ? 9.377 5.679 -5.200 1.00 90.00 216 THR A O 1
ATOM 1591 N N . PRO A 1 217 ? 8.385 3.706 -4.756 1.00 90.69 217 PRO A N 1
ATOM 1592 C CA . PRO A 1 217 ? 8.852 3.069 -5.991 1.00 90.69 217 PRO A CA 1
ATOM 1593 C C . PRO A 1 217 ? 8.221 3.657 -7.263 1.00 90.69 217 PRO A C 1
ATOM 1595 O O . PRO A 1 217 ? 8.880 3.686 -8.298 1.00 90.69 217 PRO A O 1
ATOM 1598 N N . GLU A 1 218 ? 7.004 4.197 -7.194 1.00 91.62 218 GLU A N 1
ATOM 1599 C CA . GLU A 1 218 ? 6.323 4.850 -8.322 1.00 91.62 218 GLU A CA 1
ATOM 1600 C C . GLU A 1 218 ? 7.061 6.131 -8.724 1.00 91.62 218 GLU A C 1
ATOM 1602 O O . GLU A 1 218 ? 7.349 6.337 -9.902 1.00 91.62 218 GLU A O 1
ATOM 1607 N N . ARG A 1 219 ? 7.469 6.951 -7.740 1.00 90.31 219 ARG A N 1
ATOM 1608 C CA . ARG A 1 219 ? 8.291 8.148 -7.995 1.00 90.31 219 ARG A CA 1
ATOM 1609 C C . ARG A 1 219 ? 9.704 7.818 -8.475 1.00 90.31 219 ARG A C 1
ATOM 1611 O O . ARG A 1 219 ? 10.348 8.664 -9.081 1.00 90.31 219 ARG A O 1
ATOM 1618 N N . ALA A 1 220 ? 10.204 6.615 -8.193 1.00 91.56 220 ALA A N 1
ATOM 1619 C CA . ALA A 1 220 ? 11.472 6.160 -8.752 1.00 91.56 220 ALA A CA 1
ATOM 1620 C C . ALA A 1 220 ? 11.321 5.806 -10.241 1.00 91.56 220 ALA A C 1
ATOM 1622 O O . ALA A 1 220 ? 12.164 6.183 -11.050 1.00 91.56 220 ALA A O 1
ATOM 1623 N N . LEU A 1 221 ? 10.221 5.138 -10.610 1.00 90.88 221 LEU A N 1
ATOM 1624 C CA . LEU A 1 221 ? 9.902 4.797 -11.999 1.00 90.88 221 LEU A CA 1
ATOM 1625 C C . LEU A 1 221 ? 9.576 6.033 -12.850 1.00 90.88 221 LEU A C 1
ATOM 1627 O O . LEU A 1 221 ? 10.045 6.113 -13.980 1.00 90.88 221 LEU A O 1
ATOM 1631 N N . SER A 1 222 ? 8.862 7.031 -12.317 1.00 92.62 222 SER A N 1
ATOM 1632 C CA . SER A 1 222 ? 8.525 8.254 -13.068 1.00 92.62 222 SER A CA 1
ATOM 1633 C C . SER A 1 222 ? 9.744 9.096 -13.475 1.00 92.62 222 SER A C 1
ATOM 1635 O O . SER A 1 222 ? 9.645 9.921 -14.377 1.00 92.62 222 SER A O 1
ATOM 1637 N N . VAL A 1 223 ? 10.898 8.900 -12.827 1.00 92.88 223 VAL A N 1
ATOM 1638 C CA . VAL A 1 223 ? 12.166 9.574 -13.165 1.00 92.88 223 VAL A CA 1
ATOM 1639 C C . VAL A 1 223 ? 12.918 8.856 -14.298 1.00 92.88 223 VAL A C 1
ATOM 1641 O O . VAL A 1 223 ? 13.714 9.486 -14.995 1.00 92.88 223 VAL A O 1
ATOM 1644 N N . VAL A 1 224 ? 12.651 7.566 -14.537 1.00 93.94 224 VAL A N 1
ATOM 1645 C CA . VAL A 1 224 ? 13.368 6.759 -15.544 1.00 93.94 224 VAL A CA 1
ATOM 1646 C C . VAL A 1 224 ? 13.249 7.339 -16.964 1.00 93.94 224 VAL A C 1
ATOM 1648 O O . VAL A 1 224 ? 14.300 7.532 -17.578 1.00 93.94 224 VAL A O 1
ATOM 1651 N N . PRO A 1 225 ? 12.058 7.718 -17.484 1.00 94.81 225 PRO A N 1
ATOM 1652 C CA . PRO A 1 225 ? 11.946 8.331 -18.810 1.00 94.81 225 PRO A CA 1
ATOM 1653 C C . PRO A 1 225 ? 12.764 9.621 -18.951 1.00 94.81 225 PRO A C 1
ATOM 1655 O O . PRO A 1 225 ? 13.423 9.822 -19.965 1.00 94.81 225 PRO A O 1
ATOM 1658 N N . VAL A 1 226 ? 12.789 10.467 -17.914 1.00 93.81 226 VAL A N 1
ATOM 1659 C CA . VAL A 1 226 ? 13.544 11.732 -17.920 1.00 93.81 226 VAL A CA 1
ATOM 1660 C C . VAL A 1 226 ? 15.050 11.473 -18.014 1.00 93.81 226 VAL A C 1
ATOM 1662 O O . VAL A 1 226 ? 15.739 12.115 -18.803 1.00 93.81 226 VAL A O 1
ATOM 1665 N N . LEU A 1 227 ? 15.565 10.493 -17.264 1.00 93.00 227 LEU A N 1
ATOM 1666 C CA . LEU A 1 227 ? 16.979 10.108 -17.335 1.00 93.00 227 LEU A CA 1
ATOM 1667 C C . LEU A 1 227 ? 17.364 9.569 -18.712 1.00 93.00 227 LEU A C 1
ATOM 1669 O O . LEU A 1 227 ? 18.441 9.891 -19.211 1.00 93.00 227 LEU A O 1
ATOM 1673 N N . LEU A 1 228 ? 16.489 8.778 -19.331 1.00 93.31 228 LEU A N 1
ATOM 1674 C CA . LEU A 1 228 ? 16.708 8.222 -20.664 1.00 93.31 228 LEU A CA 1
ATOM 1675 C C . LEU A 1 228 ? 16.663 9.298 -21.748 1.00 93.31 228 LEU A C 1
ATOM 1677 O O . LEU A 1 228 ? 17.499 9.269 -22.641 1.00 93.31 228 LEU A O 1
ATOM 1681 N N . ILE A 1 229 ? 15.774 10.290 -21.637 1.00 93.00 229 ILE A N 1
ATOM 1682 C CA . ILE A 1 229 ? 15.781 11.470 -22.515 1.00 93.00 229 ILE A CA 1
ATOM 1683 C C . ILE A 1 229 ? 17.135 12.190 -22.420 1.00 93.00 229 ILE A C 1
ATOM 1685 O O . ILE A 1 229 ? 17.723 12.503 -23.451 1.00 93.00 229 ILE A O 1
ATOM 1689 N N . VAL A 1 230 ? 17.696 12.371 -21.218 1.00 91.50 230 VAL A N 1
ATOM 1690 C CA . VAL A 1 230 ? 19.057 12.925 -21.062 1.00 91.50 230 VAL A CA 1
ATOM 1691 C C . VAL A 1 230 ? 20.112 12.026 -21.726 1.00 91.50 230 VAL A C 1
ATOM 1693 O O . VAL A 1 230 ? 20.962 12.543 -22.450 1.00 91.50 230 VAL A O 1
ATOM 1696 N N . GLN A 1 231 ? 20.029 10.695 -21.570 1.00 92.94 231 GLN A N 1
ATOM 1697 C CA . GLN A 1 231 ? 20.929 9.768 -22.278 1.00 92.94 231 GLN A CA 1
ATOM 1698 C C . GLN A 1 231 ? 20.793 9.854 -23.807 1.00 92.94 231 GLN A C 1
ATOM 1700 O O . GLN A 1 231 ? 21.784 9.675 -24.509 1.00 92.94 231 GLN A O 1
ATOM 1705 N N . ILE A 1 232 ? 19.601 10.129 -24.338 1.00 89.94 232 ILE A N 1
ATOM 1706 C CA . ILE A 1 232 ? 19.355 10.246 -25.780 1.00 89.94 232 ILE A CA 1
ATOM 1707 C C . ILE A 1 232 ? 19.919 11.563 -26.325 1.00 89.94 232 ILE A C 1
ATOM 1709 O O . ILE A 1 232 ? 20.663 11.559 -27.303 1.00 89.94 232 ILE A O 1
ATOM 1713 N N . LEU A 1 233 ? 19.593 12.686 -25.679 1.00 85.81 233 LEU A N 1
ATOM 1714 C CA . LEU A 1 233 ? 19.952 14.026 -26.152 1.00 85.81 233 LEU A CA 1
ATOM 1715 C C . LEU A 1 233 ? 21.467 14.273 -26.141 1.00 85.81 233 LEU A C 1
ATOM 1717 O O . LEU A 1 233 ? 21.997 14.873 -27.073 1.00 85.81 233 LEU A O 1
ATOM 1721 N N . PHE A 1 234 ? 22.167 13.801 -25.105 1.00 83.56 234 PHE A N 1
ATOM 1722 C CA . PHE A 1 234 ? 23.573 14.142 -24.855 1.00 83.56 234 PHE A CA 1
ATOM 1723 C C . PHE A 1 234 ? 24.585 13.057 -25.266 1.00 83.56 234 PHE A C 1
ATOM 1725 O O . PHE A 1 234 ? 25.785 13.224 -25.038 1.00 83.56 234 PHE A O 1
ATOM 1732 N N . ALA A 1 235 ? 24.137 11.987 -25.936 1.00 81.12 235 ALA A N 1
ATOM 1733 C CA . ALA A 1 235 ? 25.008 10.940 -26.486 1.00 81.12 235 ALA A CA 1
ATOM 1734 C C . ALA A 1 235 ? 25.952 11.422 -27.603 1.00 81.12 235 ALA A C 1
ATOM 1736 O O . ALA A 1 235 ? 26.963 10.777 -27.860 1.00 81.12 235 ALA A O 1
ATOM 1737 N N . GLY A 1 236 ? 25.609 12.517 -28.293 1.00 69.81 236 GLY A N 1
ATOM 1738 C CA . GLY A 1 236 ? 26.348 13.042 -29.452 1.00 69.81 236 GLY A CA 1
ATOM 1739 C C . GLY A 1 236 ? 25.920 12.484 -30.817 1.00 69.81 236 GLY A C 1
ATOM 1740 O O . GLY A 1 236 ? 26.342 13.020 -31.833 1.00 69.81 236 GLY A O 1
ATOM 1741 N N . GLN A 1 237 ? 25.044 11.469 -30.853 1.00 71.38 237 GLN A N 1
ATOM 1742 C CA . GLN A 1 237 ? 24.614 10.771 -32.081 1.00 71.38 237 GLN A CA 1
ATOM 1743 C C . GLN A 1 237 ? 23.267 11.254 -32.666 1.00 71.38 237 GLN A C 1
ATOM 1745 O O . GLN A 1 237 ? 22.852 10.798 -33.727 1.00 71.38 237 GLN A O 1
ATOM 1750 N N . VAL A 1 238 ? 22.542 12.145 -31.977 1.00 68.00 238 VAL A N 1
ATOM 1751 C CA . VAL A 1 238 ? 21.229 12.653 -32.443 1.00 68.00 238 VAL A CA 1
ATOM 1752 C C . VAL A 1 238 ? 21.269 14.158 -32.701 1.00 68.00 238 VAL A C 1
ATOM 1754 O O . VAL A 1 238 ? 20.733 14.632 -33.700 1.00 68.00 238 VAL A O 1
ATOM 1757 N N . PHE A 1 239 ? 21.952 14.911 -31.837 1.00 68.69 239 PHE A N 1
ATOM 1758 C CA . PHE A 1 239 ? 22.075 16.364 -31.931 1.00 68.69 239 PHE A CA 1
ATOM 1759 C C . PHE A 1 239 ? 23.549 16.787 -31.852 1.00 68.69 239 PHE A C 1
ATOM 1761 O O . PHE A 1 239 ? 24.292 16.230 -31.041 1.00 68.69 239 PHE A O 1
ATOM 1768 N N . PRO A 1 240 ? 23.990 17.775 -32.657 1.00 62.03 240 PRO A N 1
ATOM 1769 C CA . PRO A 1 240 ? 25.324 18.346 -32.525 1.00 62.03 240 PRO A CA 1
ATOM 1770 C C . PRO A 1 240 ? 25.434 19.108 -31.200 1.00 62.03 240 PRO A C 1
ATOM 1772 O O . PRO A 1 240 ? 24.584 19.933 -30.866 1.00 62.03 240 PRO A O 1
ATOM 1775 N N . ILE A 1 241 ? 26.497 18.835 -30.449 1.00 65.31 241 ILE A N 1
ATOM 1776 C CA . ILE A 1 241 ? 26.709 19.385 -29.108 1.00 65.31 241 ILE A CA 1
ATOM 1777 C C . ILE A 1 241 ? 27.541 20.663 -29.237 1.00 65.31 241 ILE A C 1
ATOM 1779 O O . ILE A 1 241 ? 28.718 20.613 -29.588 1.00 65.31 241 ILE A O 1
ATOM 1783 N N . ALA A 1 242 ? 26.907 21.815 -29.007 1.00 60.28 242 ALA A N 1
ATOM 1784 C CA . ALA A 1 242 ? 27.496 23.132 -29.225 1.00 60.28 242 ALA A CA 1
ATOM 1785 C C . ALA A 1 242 ? 27.430 23.997 -27.956 1.00 60.28 242 ALA A C 1
ATOM 1787 O O . ALA A 1 242 ? 26.355 24.346 -27.473 1.00 60.28 242 ALA A O 1
ATOM 1788 N N . GLY A 1 243 ? 28.602 24.396 -27.453 1.00 67.19 243 GLY A N 1
ATOM 1789 C CA . GLY A 1 243 ? 28.752 25.289 -26.301 1.00 67.19 243 GLY A CA 1
ATOM 1790 C C . GLY A 1 243 ? 29.108 24.569 -24.995 1.00 67.19 243 GLY A C 1
ATOM 1791 O O . GLY A 1 243 ? 28.658 23.455 -24.733 1.00 67.19 243 GLY A O 1
ATOM 1792 N N . SER A 1 244 ? 29.907 25.245 -24.161 1.00 69.12 244 SER A N 1
ATOM 1793 C CA . SER A 1 244 ? 30.588 24.694 -22.973 1.00 69.12 244 SER A CA 1
ATOM 1794 C C . SER A 1 244 ? 29.688 23.879 -22.027 1.00 69.12 244 SER A C 1
ATOM 1796 O O . SER A 1 244 ? 30.030 22.759 -21.648 1.00 69.12 244 SER A O 1
ATOM 1798 N N . THR A 1 245 ? 28.496 24.384 -21.697 1.00 70.94 245 THR A N 1
ATOM 1799 C CA . THR A 1 245 ? 27.549 23.698 -20.799 1.00 70.94 245 THR A CA 1
ATOM 1800 C C . THR A 1 245 ? 27.019 22.387 -21.382 1.00 70.94 245 THR A C 1
ATOM 1802 O O . THR A 1 245 ? 26.895 21.401 -20.656 1.00 70.94 245 THR A O 1
ATOM 1805 N N . SER A 1 246 ? 26.751 22.344 -22.691 1.00 71.88 246 SER A N 1
ATOM 1806 C CA . SER A 1 246 ? 26.290 21.132 -23.377 1.00 71.88 246 SER A CA 1
ATOM 1807 C C . SER A 1 246 ? 27.385 20.060 -23.455 1.00 71.88 246 SER A C 1
ATOM 1809 O O . SER A 1 246 ? 27.094 18.876 -23.288 1.00 71.88 246 SER A O 1
ATOM 1811 N N . THR A 1 247 ? 28.652 20.470 -23.594 1.00 74.31 247 THR A N 1
ATOM 1812 C CA . THR A 1 247 ? 29.814 19.571 -23.551 1.00 74.31 247 THR A CA 1
ATOM 1813 C C . THR A 1 247 ? 29.977 18.929 -22.174 1.00 74.31 247 THR A C 1
ATOM 1815 O O . THR A 1 247 ? 30.174 17.719 -22.093 1.00 74.31 247 THR A O 1
ATOM 1818 N N . LEU A 1 248 ? 29.827 19.698 -21.088 1.00 76.31 248 LEU A N 1
ATOM 1819 C CA . LEU A 1 248 ? 29.873 19.167 -19.717 1.00 76.31 248 LEU A CA 1
ATOM 1820 C C . LEU A 1 248 ? 28.736 18.167 -19.446 1.00 76.31 248 LEU A C 1
ATOM 1822 O O . LEU A 1 248 ? 28.970 17.107 -18.867 1.00 76.31 248 LEU A O 1
ATOM 1826 N N . LEU A 1 249 ? 27.516 18.467 -19.906 1.00 78.94 249 LEU A N 1
ATOM 1827 C CA . LEU A 1 249 ? 26.374 17.547 -19.822 1.00 78.94 249 LEU A CA 1
ATOM 1828 C C . LEU A 1 249 ? 26.612 16.258 -20.628 1.00 78.94 249 LEU A C 1
ATOM 1830 O O . LEU A 1 249 ? 26.307 15.170 -20.143 1.00 78.94 249 LEU A O 1
ATOM 1834 N N . SER A 1 250 ? 27.221 16.353 -21.813 1.00 80.50 250 SER A N 1
ATOM 1835 C CA . SER A 1 250 ? 27.611 15.185 -22.614 1.00 80.50 250 SER A CA 1
ATOM 1836 C C . SER A 1 250 ? 28.668 14.325 -21.933 1.00 80.50 250 SER A C 1
ATOM 1838 O O . SER A 1 250 ? 28.490 13.115 -21.818 1.00 80.50 250 SER A O 1
ATOM 1840 N N . GLN A 1 251 ? 29.720 14.942 -21.390 1.00 82.69 251 GLN A N 1
ATOM 1841 C CA . GLN A 1 251 ? 30.740 14.231 -20.619 1.00 82.69 251 GLN A CA 1
ATOM 1842 C C . GLN A 1 251 ? 30.149 13.542 -19.382 1.00 82.69 251 GLN A C 1
ATOM 1844 O O . GLN A 1 251 ? 30.613 12.465 -19.027 1.00 82.69 251 GLN A O 1
ATOM 1849 N N . ALA A 1 252 ? 29.101 14.105 -18.770 1.00 83.88 252 ALA A N 1
ATOM 1850 C CA . ALA A 1 252 ? 28.377 13.513 -17.643 1.00 83.88 252 ALA A CA 1
ATOM 1851 C C . ALA A 1 252 ? 27.430 12.346 -18.012 1.00 83.88 252 ALA A C 1
ATOM 1853 O O . ALA A 1 252 ? 26.813 11.760 -17.118 1.00 83.88 252 ALA A O 1
ATOM 1854 N N . THR A 1 253 ? 27.277 12.024 -19.299 1.00 90.06 253 THR A N 1
ATOM 1855 C CA . THR A 1 253 ? 26.258 11.097 -19.811 1.00 90.06 253 THR A CA 1
ATOM 1856 C C . THR A 1 253 ? 26.863 9.726 -20.145 1.00 90.06 253 THR A C 1
ATOM 1858 O O . THR A 1 253 ? 27.838 9.627 -20.887 1.00 90.06 253 THR A O 1
ATOM 1861 N N . LEU A 1 254 ? 26.266 8.639 -19.637 1.00 94.06 254 LEU A N 1
ATOM 1862 C CA . LEU A 1 254 ? 26.773 7.269 -19.825 1.00 94.06 254 LEU A CA 1
ATOM 1863 C C . LEU A 1 254 ? 26.770 6.837 -21.294 1.00 94.06 254 LEU A C 1
ATOM 1865 O O . LEU A 1 254 ? 27.717 6.200 -21.757 1.00 94.06 254 LEU A O 1
ATOM 1869 N N . SER A 1 255 ? 25.714 7.195 -22.029 1.00 92.12 255 SER A N 1
ATOM 1870 C CA . SER A 1 255 ? 25.580 6.854 -23.448 1.00 92.12 255 SER A CA 1
ATOM 1871 C C . SER A 1 255 ? 26.699 7.447 -24.304 1.00 92.12 255 SER A C 1
ATOM 1873 O O . SER A 1 255 ? 27.141 6.778 -25.230 1.00 92.12 255 SER A O 1
ATOM 1875 N N . ARG A 1 256 ? 27.216 8.643 -23.976 1.00 89.19 256 ARG A N 1
ATOM 1876 C CA . ARG A 1 256 ? 28.316 9.286 -24.715 1.00 89.19 256 ARG A CA 1
ATOM 1877 C C . ARG A 1 256 ? 29.585 8.435 -24.690 1.00 89.19 256 ARG A C 1
ATOM 1879 O O . ARG A 1 256 ? 30.185 8.245 -25.744 1.00 89.19 256 ARG A O 1
ATOM 1886 N N . TRP A 1 257 ? 29.967 7.917 -23.521 1.00 90.44 257 TRP A N 1
ATOM 1887 C CA . TRP A 1 257 ? 31.172 7.093 -23.337 1.00 90.44 257 TRP A CA 1
ATOM 1888 C C . TRP A 1 257 ? 31.004 5.660 -23.842 1.00 90.44 257 TRP A C 1
ATOM 1890 O O . TRP A 1 257 ? 31.938 5.090 -24.397 1.00 90.44 257 TRP A O 1
ATOM 1900 N N . ALA A 1 258 ? 29.807 5.085 -23.697 1.00 91.88 258 ALA A N 1
ATOM 1901 C CA . ALA A 1 258 ? 29.493 3.788 -24.288 1.00 91.88 258 ALA A CA 1
ATOM 1902 C C . ALA A 1 258 ? 29.498 3.849 -25.829 1.00 91.88 258 ALA A C 1
ATOM 1904 O O . ALA A 1 258 ? 30.016 2.938 -26.469 1.00 91.88 258 ALA A O 1
ATOM 1905 N N . MET A 1 259 ? 29.002 4.944 -26.419 1.00 88.25 259 MET A N 1
ATOM 1906 C CA . MET A 1 259 ? 29.125 5.208 -27.857 1.00 88.25 259 MET A CA 1
ATOM 1907 C C . MET A 1 259 ? 30.573 5.418 -28.294 1.00 88.25 259 MET A C 1
ATOM 1909 O O . MET A 1 259 ? 30.960 4.866 -29.316 1.00 88.25 259 MET A O 1
ATOM 1913 N N . ASP A 1 260 ? 31.377 6.164 -27.527 1.00 84.38 260 ASP A N 1
ATOM 1914 C CA . ASP A 1 260 ? 32.809 6.373 -27.806 1.00 84.38 260 ASP A CA 1
ATOM 1915 C C . ASP A 1 260 ? 33.556 5.032 -27.891 1.00 84.38 260 ASP A C 1
ATOM 1917 O O . ASP A 1 260 ? 34.228 4.752 -28.881 1.00 84.38 260 ASP A O 1
ATOM 1921 N N . ALA A 1 261 ? 33.340 4.154 -26.904 1.00 88.19 261 ALA A N 1
ATOM 1922 C CA . ALA A 1 261 ? 33.925 2.817 -26.857 1.00 88.19 261 ALA A CA 1
ATOM 1923 C C . ALA A 1 261 ? 33.470 1.918 -28.023 1.00 88.19 261 ALA A C 1
ATOM 1925 O O . ALA A 1 261 ? 34.312 1.355 -28.717 1.00 88.19 261 ALA A O 1
ATOM 1926 N N . LEU A 1 262 ? 32.159 1.799 -28.281 1.00 87.00 262 LEU A N 1
ATOM 1927 C CA . LEU A 1 262 ? 31.660 0.974 -29.393 1.00 87.00 262 LEU A CA 1
ATOM 1928 C C . LEU A 1 262 ? 32.092 1.513 -30.763 1.00 87.00 262 LEU A C 1
ATOM 1930 O O . LEU A 1 262 ? 32.392 0.734 -31.668 1.00 87.00 262 LEU A O 1
ATOM 1934 N N . GLY A 1 263 ? 32.123 2.837 -30.917 1.00 78.62 263 GLY A N 1
ATOM 1935 C CA . GLY A 1 263 ? 32.546 3.488 -32.149 1.00 78.62 263 GLY A CA 1
ATOM 1936 C C . GLY A 1 263 ? 34.046 3.354 -32.410 1.00 78.62 263 GLY A C 1
ATOM 1937 O O . GLY A 1 263 ? 34.444 3.228 -33.567 1.00 78.62 263 GLY A O 1
ATOM 1938 N N . ALA A 1 264 ? 34.863 3.309 -31.353 1.00 82.81 264 ALA A N 1
ATOM 1939 C CA . ALA A 1 264 ? 36.281 2.971 -31.428 1.00 82.81 264 ALA A CA 1
ATOM 1940 C C . ALA A 1 264 ? 36.505 1.490 -31.781 1.00 82.81 264 ALA A C 1
ATOM 1942 O O . ALA A 1 264 ? 37.295 1.202 -32.677 1.00 82.81 264 ALA A O 1
ATOM 1943 N N . THR A 1 265 ? 35.771 0.562 -31.149 1.00 84.38 265 THR A N 1
ATOM 1944 C CA . THR A 1 265 ? 35.808 -0.883 -31.461 1.00 84.38 265 THR A CA 1
ATOM 1945 C C . THR A 1 265 ? 35.521 -1.160 -32.937 1.00 84.38 265 THR A C 1
ATOM 1947 O O . THR A 1 265 ? 36.261 -1.902 -33.570 1.00 84.38 265 THR A O 1
ATOM 1950 N N . LEU A 1 266 ? 34.486 -0.539 -33.514 1.00 77.62 266 LEU A N 1
ATOM 1951 C CA . LEU A 1 266 ? 34.152 -0.698 -34.937 1.00 77.62 266 LEU A CA 1
ATOM 1952 C C . LEU A 1 266 ? 34.886 0.286 -35.861 1.00 77.62 266 LEU A C 1
ATOM 1954 O O . LEU A 1 266 ? 34.597 0.325 -37.052 1.00 77.62 266 LEU A O 1
ATOM 1958 N N . ASN A 1 267 ? 35.814 1.089 -35.332 1.00 75.31 267 ASN A N 1
ATOM 1959 C CA . ASN A 1 267 ? 36.563 2.111 -36.060 1.00 75.31 267 ASN A CA 1
ATOM 1960 C C . ASN A 1 267 ? 35.679 2.951 -37.003 1.00 75.31 267 ASN A C 1
ATOM 1962 O O . ASN A 1 267 ? 35.892 2.991 -38.223 1.00 75.31 267 ASN A O 1
ATOM 1966 N N . LEU A 1 268 ? 34.671 3.633 -36.441 1.00 69.25 268 LEU A N 1
ATOM 1967 C CA . LEU A 1 268 ? 33.711 4.440 -37.209 1.00 69.25 268 LEU A CA 1
ATOM 1968 C C . LEU A 1 268 ? 34.399 5.454 -38.146 1.00 69.25 268 LEU A C 1
ATOM 1970 O O . LEU A 1 268 ? 33.847 5.789 -39.195 1.00 69.25 268 LEU A O 1
ATOM 1974 N N . ASN A 1 269 ? 35.634 5.856 -37.829 1.00 65.81 269 ASN A N 1
ATOM 1975 C CA . ASN A 1 269 ? 36.510 6.710 -38.632 1.00 65.81 269 ASN A CA 1
ATOM 1976 C C . ASN A 1 269 ? 36.958 6.147 -39.986 1.00 65.81 269 ASN A C 1
ATOM 1978 O O . ASN A 1 269 ? 37.476 6.926 -40.779 1.00 65.81 269 ASN A O 1
ATOM 1982 N N . THR A 1 270 ? 36.699 4.880 -40.312 1.00 58.00 270 THR A N 1
ATOM 1983 C CA . THR A 1 270 ? 37.022 4.294 -41.634 1.00 58.00 270 THR A CA 1
ATOM 1984 C C . THR A 1 270 ? 35.861 4.359 -42.633 1.00 58.00 270 THR A C 1
ATOM 1986 O O . THR A 1 270 ? 36.060 4.503 -43.834 1.00 58.00 270 THR A O 1
ATOM 1989 N N . PHE A 1 271 ? 34.610 4.392 -42.161 1.00 54.25 271 PHE A N 1
ATOM 1990 C CA . PHE A 1 271 ? 33.399 4.304 -43.004 1.00 54.25 271 PHE A CA 1
ATOM 1991 C C . PHE A 1 271 ? 33.086 5.541 -43.898 1.00 54.25 271 PHE A C 1
ATOM 1993 O O . PHE A 1 271 ? 31.973 5.664 -44.403 1.00 54.25 271 PHE A O 1
ATOM 2000 N N . CYS A 1 272 ? 34.021 6.482 -44.083 1.00 49.69 272 CYS A N 1
ATOM 2001 C CA . CYS A 1 272 ? 33.925 7.580 -45.068 1.00 49.69 272 CYS A CA 1
ATOM 2002 C C . CYS A 1 272 ? 35.038 7.526 -46.117 1.00 49.69 272 CYS A C 1
ATOM 2004 O O . CYS A 1 272 ? 34.967 8.274 -47.086 1.00 49.69 272 CYS A O 1
ATOM 2006 N N . ASP A 1 273 ? 35.986 6.596 -45.983 1.00 43.12 273 ASP A N 1
ATOM 2007 C CA . ASP A 1 273 ? 36.988 6.296 -47.008 1.00 43.12 273 ASP A CA 1
ATOM 2008 C C . ASP A 1 273 ? 36.451 5.257 -48.022 1.00 43.12 273 ASP A C 1
ATOM 2010 O O . ASP A 1 273 ? 37.186 4.714 -48.844 1.00 43.12 273 ASP A O 1
ATOM 2014 N N . LEU A 1 274 ? 35.140 4.970 -47.973 1.00 44.03 274 LEU A N 1
ATOM 2015 C CA . LEU A 1 274 ? 34.451 4.068 -48.894 1.00 44.03 274 LEU A CA 1
ATOM 2016 C C . LEU A 1 274 ? 34.344 4.697 -50.302 1.00 44.03 274 LEU A C 1
ATOM 2018 O O . LEU A 1 274 ? 33.878 5.833 -50.437 1.00 44.03 274 LEU A O 1
ATOM 2022 N N . PRO A 1 275 ? 34.692 3.958 -51.375 1.00 38.72 275 PRO A N 1
ATOM 2023 C CA . PRO A 1 275 ? 34.936 4.527 -52.709 1.00 38.72 275 PRO A CA 1
ATOM 2024 C C . PRO A 1 275 ? 33.706 5.135 -53.408 1.00 38.72 275 PRO A C 1
ATOM 2026 O O . PRO A 1 275 ? 33.848 5.899 -54.360 1.00 38.72 275 PRO A O 1
ATOM 2029 N N . ASN A 1 276 ? 32.493 4.859 -52.928 1.00 43.44 276 ASN A N 1
ATOM 2030 C CA . ASN A 1 276 ? 31.240 5.242 -53.598 1.00 43.44 276 ASN A CA 1
ATOM 2031 C C . ASN A 1 276 ? 30.815 6.697 -53.354 1.00 43.44 276 ASN A C 1
ATOM 2033 O O . ASN A 1 276 ? 29.735 7.113 -53.771 1.00 43.44 276 ASN A O 1
ATOM 2037 N N . LEU A 1 277 ? 31.653 7.469 -52.658 1.00 43.81 277 LEU A N 1
ATOM 2038 C CA . LEU A 1 277 ? 31.445 8.888 -52.370 1.00 43.81 277 LEU A CA 1
ATOM 2039 C C . LEU A 1 277 ? 32.322 9.810 -53.236 1.00 43.81 277 LEU A C 1
ATOM 2041 O O . LEU A 1 277 ? 32.273 11.032 -53.063 1.00 43.81 277 LEU A O 1
ATOM 2045 N N . ALA A 1 278 ? 33.078 9.265 -54.194 1.00 40.53 278 ALA A N 1
ATOM 2046 C CA . ALA A 1 278 ? 33.843 10.041 -55.169 1.00 40.53 278 ALA A CA 1
ATOM 2047 C C . ALA A 1 278 ? 32.946 10.946 -56.047 1.00 40.53 278 ALA A C 1
ATOM 2049 O O . ALA A 1 278 ? 31.792 10.628 -56.350 1.00 40.53 278 ALA A O 1
ATOM 2050 N N . THR A 1 279 ? 33.465 12.103 -56.464 1.00 47.03 279 THR A N 1
ATOM 2051 C CA . THR A 1 279 ? 32.957 12.830 -57.641 1.00 47.03 279 THR A CA 1
ATOM 2052 C C . THR A 1 279 ? 33.317 12.058 -58.908 1.00 47.03 279 THR A C 1
ATOM 2054 O O . THR A 1 279 ? 34.375 11.436 -58.976 1.00 47.03 279 THR A O 1
ATOM 2057 N N . ALA A 1 280 ? 32.482 12.163 -59.947 1.00 47.88 280 ALA A N 1
ATOM 2058 C CA . ALA A 1 280 ? 32.795 11.620 -61.274 1.00 47.88 280 ALA A CA 1
ATOM 2059 C C . ALA A 1 280 ? 34.096 12.205 -61.873 1.00 47.88 280 ALA A C 1
ATOM 2061 O O . ALA A 1 280 ? 34.721 11.576 -62.720 1.00 47.88 280 ALA A O 1
ATOM 2062 N N . ASP A 1 281 ? 34.520 13.374 -61.384 1.00 46.28 281 ASP A N 1
ATOM 2063 C CA . ASP A 1 281 ? 35.660 14.147 -61.888 1.00 46.28 281 ASP A CA 1
ATOM 2064 C C . ASP A 1 281 ? 36.998 13.826 -61.183 1.00 46.28 281 ASP A C 1
ATOM 2066 O O . ASP A 1 281 ? 37.994 14.512 -61.405 1.00 46.28 281 ASP A O 1
ATOM 2070 N N . GLY A 1 282 ? 37.039 12.832 -60.284 1.00 47.50 282 GLY A N 1
ATOM 2071 C CA . GLY A 1 282 ? 38.273 12.370 -59.620 1.00 47.50 282 GLY A CA 1
ATOM 2072 C C . GLY A 1 282 ? 38.905 13.340 -58.605 1.00 47.50 282 GLY A C 1
ATOM 2073 O O . GLY A 1 282 ? 39.978 13.064 -58.071 1.00 47.50 282 GLY A O 1
ATOM 2074 N N . SER A 1 283 ? 38.256 14.469 -58.316 1.00 48.84 283 SER A N 1
ATOM 2075 C CA . SER A 1 283 ? 38.695 15.452 -57.323 1.00 48.84 283 SER A CA 1
ATOM 2076 C C . SER A 1 283 ? 38.395 15.003 -55.887 1.00 48.84 283 SER A C 1
ATOM 2078 O O . SER A 1 283 ? 37.314 14.497 -55.588 1.00 48.84 283 SER A O 1
ATOM 2080 N N . ALA A 1 284 ? 39.323 15.235 -54.954 1.00 44.75 284 ALA A N 1
ATOM 2081 C CA . ALA A 1 284 ? 39.062 14.998 -53.535 1.00 44.75 284 ALA A CA 1
ATOM 2082 C C . ALA A 1 284 ? 37.924 15.913 -53.039 1.00 44.75 284 ALA A C 1
ATOM 2084 O O . ALA A 1 284 ? 38.029 17.141 -53.100 1.00 44.75 284 ALA A O 1
ATOM 2085 N N . ARG A 1 285 ? 36.822 15.326 -52.551 1.00 50.34 285 ARG A N 1
ATOM 2086 C CA . ARG A 1 285 ? 35.695 16.087 -51.988 1.00 50.34 285 ARG A CA 1
ATOM 2087 C C . ARG A 1 285 ? 36.058 16.699 -50.625 1.00 50.34 285 ARG A C 1
ATOM 2089 O O . ARG A 1 285 ? 36.810 16.097 -49.862 1.00 50.34 285 ARG A O 1
ATOM 2096 N N . PRO A 1 286 ? 35.486 17.866 -50.274 1.00 42.12 286 PRO A N 1
ATOM 2097 C CA . PRO A 1 286 ? 35.689 18.476 -48.964 1.00 42.12 286 PRO A CA 1
ATOM 2098 C C . PRO A 1 286 ? 35.095 17.614 -47.827 1.00 42.12 286 PRO A C 1
ATOM 2100 O O . PRO A 1 286 ? 34.054 16.974 -48.018 1.00 42.12 286 PRO A O 1
ATOM 2103 N N . PRO A 1 287 ? 35.693 17.638 -46.618 1.00 43.09 287 PRO A N 1
ATOM 2104 C CA . PRO A 1 287 ? 35.452 16.649 -45.554 1.00 43.09 287 PRO A CA 1
ATOM 2105 C C . PRO A 1 287 ? 34.019 16.596 -44.992 1.00 43.09 287 PRO A C 1
ATOM 2107 O O . PRO A 1 287 ? 33.659 15.654 -44.290 1.00 43.09 287 PRO A O 1
ATOM 2110 N N . TRP A 1 288 ? 33.157 17.565 -45.316 1.00 42.84 288 TRP A N 1
ATOM 2111 C CA . TRP A 1 288 ? 31.759 17.586 -44.874 1.00 42.84 288 TRP A CA 1
ATOM 2112 C C . TRP A 1 288 ? 30.831 16.632 -45.645 1.00 42.84 288 TRP A C 1
ATOM 2114 O O . TRP A 1 288 ? 29.712 16.403 -45.191 1.00 42.84 288 TRP A O 1
ATOM 2124 N N . ALA A 1 289 ? 31.256 16.037 -46.769 1.00 39.25 289 ALA A N 1
ATOM 2125 C CA . ALA A 1 289 ? 30.448 15.038 -47.493 1.00 39.25 289 ALA A CA 1
ATOM 2126 C C . ALA A 1 289 ? 30.128 13.791 -46.635 1.00 39.25 289 ALA A C 1
ATOM 2128 O O . ALA A 1 289 ? 29.134 13.105 -46.853 1.00 39.25 289 ALA A O 1
ATOM 2129 N N . CYS A 1 290 ? 30.943 13.562 -45.604 1.00 47.22 290 CYS A N 1
ATOM 2130 C CA . CYS A 1 290 ? 30.814 12.528 -44.583 1.00 47.22 290 CYS A CA 1
ATOM 2131 C C . CYS A 1 290 ? 29.701 12.804 -43.530 1.00 47.22 290 CYS A C 1
ATOM 2133 O O . CYS A 1 290 ? 29.440 11.976 -42.661 1.00 47.22 290 CYS A O 1
ATOM 2135 N N . ALA A 1 291 ? 29.028 13.965 -43.573 1.00 42.66 291 ALA A N 1
ATOM 2136 C CA . ALA A 1 291 ? 28.205 14.482 -42.468 1.00 42.66 291 ALA A CA 1
ATOM 2137 C C . ALA A 1 291 ? 26.732 14.005 -42.399 1.00 42.66 291 ALA A C 1
ATOM 2139 O O . ALA A 1 291 ? 25.964 14.528 -41.584 1.00 42.66 291 ALA A O 1
ATOM 2140 N N . LEU A 1 292 ? 26.310 13.018 -43.198 1.00 40.62 292 LEU A N 1
ATOM 2141 C CA . LEU A 1 292 ? 24.983 12.381 -43.078 1.00 40.62 292 LEU A CA 1
ATOM 2142 C C . LEU A 1 292 ? 24.987 11.326 -41.955 1.00 40.62 292 LEU A C 1
ATOM 2144 O O . LEU A 1 292 ? 24.933 10.118 -42.176 1.00 40.62 292 LEU A O 1
ATOM 2148 N N . GLY A 1 293 ? 25.111 11.827 -40.724 1.00 40.28 293 GLY A N 1
ATOM 2149 C CA . GLY A 1 293 ? 25.282 11.017 -39.516 1.00 40.28 293 GLY A CA 1
ATOM 2150 C C . GLY A 1 293 ? 25.858 11.797 -38.332 1.00 40.28 293 GLY A C 1
ATOM 2151 O O . GLY A 1 293 ? 26.760 11.300 -37.670 1.00 40.28 293 GLY A O 1
ATOM 2152 N N . THR A 1 294 ? 25.365 13.021 -38.098 1.00 43.81 294 THR A N 1
ATOM 2153 C CA . THR A 1 294 ? 25.562 13.807 -36.856 1.00 43.81 294 THR A CA 1
ATOM 2154 C C . THR A 1 294 ? 26.997 13.922 -36.324 1.00 43.81 294 THR A C 1
ATOM 2156 O O . THR A 1 294 ? 27.312 13.375 -35.278 1.00 43.81 294 THR A O 1
ATOM 2159 N N . LEU A 1 295 ? 27.825 14.747 -36.970 1.00 36.47 295 LEU A N 1
ATOM 2160 C CA . LEU A 1 295 ? 28.832 15.590 -36.302 1.00 36.47 295 LEU A CA 1
ATOM 2161 C C . LEU A 1 295 ? 29.224 16.727 -37.266 1.00 36.47 295 LEU A C 1
ATOM 2163 O O . LEU A 1 295 ? 30.138 16.601 -38.075 1.00 36.47 295 LEU A O 1
ATOM 2167 N N . ARG A 1 296 ? 28.500 17.857 -37.218 1.00 30.84 296 ARG A N 1
ATOM 2168 C CA . ARG A 1 296 ? 28.974 19.112 -37.828 1.00 30.84 296 ARG A CA 1
ATOM 2169 C C . ARG A 1 296 ? 29.881 19.798 -36.817 1.00 30.84 296 ARG A C 1
ATOM 2171 O O . ARG A 1 296 ? 29.395 20.263 -35.789 1.00 30.84 296 ARG A O 1
ATOM 2178 N N . TRP A 1 297 ? 31.168 19.868 -37.123 1.00 42.12 297 TRP A N 1
ATOM 2179 C CA . TRP A 1 297 ? 32.163 20.541 -36.298 1.00 42.12 297 TRP A CA 1
ATOM 2180 C C . TRP A 1 297 ? 32.902 21.637 -37.099 1.00 42.12 297 TRP A C 1
ATOM 2182 O O . TRP A 1 297 ? 32.784 21.717 -38.323 1.00 42.12 297 TRP A O 1
ATOM 2192 N N . ARG A 1 298 ? 33.531 22.568 -36.377 1.00 31.38 298 ARG A N 1
ATOM 2193 C CA . ARG A 1 298 ? 34.035 23.874 -36.845 1.00 31.38 298 ARG A CA 1
ATOM 2194 C C . ARG A 1 298 ? 35.415 23.712 -37.511 1.00 31.38 298 ARG A C 1
ATOM 2196 O O . ARG A 1 298 ? 36.159 22.883 -37.025 1.00 31.38 298 ARG A O 1
ATOM 2203 N N . PRO A 1 299 ? 35.815 24.466 -38.550 1.00 35.81 299 PRO A N 1
ATOM 2204 C CA . PRO A 1 299 ? 37.004 24.092 -39.336 1.00 35.81 299 PRO A CA 1
ATOM 2205 C C . PRO A 1 299 ? 38.381 24.187 -38.641 1.00 35.81 299 PRO A C 1
ATOM 2207 O O . PRO A 1 299 ? 39.347 23.673 -39.199 1.00 35.81 299 PRO A O 1
ATOM 2210 N N . ASP A 1 300 ? 38.495 24.835 -37.472 1.00 31.38 300 ASP A N 1
ATOM 2211 C CA . ASP A 1 300 ? 39.742 25.527 -37.090 1.00 31.38 300 ASP A CA 1
ATOM 2212 C C . ASP A 1 300 ? 40.492 25.016 -35.829 1.00 31.38 300 ASP A C 1
ATOM 2214 O O . ASP A 1 300 ? 41.588 25.502 -35.561 1.00 31.38 300 ASP A O 1
ATOM 2218 N N . GLU A 1 301 ? 39.975 24.055 -35.044 1.00 35.91 301 GLU A N 1
ATOM 2219 C CA . GLU A 1 301 ? 40.648 23.572 -33.805 1.00 35.91 301 GLU A CA 1
ATOM 2220 C C . GLU A 1 301 ? 40.863 22.046 -33.796 1.00 35.91 301 GLU A C 1
ATOM 2222 O O . GLU A 1 301 ? 40.012 21.307 -33.313 1.00 35.91 301 GLU A O 1
ATOM 2227 N N . ALA A 1 302 ? 41.992 21.552 -34.316 1.00 33.69 302 ALA A N 1
ATOM 2228 C CA . ALA A 1 302 ? 42.282 20.115 -34.432 1.00 33.69 302 ALA A CA 1
ATOM 2229 C C . ALA A 1 302 ? 41.900 19.287 -33.179 1.00 33.69 302 ALA A C 1
ATOM 2231 O O . ALA A 1 302 ? 42.600 19.297 -32.165 1.00 33.69 302 ALA A O 1
ATOM 2232 N N . PHE A 1 303 ? 40.796 18.539 -33.272 1.00 41.25 303 PHE A N 1
ATOM 2233 C CA . PHE A 1 303 ? 40.423 17.540 -32.275 1.00 41.25 303 PHE A CA 1
ATOM 2234 C C . PHE A 1 303 ? 41.332 16.319 -32.455 1.00 41.25 303 PHE A C 1
ATOM 2236 O O . PHE A 1 303 ? 41.401 15.800 -33.572 1.00 41.25 303 PHE A O 1
ATOM 2243 N N . PRO A 1 304 ? 41.978 15.804 -31.397 1.00 41.97 304 PRO A N 1
ATOM 2244 C CA . PRO A 1 304 ? 42.521 14.463 -31.459 1.00 41.97 304 PRO A CA 1
ATOM 2245 C C . PRO A 1 304 ? 41.354 13.464 -31.506 1.00 41.97 304 PRO A C 1
ATOM 2247 O O . PRO A 1 304 ? 40.490 13.444 -30.629 1.00 41.97 304 PRO A O 1
ATOM 2250 N N . ASP A 1 305 ? 41.370 12.607 -32.521 1.00 52.09 305 ASP A N 1
ATOM 2251 C CA . ASP A 1 305 ? 41.185 11.171 -32.312 1.00 52.09 305 ASP A CA 1
ATOM 2252 C C . ASP A 1 305 ? 39.826 10.650 -31.788 1.00 52.09 305 ASP A C 1
ATOM 2254 O O . ASP A 1 305 ? 39.766 9.565 -31.201 1.00 52.09 305 ASP A O 1
ATOM 2258 N N . ALA A 1 306 ? 38.713 11.347 -32.050 1.00 54.69 306 ALA A N 1
ATOM 2259 C CA . ALA A 1 306 ? 37.361 10.838 -31.762 1.00 54.69 306 ALA A CA 1
ATOM 2260 C C . ALA A 1 306 ? 37.122 9.470 -32.436 1.00 54.69 306 ALA A C 1
ATOM 2262 O O . ALA A 1 306 ? 37.379 9.350 -33.626 1.00 54.69 306 ALA A O 1
ATOM 2263 N N . TYR A 1 307 ? 36.634 8.454 -31.709 1.00 66.31 307 TYR A N 1
ATOM 2264 C CA . TYR A 1 307 ? 36.481 7.063 -32.189 1.00 66.31 307 TYR A CA 1
ATOM 2265 C C . TYR A 1 307 ? 37.761 6.396 -32.730 1.00 66.31 307 TYR A C 1
ATOM 2267 O O . TYR A 1 307 ? 37.683 5.497 -33.573 1.00 66.31 307 TYR A O 1
ATOM 2275 N N . THR A 1 308 ? 38.955 6.796 -32.283 1.00 68.06 308 THR A N 1
ATOM 2276 C CA . THR A 1 308 ? 40.171 6.079 -32.693 1.00 68.06 308 THR A CA 1
ATOM 2277 C C . THR A 1 308 ? 40.200 4.655 -32.155 1.00 68.06 308 THR A C 1
ATOM 2279 O O . THR A 1 308 ? 40.072 4.410 -30.955 1.00 68.06 308 THR A O 1
ATOM 2282 N N . ALA A 1 309 ? 40.438 3.708 -33.062 1.00 73.56 309 ALA A N 1
ATOM 2283 C CA . ALA A 1 309 ? 40.584 2.286 -32.776 1.00 73.56 309 ALA A CA 1
ATOM 2284 C C . ALA A 1 309 ? 41.934 1.971 -32.103 1.00 73.56 309 ALA A C 1
ATOM 2286 O O . ALA A 1 309 ? 42.782 1.272 -32.654 1.00 73.56 309 ALA A O 1
ATOM 2287 N N . THR A 1 310 ? 42.156 2.528 -30.910 1.00 81.56 310 THR A N 1
ATOM 2288 C CA . THR A 1 310 ? 43.345 2.282 -30.088 1.00 81.56 310 THR A CA 1
ATOM 2289 C C . THR A 1 310 ? 42.964 1.652 -28.752 1.00 81.56 310 THR A C 1
ATOM 2291 O O . THR A 1 310 ? 41.961 2.003 -28.124 1.00 81.56 310 THR A O 1
ATOM 2294 N N . ALA A 1 311 ? 43.801 0.726 -28.282 1.00 84.81 311 ALA A N 1
ATOM 2295 C CA . ALA A 1 311 ? 43.606 0.056 -26.999 1.00 84.81 311 ALA A CA 1
ATOM 2296 C C . ALA A 1 311 ? 43.616 1.037 -25.810 1.00 84.81 311 ALA A C 1
ATOM 2298 O O . ALA A 1 311 ? 42.965 0.785 -24.798 1.00 84.81 311 ALA A O 1
ATOM 2299 N N . ASP A 1 312 ? 44.335 2.158 -25.912 1.00 84.75 312 ASP A N 1
ATOM 2300 C CA . ASP A 1 312 ? 44.362 3.193 -24.874 1.00 84.75 312 ASP A CA 1
ATOM 2301 C C . ASP A 1 312 ? 43.051 3.977 -24.800 1.00 84.75 312 ASP A C 1
ATOM 2303 O O . ASP A 1 312 ? 42.498 4.125 -23.709 1.00 84.75 312 ASP A O 1
ATOM 2307 N N . HIS A 1 313 ? 42.500 4.391 -25.944 1.00 80.50 313 HIS A N 1
ATOM 2308 C CA . HIS A 1 313 ? 41.224 5.102 -25.994 1.00 80.50 313 HIS A CA 1
ATOM 2309 C C . HIS A 1 313 ? 40.059 4.222 -25.502 1.00 80.50 313 HIS A C 1
ATOM 2311 O O . HIS A 1 313 ? 39.266 4.650 -24.658 1.00 80.50 313 HIS A O 1
ATOM 2317 N N . LEU A 1 314 ? 40.016 2.945 -25.910 1.00 86.50 314 LEU A N 1
ATOM 2318 C CA . LEU A 1 314 ? 39.016 1.987 -25.421 1.00 86.50 314 LEU A CA 1
ATOM 2319 C C . LEU A 1 314 ? 39.130 1.755 -23.901 1.00 86.50 314 LEU A C 1
ATOM 2321 O O . LEU A 1 314 ? 38.126 1.797 -23.184 1.00 86.50 314 LEU A O 1
ATOM 2325 N N . ARG A 1 315 ? 40.356 1.584 -23.377 1.00 90.44 315 ARG A N 1
ATOM 2326 C CA . ARG A 1 315 ? 40.604 1.462 -21.927 1.00 90.44 315 ARG A CA 1
ATOM 2327 C C . ARG A 1 315 ? 40.206 2.721 -21.158 1.00 90.44 315 ARG A C 1
ATOM 2329 O O . ARG A 1 315 ? 39.679 2.597 -20.052 1.00 90.44 315 ARG A O 1
ATOM 2336 N N . GLN A 1 316 ? 40.409 3.911 -21.724 1.00 89.38 316 GLN A N 1
ATOM 2337 C CA . GLN A 1 316 ? 39.960 5.169 -21.127 1.00 89.38 316 GLN A CA 1
ATOM 2338 C C . GLN A 1 316 ? 38.429 5.219 -21.027 1.00 89.38 316 GLN A C 1
ATOM 2340 O O . GLN A 1 316 ? 37.905 5.468 -19.940 1.00 89.38 316 GLN A O 1
ATOM 2345 N N . ALA A 1 317 ? 37.707 4.920 -22.110 1.00 88.06 317 ALA A N 1
ATOM 2346 C CA . ALA A 1 317 ? 36.243 4.923 -22.117 1.00 88.06 317 ALA A CA 1
ATOM 2347 C C . ALA A 1 317 ? 35.650 3.889 -21.136 1.00 88.06 317 ALA A C 1
ATOM 2349 O O . ALA A 1 317 ? 34.749 4.210 -20.356 1.00 88.06 317 ALA A O 1
ATOM 2350 N N . TRP A 1 318 ? 36.206 2.672 -21.085 1.00 94.12 318 TRP A N 1
ATOM 2351 C CA . TRP A 1 318 ? 35.838 1.661 -20.083 1.00 94.12 318 TRP A CA 1
ATOM 2352 C C . TRP A 1 318 ? 36.165 2.102 -18.649 1.00 94.12 318 TRP A C 1
ATOM 2354 O O . TRP A 1 318 ? 35.361 1.886 -17.740 1.00 94.12 318 TRP A O 1
ATOM 2364 N N . GLY A 1 319 ? 37.310 2.759 -18.442 1.00 94.50 319 GLY A N 1
ATOM 2365 C CA . GLY A 1 319 ? 37.702 3.338 -17.157 1.00 94.50 319 GLY A CA 1
ATOM 2366 C C . GLY A 1 319 ? 36.722 4.407 -16.670 1.00 94.50 319 GLY A C 1
ATOM 2367 O O . GLY A 1 319 ? 36.362 4.413 -15.493 1.00 94.50 319 GLY A O 1
ATOM 2368 N N . VAL A 1 320 ? 36.215 5.255 -17.569 1.00 93.06 320 VAL A N 1
ATOM 2369 C CA . VAL A 1 320 ? 35.190 6.260 -17.247 1.00 93.06 320 VAL A CA 1
ATOM 2370 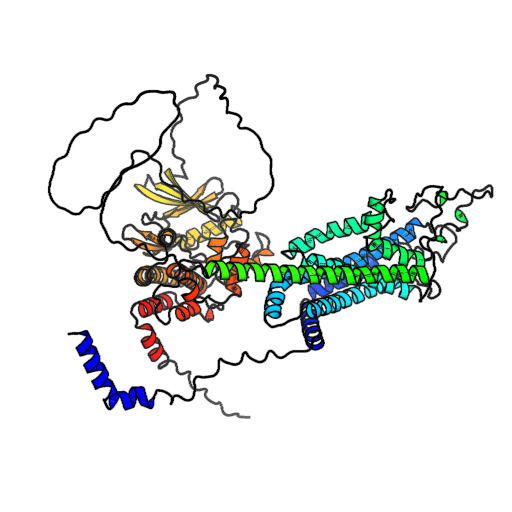C C . VAL A 1 320 ? 33.844 5.607 -16.909 1.00 93.06 320 VAL A C 1
ATOM 2372 O O . VAL A 1 320 ? 33.242 5.959 -15.893 1.00 93.06 320 VAL A O 1
ATOM 2375 N N . LEU A 1 321 ? 33.391 4.605 -17.675 1.00 93.94 321 LEU A N 1
ATOM 2376 C CA . LEU A 1 321 ? 32.170 3.844 -17.356 1.00 93.94 321 LEU A CA 1
ATOM 2377 C C . LEU A 1 321 ? 32.269 3.134 -15.990 1.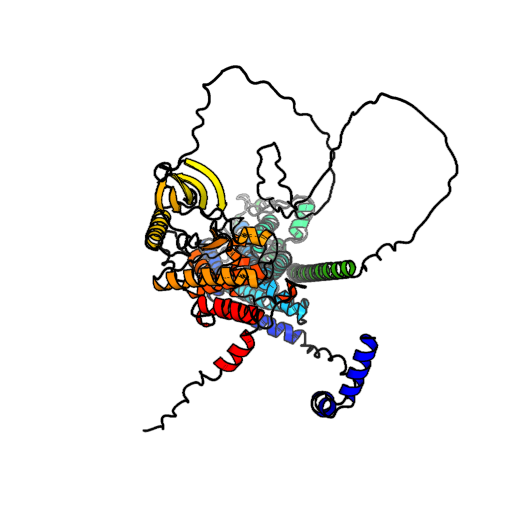00 93.94 321 LEU A C 1
ATOM 2379 O O . LEU A 1 321 ? 31.337 3.200 -15.183 1.00 93.94 321 LEU A O 1
ATOM 2383 N N . GLY A 1 322 ? 33.419 2.523 -15.687 1.00 96.12 322 GLY A N 1
ATOM 2384 C CA . GLY A 1 322 ? 33.719 1.959 -14.366 1.00 96.12 322 GLY A CA 1
ATOM 2385 C C . GLY A 1 322 ? 33.757 3.019 -13.257 1.00 96.12 322 GLY A C 1
ATOM 2386 O O . GLY A 1 322 ? 33.253 2.791 -12.155 1.00 96.12 322 GLY A O 1
ATOM 2387 N N . GLY A 1 323 ? 34.273 4.212 -13.561 1.00 96.50 323 GLY A N 1
ATOM 2388 C CA . GLY A 1 323 ? 34.231 5.381 -12.685 1.00 96.50 323 GLY A CA 1
ATOM 2389 C C . GLY A 1 323 ? 32.802 5.800 -12.330 1.00 96.50 323 GLY A C 1
ATOM 2390 O O . GLY A 1 323 ? 32.505 6.002 -11.153 1.00 96.50 323 GLY A O 1
ATOM 2391 N N . TYR A 1 324 ? 31.888 5.847 -13.305 1.00 95.81 324 TYR A N 1
ATOM 2392 C CA . TYR A 1 324 ? 30.471 6.139 -13.057 1.00 95.81 324 TYR A CA 1
ATOM 2393 C C . TYR A 1 324 ? 29.771 5.073 -12.211 1.00 95.81 324 TYR A C 1
ATOM 2395 O O . TYR A 1 324 ? 29.027 5.418 -11.290 1.00 95.81 324 TYR A O 1
ATOM 2403 N N . LEU A 1 325 ? 30.042 3.790 -12.467 1.00 95.88 325 LEU A N 1
ATOM 2404 C CA . LEU A 1 325 ? 29.561 2.677 -11.641 1.00 95.88 325 LEU A CA 1
ATOM 2405 C C . LEU A 1 325 ? 29.949 2.873 -10.163 1.00 95.88 325 LEU A C 1
ATOM 2407 O O . LEU A 1 325 ? 29.092 2.764 -9.281 1.00 95.88 325 LEU A O 1
ATOM 2411 N N . LEU A 1 326 ? 31.207 3.228 -9.880 1.00 96.44 326 LEU A N 1
ATOM 2412 C CA . LEU A 1 326 ? 31.672 3.518 -8.519 1.00 96.44 326 LEU A CA 1
ATOM 2413 C C . LEU A 1 326 ? 31.053 4.805 -7.947 1.00 96.44 326 LEU A C 1
ATOM 2415 O O . LEU A 1 326 ? 30.584 4.799 -6.807 1.00 96.44 326 LEU A O 1
ATOM 2419 N N . LEU A 1 327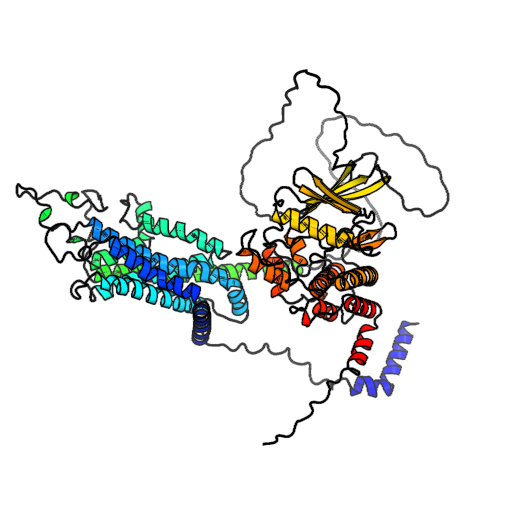 ? 30.996 5.884 -8.734 1.00 96.31 327 LEU A N 1
ATOM 2420 C CA . LEU A 1 327 ? 30.459 7.186 -8.329 1.00 96.31 327 LEU A CA 1
ATOM 2421 C C . LEU A 1 327 ? 28.985 7.097 -7.916 1.00 96.31 327 LEU A C 1
ATOM 2423 O O . LEU A 1 327 ? 28.631 7.509 -6.810 1.00 96.31 327 LEU A O 1
ATOM 2427 N N . TYR A 1 328 ? 28.120 6.535 -8.765 1.00 97.12 328 TYR A N 1
ATOM 2428 C CA . TYR A 1 328 ? 26.689 6.430 -8.469 1.00 97.12 328 TYR A CA 1
ATOM 2429 C C . TYR A 1 328 ? 26.412 5.477 -7.300 1.00 97.12 328 TYR A C 1
ATOM 2431 O O . TYR A 1 328 ? 25.571 5.778 -6.451 1.00 97.12 328 TYR A O 1
ATOM 2439 N N . SER A 1 329 ? 27.177 4.385 -7.183 1.00 95.44 329 SER A N 1
ATOM 2440 C CA . SER A 1 329 ? 27.105 3.472 -6.032 1.00 95.44 329 SER A CA 1
ATOM 2441 C C . SER A 1 329 ? 27.513 4.162 -4.723 1.00 95.44 329 SER A C 1
ATOM 2443 O O . SER A 1 329 ? 26.847 4.000 -3.696 1.00 95.44 329 SER A O 1
ATOM 2445 N N . GLY A 1 330 ? 28.571 4.979 -4.758 1.00 96.38 330 GLY A N 1
ATOM 2446 C CA . GLY A 1 330 ? 29.019 5.794 -3.629 1.00 96.38 330 GLY A CA 1
ATOM 2447 C C . GLY A 1 330 ? 27.980 6.838 -3.217 1.00 96.38 330 GLY A C 1
ATOM 2448 O O . GLY A 1 330 ? 27.612 6.910 -2.043 1.00 96.38 330 GLY A O 1
ATOM 2449 N N . LEU A 1 331 ? 27.433 7.587 -4.180 1.00 97.12 331 LEU A N 1
ATOM 2450 C CA . LEU A 1 331 ? 26.365 8.567 -3.949 1.00 97.12 331 LEU A CA 1
ATOM 2451 C C . LEU A 1 331 ? 25.103 7.916 -3.357 1.00 97.12 331 LEU A C 1
ATOM 2453 O O . LEU A 1 331 ? 24.520 8.463 -2.420 1.00 97.12 331 LEU A O 1
ATOM 2457 N N . ALA A 1 332 ? 24.718 6.722 -3.820 1.00 96.00 332 ALA A N 1
ATOM 2458 C CA . ALA A 1 332 ? 23.605 5.967 -3.244 1.00 96.00 332 ALA A CA 1
ATOM 2459 C C . ALA A 1 332 ? 23.866 5.615 -1.766 1.00 96.00 332 ALA A C 1
ATOM 2461 O O . ALA A 1 332 ? 22.988 5.786 -0.916 1.00 96.00 332 ALA A O 1
ATOM 2462 N N . GLY A 1 333 ? 25.094 5.195 -1.435 1.00 95.19 333 GLY A N 1
ATOM 2463 C CA . GLY A 1 333 ? 25.535 4.964 -0.057 1.00 95.19 333 GLY A CA 1
ATOM 2464 C C . GLY A 1 333 ? 25.490 6.220 0.815 1.00 95.19 333 GLY A C 1
ATOM 2465 O O . GLY A 1 333 ? 24.981 6.165 1.937 1.00 95.19 333 GLY A O 1
ATOM 2466 N N . VAL A 1 334 ? 25.944 7.361 0.289 1.00 95.62 334 VAL A N 1
ATOM 2467 C CA . VAL A 1 334 ? 25.893 8.661 0.978 1.00 95.62 334 VAL A CA 1
ATOM 2468 C C . VAL A 1 334 ? 24.449 9.096 1.238 1.00 95.62 334 VAL A C 1
ATOM 2470 O O . VAL A 1 334 ? 24.141 9.518 2.351 1.00 95.62 334 VAL A O 1
ATOM 2473 N N . LEU A 1 335 ? 23.531 8.940 0.277 1.00 94.62 335 LEU A N 1
ATOM 2474 C CA . LEU A 1 335 ? 22.111 9.262 0.475 1.00 94.62 335 LEU A CA 1
ATOM 2475 C C . LEU A 1 335 ? 21.455 8.391 1.555 1.00 94.62 335 LEU A C 1
ATOM 2477 O O . LEU A 1 335 ? 20.726 8.912 2.405 1.00 94.62 335 LEU A O 1
ATOM 2481 N N . LEU A 1 336 ? 21.735 7.082 1.566 1.00 92.44 336 LEU A N 1
ATOM 2482 C CA . LEU A 1 336 ? 21.253 6.175 2.614 1.00 92.44 336 LEU A CA 1
ATOM 2483 C C . LEU A 1 336 ? 21.801 6.569 3.998 1.00 92.44 336 LEU A C 1
ATOM 2485 O O . LEU A 1 336 ? 21.043 6.614 4.969 1.00 92.44 336 LEU A O 1
ATOM 2489 N N . TRP A 1 337 ? 23.083 6.934 4.081 1.00 90.94 337 TRP A N 1
ATOM 2490 C CA . TRP A 1 337 ? 23.726 7.391 5.317 1.00 90.94 337 TRP A CA 1
ATOM 2491 C C . TRP A 1 337 ? 23.187 8.745 5.815 1.00 90.94 337 TRP A C 1
ATOM 2493 O O . TRP A 1 337 ? 22.828 8.877 6.986 1.00 90.94 337 TRP A O 1
ATOM 2503 N N . LEU A 1 338 ? 23.039 9.745 4.938 1.00 89.06 338 LEU A N 1
ATOM 2504 C CA . LEU A 1 338 ? 22.450 11.049 5.280 1.00 89.06 338 LEU A CA 1
ATOM 2505 C C . LEU A 1 338 ? 21.013 10.899 5.804 1.00 89.06 338 LEU A C 1
ATOM 2507 O O . LEU A 1 338 ? 20.602 11.592 6.740 1.00 89.06 338 LEU A O 1
ATOM 2511 N N . ARG A 1 339 ? 20.241 9.971 5.225 1.00 84.69 339 ARG A N 1
ATOM 2512 C CA . ARG A 1 339 ? 18.877 9.658 5.668 1.00 84.69 339 ARG A CA 1
ATOM 2513 C C . ARG A 1 339 ? 18.859 9.017 7.059 1.00 84.69 339 ARG A C 1
ATOM 2515 O O . ARG A 1 339 ? 18.025 9.402 7.879 1.00 84.69 339 ARG A O 1
ATOM 2522 N N . GLU A 1 340 ? 19.796 8.116 7.353 1.00 81.75 340 GLU A N 1
ATOM 2523 C CA . GLU A 1 340 ? 19.994 7.537 8.691 1.00 81.75 340 GLU A CA 1
ATOM 2524 C C . GLU A 1 340 ? 20.313 8.627 9.734 1.00 81.75 340 GLU A C 1
ATOM 2526 O O . GLU A 1 340 ? 19.654 8.697 10.778 1.00 81.75 340 GLU A O 1
ATOM 2531 N N . GLN A 1 341 ? 21.222 9.557 9.412 1.00 80.38 341 GLN A N 1
ATOM 2532 C CA . GLN A 1 341 ? 21.551 10.696 10.280 1.00 80.38 341 GLN A CA 1
ATOM 2533 C C . GLN A 1 341 ? 20.328 11.580 10.573 1.00 80.38 341 GLN A C 1
ATOM 2535 O O . GLN A 1 341 ? 20.081 11.918 11.733 1.00 80.38 341 GLN A O 1
ATOM 2540 N N . ARG A 1 342 ? 19.505 11.913 9.564 1.00 76.81 342 ARG A N 1
ATOM 2541 C CA . ARG A 1 342 ? 18.272 12.710 9.759 1.00 76.81 342 ARG A CA 1
ATOM 2542 C C . ARG A 1 342 ? 17.286 12.047 10.732 1.00 76.81 342 ARG A C 1
ATOM 2544 O O . ARG A 1 342 ? 16.655 12.745 11.529 1.00 76.81 342 ARG A O 1
ATOM 2551 N N . ILE A 1 343 ? 17.158 10.718 10.704 1.00 65.25 343 ILE A N 1
ATOM 2552 C CA . ILE A 1 343 ? 16.300 9.970 11.640 1.00 65.25 343 ILE A CA 1
ATOM 2553 C C . ILE A 1 343 ? 16.887 10.027 13.060 1.00 65.25 343 ILE A C 1
ATOM 2555 O O . ILE A 1 343 ? 16.167 10.353 14.008 1.00 65.25 343 ILE A O 1
ATOM 2559 N N . GLY A 1 344 ? 18.197 9.795 13.205 1.00 64.62 344 GLY A N 1
ATOM 2560 C CA . GLY A 1 344 ? 18.906 9.904 14.484 1.00 64.62 344 GLY A CA 1
ATOM 2561 C C . GLY A 1 344 ? 18.770 11.290 15.127 1.00 64.62 344 GLY A C 1
ATOM 2562 O O . GLY A 1 344 ? 18.425 11.395 16.306 1.00 64.62 344 GLY A O 1
ATOM 2563 N N . TRP A 1 345 ? 18.936 12.355 14.338 1.00 59.50 345 TRP A N 1
ATOM 2564 C CA . TRP A 1 345 ? 18.736 13.742 14.769 1.00 59.50 345 TRP A CA 1
ATOM 2565 C C . TRP A 1 345 ? 17.308 14.010 15.255 1.00 59.50 345 TRP A C 1
ATOM 2567 O O . TRP A 1 345 ? 17.133 14.543 16.350 1.00 59.50 345 TRP A O 1
ATOM 2577 N N . ARG A 1 346 ? 16.275 13.581 14.514 1.00 61.88 346 ARG A N 1
ATOM 2578 C CA . ARG A 1 346 ? 14.867 13.739 14.935 1.00 61.88 346 ARG A CA 1
ATOM 2579 C C . ARG A 1 346 ? 14.562 13.010 16.252 1.00 61.88 346 ARG A C 1
ATOM 2581 O O . ARG A 1 346 ? 13.830 13.541 17.087 1.00 61.88 346 ARG A O 1
ATOM 2588 N N . VAL A 1 347 ? 15.145 11.830 16.479 1.00 63.91 347 VAL A N 1
ATOM 2589 C CA . VAL A 1 347 ? 15.009 11.096 17.752 1.00 63.91 347 VAL A CA 1
ATOM 2590 C C . VAL A 1 347 ? 15.759 11.799 18.891 1.00 63.91 347 VAL A C 1
ATOM 2592 O O . VAL A 1 347 ? 15.214 11.920 19.989 1.00 63.91 347 VAL A O 1
ATOM 2595 N N . ARG A 1 348 ? 16.972 12.309 18.643 1.00 64.12 348 ARG A N 1
ATOM 2596 C CA . ARG A 1 348 ? 17.772 13.047 19.637 1.00 64.12 348 ARG A CA 1
ATOM 2597 C C . ARG A 1 348 ? 17.089 14.364 20.043 1.00 64.12 348 ARG A C 1
ATOM 2599 O O . ARG A 1 348 ? 16.962 14.618 21.237 1.00 64.12 348 ARG A O 1
ATOM 2606 N N . LEU A 1 349 ? 16.525 15.109 19.089 1.00 62.09 349 LEU A N 1
ATOM 2607 C CA . LEU A 1 349 ? 15.704 16.307 19.333 1.00 62.09 349 LEU A CA 1
ATOM 2608 C C . LEU A 1 349 ? 14.440 16.001 20.156 1.00 62.09 349 LEU A C 1
ATOM 2610 O O . LEU A 1 349 ? 14.124 16.732 21.093 1.00 62.09 349 LEU A O 1
ATOM 2614 N N . ARG A 1 350 ? 13.736 14.894 19.870 1.00 60.50 350 ARG A N 1
ATOM 2615 C CA . ARG A 1 350 ? 12.585 14.447 20.683 1.00 60.50 350 ARG A CA 1
ATOM 2616 C C . ARG A 1 350 ? 12.984 14.050 22.109 1.00 60.50 350 ARG A C 1
ATOM 2618 O O . ARG A 1 350 ? 12.202 14.282 23.025 1.00 60.50 350 ARG A O 1
ATOM 2625 N N . ARG A 1 351 ? 14.181 13.485 22.318 1.00 63.72 351 ARG A N 1
ATOM 2626 C CA . ARG A 1 351 ? 14.718 13.213 23.665 1.00 63.72 351 ARG A CA 1
ATOM 2627 C C . ARG A 1 351 ? 15.088 14.501 24.402 1.00 63.72 351 ARG A C 1
ATOM 2629 O O . ARG A 1 351 ? 14.710 14.633 25.555 1.00 63.72 351 ARG A O 1
ATOM 2636 N N . MET A 1 352 ? 15.728 15.463 23.734 1.00 58.97 352 MET A N 1
ATOM 2637 C CA . MET A 1 352 ? 16.048 16.774 24.318 1.00 58.97 352 MET A CA 1
ATOM 2638 C C . MET A 1 352 ? 14.785 17.549 24.722 1.00 58.97 352 MET A C 1
ATOM 2640 O O . MET A 1 352 ? 14.705 18.019 25.851 1.00 58.97 352 MET A O 1
ATOM 2644 N N . ARG A 1 353 ? 13.742 17.582 23.876 1.00 57.78 353 ARG A N 1
ATOM 2645 C CA . ARG A 1 353 ? 12.441 18.187 24.236 1.00 57.78 353 ARG A CA 1
ATOM 2646 C C . ARG A 1 353 ? 11.731 17.494 25.410 1.00 57.78 353 ARG A C 1
ATOM 2648 O O . ARG A 1 353 ? 10.945 18.141 26.084 1.00 57.78 353 ARG A O 1
ATOM 2655 N N . LYS A 1 354 ? 11.999 16.207 25.665 1.00 54.31 354 LYS A N 1
ATOM 2656 C CA . LYS A 1 354 ? 11.489 15.468 26.840 1.00 54.31 354 LYS A CA 1
ATOM 2657 C C . LYS A 1 354 ? 12.390 15.558 28.080 1.00 54.31 354 LYS A C 1
ATOM 2659 O O . LYS A 1 354 ? 11.999 15.054 29.125 1.00 54.31 354 LYS A O 1
ATOM 2664 N N . ALA A 1 355 ? 13.578 16.153 27.967 1.00 48.50 355 ALA A N 1
ATOM 2665 C CA . ALA A 1 355 ? 14.540 16.296 29.062 1.00 48.50 355 ALA A CA 1
ATOM 2666 C C . ALA A 1 355 ? 14.472 17.670 29.755 1.00 48.50 355 ALA A C 1
ATOM 2668 O O . ALA A 1 355 ? 15.244 17.922 30.676 1.00 48.50 355 ALA A O 1
ATOM 2669 N N . VAL A 1 356 ? 13.561 18.551 29.329 1.00 41.84 356 VAL A N 1
ATOM 2670 C CA . VAL A 1 356 ? 13.240 19.788 30.051 1.00 41.84 356 VAL A CA 1
ATOM 2671 C C . VAL A 1 356 ? 12.350 19.413 31.245 1.00 41.84 356 VAL A C 1
ATOM 2673 O O . VAL A 1 356 ? 11.254 18.895 31.015 1.00 41.84 356 VAL A O 1
ATOM 2676 N N . PRO A 1 357 ? 12.787 19.615 32.502 1.00 42.38 357 PRO A N 1
ATOM 2677 C CA . PRO A 1 357 ? 11.935 19.366 33.659 1.00 42.38 357 PRO A CA 1
ATOM 2678 C C . PRO A 1 357 ? 10.774 20.376 33.690 1.00 42.38 357 PRO A C 1
ATOM 2680 O O . PRO A 1 357 ? 10.950 21.516 33.250 1.00 42.38 357 PRO A O 1
ATOM 2683 N N . PRO A 1 358 ? 9.590 20.000 34.209 1.00 45.78 358 PRO A N 1
ATOM 2684 C CA . PRO A 1 358 ? 8.514 20.960 34.425 1.00 45.78 358 PRO A CA 1
ATOM 2685 C C . PRO A 1 358 ? 8.979 22.046 35.402 1.00 45.78 358 PRO A C 1
ATOM 2687 O O . PRO A 1 358 ? 9.616 21.747 36.414 1.00 45.78 358 PRO A O 1
ATOM 2690 N N . ALA A 1 359 ? 8.667 23.307 35.094 1.00 40.81 359 ALA A N 1
ATOM 2691 C CA . ALA A 1 359 ? 8.972 24.422 35.983 1.00 40.81 359 ALA A CA 1
ATOM 2692 C C . ALA A 1 359 ? 8.261 24.231 37.341 1.00 40.81 359 ALA A C 1
ATOM 2694 O O . ALA A 1 359 ? 7.114 23.771 37.360 1.00 40.81 359 ALA A O 1
ATOM 2695 N N . PRO A 1 360 ? 8.909 24.560 38.475 1.00 37.75 360 PRO A N 1
ATOM 2696 C CA . PRO A 1 360 ? 8.286 24.425 39.784 1.00 37.75 360 PRO A CA 1
ATOM 2697 C C . PRO A 1 360 ? 7.077 25.360 39.901 1.00 37.75 360 PRO A C 1
ATOM 2699 O O . PRO A 1 360 ? 7.134 26.519 39.487 1.00 37.75 360 PRO A O 1
ATOM 2702 N N . ALA A 1 361 ? 5.986 24.855 40.478 1.00 37.09 361 ALA A N 1
ATOM 2703 C CA . ALA A 1 361 ? 4.793 25.654 40.735 1.00 37.09 361 ALA A CA 1
ATOM 2704 C C . ALA A 1 361 ? 5.120 26.827 41.685 1.00 37.09 361 ALA A C 1
ATOM 2706 O O . ALA A 1 361 ? 5.869 26.628 42.649 1.00 37.09 361 ALA A O 1
ATOM 2707 N N . PRO A 1 362 ? 4.575 28.036 41.448 1.00 35.94 362 PRO A N 1
ATOM 2708 C CA . PRO A 1 362 ? 4.842 29.190 42.297 1.00 35.94 362 PRO A CA 1
ATOM 2709 C C . PRO A 1 362 ? 4.276 28.958 43.701 1.00 35.94 362 PRO A C 1
ATOM 2711 O O . PRO A 1 362 ? 3.087 28.688 43.871 1.00 35.94 362 PRO A O 1
ATOM 2714 N N . GLN A 1 363 ? 5.139 29.058 44.712 1.00 32.62 363 GLN A N 1
ATOM 2715 C CA . GLN A 1 363 ? 4.742 28.917 46.111 1.00 32.62 363 GLN A CA 1
ATOM 2716 C C . GLN A 1 363 ? 4.006 30.174 46.582 1.00 32.62 363 GLN A C 1
ATOM 2718 O O . GLN A 1 363 ? 4.488 31.293 46.419 1.00 32.62 363 GLN A O 1
ATOM 2723 N N . THR A 1 364 ? 2.837 29.980 47.184 1.00 38.94 364 THR A N 1
ATOM 2724 C CA . THR A 1 364 ? 2.033 31.037 47.801 1.00 38.94 364 THR A CA 1
ATOM 2725 C C . THR A 1 364 ? 2.501 31.330 49.227 1.00 38.94 364 THR A C 1
ATOM 2727 O O . THR A 1 364 ? 2.291 30.496 50.107 1.00 38.94 364 THR A O 1
ATOM 2730 N N . THR A 1 365 ? 3.020 32.532 49.484 1.00 28.14 365 THR A N 1
ATOM 2731 C CA . THR A 1 365 ? 3.116 33.140 50.830 1.00 28.14 365 THR A CA 1
ATOM 2732 C C . THR A 1 365 ? 3.107 34.684 50.727 1.00 28.14 365 THR A C 1
ATOM 2734 O O . THR A 1 365 ? 3.352 35.205 49.638 1.00 28.14 365 THR A O 1
ATOM 2737 N N . PRO A 1 366 ? 2.714 35.432 51.785 1.00 38.09 366 PRO A N 1
ATOM 2738 C CA . PRO A 1 366 ? 1.961 36.683 51.593 1.00 38.09 366 PRO A CA 1
ATOM 2739 C C . PRO A 1 366 ? 2.646 37.996 52.046 1.00 38.09 366 PRO A C 1
ATOM 2741 O O . PRO A 1 366 ? 3.651 37.979 52.746 1.00 38.09 366 PRO A O 1
ATOM 2744 N N . ALA A 1 367 ? 1.944 39.105 51.750 1.00 26.41 367 ALA A N 1
ATOM 2745 C CA . ALA A 1 367 ? 1.973 40.442 52.382 1.00 26.41 367 ALA A CA 1
ATOM 2746 C C . ALA A 1 367 ? 3.091 41.463 52.022 1.00 26.41 367 ALA A C 1
ATOM 2748 O O . ALA A 1 367 ? 4.239 41.298 52.402 1.00 26.41 367 ALA A O 1
ATOM 2749 N N . LEU A 1 368 ? 2.657 42.547 51.338 1.00 24.48 368 LEU A N 1
ATOM 2750 C CA . LEU A 1 368 ? 2.792 44.007 51.623 1.00 24.48 368 LEU A CA 1
ATOM 2751 C C . LEU A 1 368 ? 4.073 44.606 52.286 1.00 24.48 368 LEU A C 1
ATOM 2753 O O . LEU A 1 368 ? 4.690 43.947 53.112 1.00 24.48 368 LEU A O 1
ATOM 2757 N N . PRO A 1 369 ? 4.318 45.943 52.187 1.00 45.25 369 PRO A N 1
ATOM 2758 C CA . PRO A 1 369 ? 3.944 46.953 51.170 1.00 45.25 369 PRO A CA 1
ATOM 2759 C C . PRO A 1 369 ? 5.148 47.895 50.815 1.00 45.25 369 PRO A C 1
ATOM 2761 O O . PRO A 1 369 ? 6.292 47.513 51.017 1.00 45.25 369 PRO A O 1
ATOM 2764 N N . ILE A 1 370 ? 4.876 49.150 50.388 1.00 28.98 370 ILE A N 1
ATOM 2765 C CA . ILE A 1 370 ? 5.806 50.302 50.171 1.00 28.98 370 ILE A CA 1
ATOM 2766 C C . ILE A 1 370 ? 6.534 50.248 48.803 1.00 28.98 370 ILE A C 1
ATOM 2768 O O . ILE A 1 370 ? 7.222 49.278 48.525 1.00 28.98 370 ILE A O 1
ATOM 2772 N N . MET A 1 371 ? 6.384 51.149 47.813 1.00 23.92 371 MET A N 1
ATOM 2773 C CA . MET A 1 371 ? 6.083 52.599 47.674 1.00 23.92 371 MET A CA 1
ATOM 2774 C C . MET A 1 371 ? 7.337 53.485 47.470 1.00 23.92 371 MET A C 1
ATOM 2776 O O . MET A 1 371 ? 8.250 53.450 48.281 1.00 23.92 371 MET A O 1
ATOM 2780 N N . MET A 1 372 ? 7.290 54.341 46.427 1.00 24.36 372 MET A N 1
ATOM 2781 C CA . MET A 1 372 ? 8.311 55.325 45.982 1.00 24.36 372 MET A CA 1
ATOM 2782 C C . MET A 1 372 ? 9.627 54.729 45.424 1.00 24.36 372 MET A C 1
ATOM 2784 O O . MET A 1 372 ? 10.039 53.655 45.830 1.00 24.36 372 MET A O 1
ATOM 2788 N N . GLN A 1 373 ? 10.359 55.350 44.485 1.00 27.52 373 GLN A N 1
ATOM 2789 C CA . GLN A 1 373 ? 10.131 56.486 43.564 1.00 27.52 373 GLN A CA 1
ATOM 2790 C C . GLN A 1 373 ? 11.257 56.463 42.503 1.00 27.52 373 GLN A C 1
ATOM 2792 O O . GLN A 1 373 ? 12.386 56.172 42.880 1.00 27.52 373 GLN A O 1
ATOM 2797 N N . HIS A 1 374 ? 10.996 56.854 41.243 1.00 28.08 374 HIS A N 1
ATOM 2798 C CA . HIS A 1 374 ? 11.651 58.008 40.576 1.00 28.08 374 HIS A CA 1
ATOM 2799 C C . HIS A 1 374 ? 11.451 58.075 39.044 1.00 28.08 374 HIS A C 1
ATOM 2801 O O . HIS A 1 374 ? 11.524 57.061 38.366 1.00 28.08 374 HIS A O 1
ATOM 2807 N N . LEU A 1 375 ? 11.315 59.322 38.549 1.00 26.14 375 LEU A N 1
ATOM 2808 C CA . LEU A 1 375 ? 11.610 59.820 37.185 1.00 26.14 375 LEU A CA 1
ATOM 2809 C C . LEU A 1 375 ? 10.786 59.198 36.023 1.00 26.14 375 LEU A C 1
ATOM 2811 O O . LEU A 1 375 ? 10.946 58.034 35.693 1.00 26.14 375 LEU A O 1
ATOM 2815 N N . ALA A 1 376 ? 9.874 59.878 35.308 1.00 24.75 376 ALA A N 1
ATOM 2816 C CA . ALA A 1 376 ? 9.706 61.308 34.988 1.00 24.75 376 ALA A CA 1
ATOM 2817 C C . ALA A 1 376 ? 10.969 61.908 34.310 1.00 24.75 376 ALA A C 1
ATOM 2819 O O . ALA A 1 376 ? 12.021 61.953 34.925 1.00 24.75 376 ALA A O 1
ATOM 2820 N N . THR A 1 377 ? 10.967 62.413 33.066 1.00 28.55 377 THR A N 1
ATOM 2821 C CA . THR A 1 377 ? 9.904 63.121 32.322 1.00 28.55 377 THR A CA 1
ATOM 2822 C C . THR A 1 377 ? 10.096 63.097 30.785 1.00 28.55 377 THR A C 1
ATOM 2824 O O . THR A 1 377 ? 11.202 62.865 30.306 1.00 28.55 377 THR A O 1
ATOM 2827 N N . ARG A 1 378 ? 9.020 63.522 30.083 1.00 25.36 378 ARG A N 1
ATOM 2828 C CA . ARG A 1 378 ? 8.876 64.068 28.701 1.00 25.36 378 ARG A CA 1
ATOM 2829 C C . ARG A 1 378 ? 8.540 63.052 27.589 1.00 25.36 378 ARG A C 1
ATOM 2831 O O . ARG A 1 378 ? 9.166 62.012 27.514 1.00 25.36 378 ARG A O 1
ATOM 2838 N N . SER A 1 379 ? 7.585 63.307 26.678 1.00 24.42 379 SER A N 1
ATOM 2839 C CA . SER A 1 379 ? 6.715 64.486 26.443 1.00 24.42 379 SER A CA 1
ATOM 2840 C C . SER A 1 379 ? 5.380 64.094 25.768 1.00 24.42 379 SER A C 1
ATOM 2842 O O . SER A 1 379 ? 5.297 63.063 25.116 1.00 24.42 379 SER A O 1
ATOM 2844 N N . ALA A 1 380 ? 4.371 64.963 25.911 1.00 27.81 380 ALA A N 1
ATOM 2845 C CA . ALA A 1 380 ? 3.036 64.975 25.282 1.00 27.81 380 ALA A CA 1
ATOM 2846 C C . ALA A 1 380 ? 3.042 64.818 23.727 1.00 27.81 380 ALA A C 1
ATOM 2848 O O . ALA A 1 380 ? 4.096 64.983 23.119 1.00 27.81 380 ALA A O 1
ATOM 2849 N N . ARG A 1 381 ? 1.916 64.616 23.002 1.00 27.48 381 ARG A N 1
ATOM 2850 C CA . ARG A 1 381 ? 0.571 65.243 23.156 1.00 27.48 381 ARG A CA 1
ATOM 2851 C C . ARG A 1 381 ? -0.509 64.615 22.228 1.00 27.48 381 ARG A C 1
ATOM 2853 O O . ARG A 1 381 ? -0.145 63.945 21.272 1.00 27.48 381 ARG A O 1
ATOM 2860 N N . SER A 1 382 ? -1.786 64.997 22.437 1.00 26.42 382 SER A N 1
ATOM 2861 C CA . SER A 1 382 ? -3.024 64.648 21.674 1.00 26.42 382 SER A CA 1
ATOM 2862 C C . SER A 1 382 ? -3.602 63.260 22.015 1.00 26.42 382 SER A C 1
ATOM 2864 O O . SER A 1 382 ? -2.897 62.278 21.851 1.00 26.42 382 SER A O 1
ATOM 2866 N N . GLY A 1 383 ? -4.827 63.059 22.532 1.00 25.89 383 GLY A N 1
ATOM 2867 C CA . GLY A 1 383 ? -6.099 63.822 22.483 1.00 25.89 383 GLY A CA 1
ATOM 2868 C C . GLY A 1 383 ? -7.098 62.999 21.639 1.00 25.89 383 GLY A C 1
ATOM 2869 O O . GLY A 1 383 ? -6.731 62.668 20.518 1.00 25.89 383 GLY A O 1
ATOM 2870 N N . ARG A 1 384 ? -8.304 62.583 22.073 1.00 26.66 384 ARG A N 1
ATOM 2871 C CA . ARG A 1 384 ? -9.333 63.228 22.925 1.00 26.66 384 ARG A CA 1
ATOM 2872 C C . ARG A 1 384 ? -10.346 62.205 23.526 1.00 26.66 384 ARG A C 1
ATOM 2874 O O . ARG A 1 384 ? -10.579 61.181 22.905 1.00 26.66 384 ARG A O 1
ATOM 2881 N N . GLU A 1 385 ? -10.981 62.586 24.644 1.00 26.27 385 GLU A N 1
ATOM 2882 C CA . GLU A 1 385 ? -12.387 62.311 25.074 1.00 26.27 385 GLU A CA 1
ATOM 2883 C C . GLU A 1 385 ? -12.943 60.858 25.239 1.00 26.27 385 GLU A C 1
ATOM 2885 O O . GLU A 1 385 ? -13.393 60.218 24.295 1.00 26.27 385 GLU A O 1
ATOM 2890 N N . GLU A 1 386 ? -13.037 60.420 26.509 1.00 27.20 386 GLU A N 1
ATOM 2891 C CA . GLU A 1 386 ? -14.149 59.632 27.118 1.00 27.20 386 GLU A CA 1
ATOM 2892 C C . GLU A 1 386 ? -15.397 60.545 27.357 1.00 27.20 386 GLU A C 1
ATOM 2894 O O . GLU A 1 386 ? -15.247 61.749 27.113 1.00 27.20 386 GLU A O 1
ATOM 2899 N N . PRO A 1 387 ? -16.584 60.115 27.886 1.00 35.84 387 PRO A N 1
ATOM 2900 C CA . PRO A 1 387 ? -16.996 58.850 28.551 1.00 35.84 387 PRO A CA 1
ATOM 2901 C C . PRO A 1 387 ? -18.302 58.247 27.924 1.00 35.84 387 PRO A C 1
ATOM 2903 O O . PRO A 1 387 ? -18.565 58.526 26.760 1.00 35.84 387 PRO A O 1
ATOM 2906 N N . THR A 1 388 ? -19.164 57.382 28.504 1.00 24.25 388 THR A N 1
ATOM 2907 C CA . THR A 1 388 ? -19.397 56.836 29.872 1.00 24.25 388 THR A CA 1
ATOM 2908 C C . THR A 1 388 ? -20.132 55.473 29.798 1.00 24.25 388 THR A C 1
ATOM 2910 O O . THR A 1 388 ? -20.670 55.122 28.751 1.00 24.25 388 THR A O 1
ATOM 2913 N N . LEU A 1 389 ? -20.277 54.749 30.923 1.00 22.78 389 LEU A N 1
ATOM 2914 C CA . LEU A 1 389 ? -21.268 53.669 31.114 1.00 22.78 389 LEU A CA 1
ATOM 2915 C C . LEU A 1 389 ? -22.078 53.896 32.410 1.00 22.78 389 LEU A C 1
ATOM 2917 O O . LEU A 1 389 ? -21.516 54.364 33.399 1.00 22.78 389 LEU A O 1
ATOM 2921 N N . ILE A 1 390 ? -23.370 53.542 32.430 1.00 23.69 390 ILE A N 1
ATOM 2922 C CA . ILE A 1 390 ? -24.247 53.623 33.619 1.00 23.69 390 ILE A CA 1
ATOM 2923 C C . ILE A 1 390 ? -24.793 52.224 33.953 1.00 23.69 390 ILE A C 1
ATOM 2925 O O . ILE A 1 390 ? -25.316 51.542 33.076 1.00 23.69 390 ILE A O 1
ATOM 2929 N N . ALA A 1 391 ? -24.711 51.831 35.228 1.00 27.34 391 ALA A N 1
ATOM 2930 C CA . ALA A 1 391 ? -25.428 50.695 35.827 1.00 27.34 391 ALA A CA 1
ATOM 2931 C C . ALA A 1 391 ? -26.515 51.223 36.793 1.00 27.34 391 ALA A C 1
ATOM 2933 O O . ALA A 1 391 ? -26.374 52.344 37.290 1.00 27.34 391 ALA A O 1
ATOM 2934 N N . PRO A 1 392 ? -27.612 50.479 37.044 1.00 29.83 392 PRO A N 1
ATOM 2935 C CA . PRO A 1 392 ? -27.662 49.545 38.191 1.00 29.83 392 PRO A CA 1
ATOM 2936 C C . PRO A 1 392 ? -28.387 48.218 37.801 1.00 29.83 392 PRO A C 1
ATOM 2938 O O . PRO A 1 392 ? -28.572 47.975 36.614 1.00 29.83 392 PRO A O 1
ATOM 2941 N N . ALA A 1 393 ? -28.803 47.273 38.660 1.00 22.98 393 ALA A N 1
ATOM 2942 C CA . ALA A 1 393 ? -28.879 47.162 40.129 1.00 22.98 393 ALA A CA 1
ATOM 2943 C C . ALA A 1 393 ? -28.673 45.685 40.584 1.00 22.98 393 ALA A C 1
ATOM 2945 O O . ALA A 1 393 ? -28.244 44.853 39.788 1.00 22.98 393 ALA A O 1
ATOM 2946 N N . ALA A 1 394 ? -29.016 45.338 41.836 1.00 23.27 394 ALA A N 1
ATOM 2947 C CA . ALA A 1 394 ? -29.070 43.956 42.342 1.00 23.27 394 ALA A CA 1
ATOM 2948 C C . ALA A 1 394 ? -30.337 43.690 43.186 1.00 23.27 394 ALA A C 1
ATOM 2950 O O . ALA A 1 394 ? -30.829 44.602 43.848 1.00 23.27 394 ALA A O 1
ATOM 2951 N N . VAL A 1 395 ? -30.818 42.438 43.205 1.00 22.25 395 VAL A N 1
ATOM 2952 C CA . VAL A 1 395 ? -31.813 41.886 44.155 1.00 22.25 395 VAL A CA 1
ATOM 2953 C C . VAL A 1 395 ? -31.419 40.436 44.491 1.00 22.25 395 VAL A C 1
ATOM 2955 O O . VAL A 1 395 ? -30.818 39.754 43.662 1.00 22.25 395 VAL A O 1
ATOM 2958 N N . VAL A 1 396 ? -31.723 39.983 45.710 1.00 24.17 396 VAL A N 1
ATOM 2959 C CA . VAL A 1 396 ? -31.272 38.716 46.321 1.00 24.17 396 VAL A CA 1
ATOM 2960 C C . VAL A 1 396 ? -32.491 37.835 46.653 1.00 24.17 396 VAL A C 1
ATOM 2962 O O . VAL A 1 396 ? -33.437 38.357 47.235 1.00 24.17 396 VAL A O 1
ATOM 2965 N N . ASP A 1 397 ? -32.493 36.537 46.302 1.00 24.33 397 ASP A N 1
ATOM 2966 C CA . ASP A 1 397 ? -32.353 35.400 47.255 1.00 24.33 397 ASP A CA 1
ATOM 2967 C C . ASP A 1 397 ? -32.913 34.025 46.769 1.00 24.33 397 ASP A C 1
ATOM 2969 O O . ASP A 1 397 ? -33.831 33.942 45.958 1.00 24.33 397 ASP A O 1
ATOM 2973 N N . ASN A 1 398 ? -32.363 32.959 47.368 1.00 24.73 398 ASN A N 1
ATOM 2974 C CA . ASN A 1 398 ? -32.819 31.568 47.559 1.00 24.73 398 ASN A CA 1
ATOM 2975 C C . ASN A 1 398 ? -32.897 30.515 46.420 1.00 24.73 398 ASN A C 1
ATOM 2977 O O . ASN A 1 398 ? -33.889 30.342 45.722 1.00 24.73 398 ASN A O 1
ATOM 2981 N N . GLN A 1 399 ? -31.875 29.645 46.446 1.00 28.00 399 GLN A N 1
ATOM 2982 C CA . GLN A 1 399 ? -31.967 28.172 46.547 1.00 28.00 399 GLN A CA 1
ATOM 2983 C C . GLN A 1 399 ? -32.867 27.381 45.567 1.00 28.00 399 GLN A C 1
ATOM 2985 O O . GLN A 1 399 ? -33.935 26.900 45.937 1.00 28.00 399 GLN A O 1
ATOM 2990 N N . ASN A 1 400 ? -32.316 27.029 44.397 1.00 26.56 400 ASN A N 1
ATOM 2991 C CA . ASN A 1 400 ? -32.145 25.610 44.023 1.00 26.56 400 ASN A CA 1
ATOM 2992 C C . ASN A 1 400 ? -31.112 25.452 42.888 1.00 26.56 400 ASN A C 1
ATOM 2994 O O . ASN A 1 400 ? -31.125 26.210 41.916 1.00 26.56 400 ASN A O 1
ATOM 2998 N N . THR A 1 401 ? -30.194 24.487 42.992 1.00 24.66 401 THR A N 1
ATOM 2999 C CA . THR A 1 401 ? -29.049 24.352 42.071 1.00 24.66 401 THR A CA 1
ATOM 3000 C C . THR A 1 401 ? -29.463 23.910 40.667 1.00 24.66 401 THR A C 1
ATOM 3002 O O . THR A 1 401 ? -29.675 22.730 40.400 1.00 24.66 401 THR A O 1
ATOM 3005 N N . THR A 1 402 ? -29.496 24.872 39.742 1.00 22.98 402 THR A N 1
ATOM 3006 C CA . THR A 1 402 ? -29.748 24.660 38.309 1.00 22.98 402 THR A CA 1
ATOM 3007 C C . THR A 1 402 ? -28.536 25.151 37.515 1.00 22.98 402 THR A C 1
ATOM 3009 O O . THR A 1 402 ? -28.164 26.317 37.635 1.00 22.98 402 THR A O 1
ATOM 3012 N N . PHE A 1 403 ? -27.905 24.293 36.705 1.00 22.91 403 PHE A N 1
ATOM 3013 C CA . PHE A 1 403 ? -26.833 24.730 35.798 1.00 22.91 403 PHE A CA 1
ATOM 3014 C C . PHE A 1 403 ? -27.430 25.418 34.552 1.00 22.91 403 PHE A C 1
ATOM 3016 O O . PHE A 1 403 ? -28.433 24.935 34.021 1.00 22.91 403 PHE A O 1
ATOM 3023 N N . PRO A 1 404 ? -26.866 26.550 34.085 1.00 24.95 404 PRO A N 1
ATOM 3024 C CA . PRO A 1 404 ? -27.561 27.439 33.157 1.00 24.95 404 PRO A CA 1
ATOM 3025 C C . PRO A 1 404 ? -27.470 27.014 31.685 1.00 24.95 404 PRO A C 1
ATOM 3027 O O . PRO A 1 404 ? -26.398 26.728 31.155 1.00 24.95 404 PRO A O 1
ATOM 3030 N N . LEU A 1 405 ? -28.609 27.101 30.993 1.00 22.33 405 LEU A N 1
ATOM 3031 C CA . LEU A 1 405 ? -28.689 27.153 29.533 1.00 22.33 405 LEU A CA 1
ATOM 3032 C C . LEU A 1 405 ? -28.274 28.545 29.037 1.00 22.33 405 LEU A C 1
ATOM 3034 O O . LEU A 1 405 ? -28.990 29.522 29.262 1.00 22.33 405 LEU A O 1
ATOM 3038 N N . LEU A 1 406 ? -27.175 28.638 28.287 1.00 25.02 406 LEU A N 1
ATOM 3039 C CA . LEU A 1 406 ? -26.889 29.820 27.472 1.00 25.02 406 LEU A CA 1
ATOM 3040 C C . LEU A 1 406 ? -27.701 29.755 26.171 1.00 25.02 406 LEU A C 1
ATOM 3042 O O . LEU A 1 406 ? -27.340 29.048 25.233 1.00 25.02 406 LEU A O 1
ATOM 3046 N N . ARG A 1 407 ? -28.793 30.527 26.102 1.00 22.45 407 ARG A N 1
ATOM 3047 C CA . ARG A 1 407 ? -29.387 30.932 24.819 1.00 22.45 407 ARG A CA 1
ATOM 3048 C C . ARG A 1 407 ? -28.510 32.018 24.198 1.00 22.45 407 ARG A C 1
ATOM 3050 O O . ARG A 1 407 ? -28.394 33.099 24.767 1.00 22.45 407 ARG A O 1
ATOM 3057 N N . THR A 1 408 ? -27.976 31.771 23.008 1.00 27.84 408 THR A N 1
ATOM 3058 C CA . THR A 1 408 ? -27.412 32.815 22.145 1.00 27.84 408 THR A CA 1
ATOM 3059 C C . THR A 1 408 ? -28.452 33.254 21.114 1.00 27.84 408 THR A C 1
ATOM 3061 O O . THR A 1 408 ? -28.979 32.452 20.346 1.00 27.84 408 THR A O 1
ATOM 3064 N N . THR A 1 409 ? -28.761 34.550 21.075 1.00 28.55 409 THR A N 1
ATOM 3065 C CA . THR A 1 409 ? -29.583 35.166 20.022 1.00 28.55 409 THR A CA 1
ATOM 3066 C C . THR A 1 409 ? -28.747 35.442 18.773 1.00 28.55 409 THR A C 1
ATOM 3068 O O . THR A 1 409 ? -28.411 36.585 18.486 1.00 28.55 409 THR A O 1
ATOM 3071 N N . ALA A 1 410 ? -28.411 34.378 18.043 1.00 25.70 410 ALA A N 1
ATOM 3072 C CA . ALA A 1 410 ? -28.039 34.397 16.627 1.00 25.70 410 ALA A CA 1
ATOM 3073 C C . ALA A 1 410 ? -28.085 32.952 16.105 1.00 25.70 410 ALA A C 1
ATOM 3075 O O . ALA A 1 410 ? -27.398 32.078 16.632 1.00 25.70 410 ALA A O 1
ATOM 3076 N N . GLY A 1 411 ? -28.917 32.682 15.097 1.00 31.12 411 GLY A N 1
ATOM 3077 C CA . GLY A 1 411 ? -29.095 31.338 14.550 1.00 31.12 411 GLY A CA 1
ATOM 3078 C C . GLY A 1 411 ? -27.939 30.910 13.647 1.00 31.12 411 GLY A C 1
ATOM 3079 O O . GLY A 1 411 ? -28.061 30.992 12.431 1.00 31.12 411 GLY A O 1
ATOM 3080 N N . GLN A 1 412 ? -26.846 30.418 14.230 1.00 22.75 412 GLN A N 1
ATOM 3081 C CA . GLN A 1 412 ? -25.791 29.686 13.522 1.00 22.75 412 GLN A CA 1
ATOM 3082 C C . GLN A 1 412 ? -25.345 28.492 14.370 1.00 22.75 412 GLN A C 1
ATOM 3084 O O . GLN A 1 412 ? -24.738 28.655 15.428 1.00 22.75 412 GLN A O 1
ATOM 3089 N N . TYR A 1 413 ? -25.658 27.282 13.902 1.00 26.05 413 TYR A N 1
ATOM 3090 C CA . TYR A 1 413 ? -25.146 26.050 14.495 1.00 26.05 413 TYR A CA 1
ATOM 3091 C C . TYR A 1 413 ? -23.799 25.683 13.872 1.00 26.05 413 TYR A C 1
ATOM 3093 O O . TYR A 1 413 ? -23.572 25.851 12.676 1.00 26.05 413 TYR A O 1
ATOM 3101 N N . ILE A 1 414 ? -22.899 25.210 14.729 1.00 23.19 414 ILE A N 1
ATOM 3102 C CA . ILE A 1 414 ? -21.483 24.992 14.439 1.00 23.19 414 ILE A CA 1
ATOM 3103 C C . ILE A 1 414 ? -21.322 23.796 13.491 1.00 23.19 414 ILE A C 1
ATOM 3105 O O . ILE A 1 414 ? -21.647 22.668 13.857 1.00 23.19 414 ILE A O 1
ATOM 3109 N N . THR A 1 415 ? -20.769 24.028 12.300 1.00 25.22 415 THR A N 1
ATOM 3110 C CA . THR A 1 415 ? -20.197 22.966 11.457 1.00 25.22 415 THR A CA 1
ATOM 3111 C C . THR A 1 415 ? -18.962 22.372 12.138 1.00 25.22 415 THR A C 1
ATOM 3113 O O . THR A 1 415 ? -18.155 23.128 12.684 1.00 25.22 415 THR A O 1
ATOM 3116 N N . GLU A 1 416 ? -18.784 21.046 12.090 1.00 28.05 416 GLU A N 1
ATOM 3117 C CA . GLU A 1 416 ? -17.601 20.374 12.658 1.00 28.05 416 GLU A CA 1
ATOM 3118 C C . GLU A 1 416 ? -16.292 21.029 12.158 1.00 28.05 416 GLU A C 1
ATOM 3120 O O . GLU A 1 416 ? -16.164 21.295 10.960 1.00 28.05 416 GLU A O 1
ATOM 3125 N N . PRO A 1 417 ? -15.301 21.301 13.030 1.00 24.33 417 PRO A N 1
ATOM 3126 C CA . PRO A 1 417 ? -14.064 21.937 12.603 1.00 24.33 417 PRO A CA 1
ATOM 3127 C C . PRO A 1 417 ? -13.203 20.968 11.784 1.00 24.33 417 PRO A C 1
ATOM 3129 O O . PRO A 1 417 ? -12.661 19.991 12.304 1.00 24.33 417 PRO A O 1
ATOM 3132 N N . THR A 1 418 ? -13.017 21.286 10.503 1.00 23.53 418 THR A N 1
ATOM 3133 C CA . THR A 1 418 ? -12.075 20.603 9.610 1.00 23.53 418 THR A CA 1
ATOM 3134 C C . THR A 1 418 ? -10.657 20.659 10.182 1.00 23.53 418 THR A C 1
ATOM 3136 O O . THR A 1 418 ? -10.001 21.702 10.148 1.00 23.53 418 THR A O 1
ATOM 3139 N N . VAL A 1 419 ? -10.141 19.527 10.671 1.00 22.61 419 VAL A N 1
ATOM 3140 C CA . VAL A 1 419 ? -8.741 19.413 11.108 1.00 22.61 419 VAL A CA 1
ATOM 3141 C C . VAL A 1 419 ? -7.830 19.342 9.880 1.00 22.61 419 VAL A C 1
ATOM 3143 O O . VAL A 1 419 ? -7.428 18.272 9.425 1.00 22.61 419 VAL A O 1
ATOM 3146 N N . VAL A 1 420 ? -7.488 20.510 9.337 1.00 22.59 420 VAL A N 1
ATOM 3147 C CA . VAL A 1 420 ? -6.441 20.645 8.321 1.00 22.59 420 VAL A CA 1
ATOM 3148 C C . VAL A 1 420 ? -5.084 20.439 8.993 1.00 22.59 420 VAL A C 1
ATOM 3150 O O . VAL A 1 420 ? -4.574 21.320 9.688 1.00 22.59 420 VAL A O 1
ATOM 3153 N N . VAL A 1 421 ? -4.465 19.277 8.773 1.00 23.06 421 VAL A N 1
ATOM 3154 C CA . VAL A 1 421 ? -3.082 19.015 9.201 1.00 23.06 421 VAL A CA 1
ATOM 3155 C C . VAL A 1 421 ? -2.123 19.768 8.274 1.00 23.06 421 VAL A C 1
ATOM 3157 O O . VAL A 1 421 ? -1.595 19.221 7.309 1.00 23.06 421 VAL A O 1
ATOM 3160 N N . SER A 1 422 ? -1.902 21.051 8.563 1.00 21.73 422 SER A N 1
ATOM 3161 C CA . SER A 1 422 ? -0.918 21.865 7.848 1.00 21.73 422 SER A CA 1
ATOM 3162 C C . SER A 1 422 ? 0.504 21.513 8.296 1.00 21.73 422 SER A C 1
ATOM 3164 O O . SER A 1 422 ? 0.869 21.665 9.465 1.00 21.73 422 SER A O 1
ATOM 3166 N N . ALA A 1 423 ? 1.323 21.028 7.362 1.00 23.72 423 ALA A N 1
ATOM 3167 C CA . ALA A 1 423 ? 2.733 20.746 7.595 1.00 23.72 423 ALA A CA 1
ATOM 3168 C C . ALA A 1 423 ? 3.580 21.990 7.291 1.00 23.72 423 ALA A C 1
ATOM 3170 O O . ALA A 1 423 ? 3.828 22.324 6.135 1.00 23.72 423 ALA A O 1
ATOM 3171 N N . THR A 1 424 ? 4.077 22.658 8.331 1.00 23.02 424 THR A N 1
ATOM 3172 C CA . THR A 1 424 ? 4.963 23.822 8.189 1.00 23.02 424 THR A CA 1
ATOM 3173 C C . THR A 1 424 ? 6.324 23.442 7.600 1.00 23.02 424 THR A C 1
ATOM 3175 O O . THR A 1 424 ? 7.043 22.639 8.204 1.00 23.02 424 THR A O 1
ATOM 3178 N N . HIS A 1 425 ? 6.727 24.092 6.508 1.00 25.11 425 HIS A N 1
ATOM 3179 C CA . HIS A 1 425 ? 8.111 24.499 6.231 1.00 25.11 425 HIS A CA 1
ATOM 3180 C C . HIS A 1 425 ? 8.070 25.963 5.782 1.00 25.11 425 HIS A C 1
ATOM 3182 O O . HIS A 1 425 ? 7.260 26.315 4.929 1.00 25.11 425 HIS A O 1
ATOM 3188 N N . ALA A 1 426 ? 8.914 26.798 6.382 1.00 24.09 426 ALA A N 1
ATOM 3189 C CA . ALA A 1 426 ? 9.216 28.126 5.869 1.00 24.09 426 ALA A CA 1
ATOM 3190 C C . ALA A 1 426 ? 10.414 28.014 4.918 1.00 24.09 426 ALA A C 1
ATOM 3192 O O . ALA A 1 426 ? 11.294 27.189 5.170 1.00 24.09 426 ALA A O 1
ATOM 3193 N N . ASP A 1 427 ? 10.437 28.807 3.848 1.00 23.17 427 ASP A N 1
ATOM 3194 C CA . ASP A 1 427 ? 11.387 29.923 3.752 1.00 23.17 427 ASP A CA 1
ATOM 3195 C C . ASP A 1 427 ? 11.137 30.799 2.505 1.00 23.17 427 ASP A C 1
ATOM 3197 O O . ASP A 1 427 ? 10.449 30.403 1.566 1.00 23.17 427 ASP A O 1
ATOM 3201 N N . GLU A 1 428 ? 11.744 31.988 2.560 1.00 26.33 428 GLU A N 1
ATOM 3202 C CA . GLU A 1 428 ? 11.946 33.012 1.521 1.00 26.33 428 GLU A CA 1
ATOM 3203 C C . GLU A 1 428 ? 10.847 34.052 1.207 1.00 26.33 428 GLU A C 1
ATOM 3205 O O . GLU A 1 428 ? 9.638 33.844 1.275 1.00 26.33 428 GLU A O 1
ATOM 3210 N N . HIS A 1 429 ? 11.349 35.267 0.957 1.00 26.34 429 HIS A N 1
ATOM 3211 C CA . HIS A 1 429 ? 10.630 36.538 0.973 1.00 26.34 429 HIS A CA 1
ATOM 3212 C C . HIS A 1 429 ? 9.932 36.854 -0.355 1.00 26.34 429 HIS A C 1
ATOM 3214 O O . HIS A 1 429 ? 10.540 36.733 -1.414 1.00 26.34 429 HIS A O 1
ATOM 3220 N N . THR A 1 430 ? 8.755 37.485 -0.294 1.00 23.84 430 THR A N 1
ATOM 3221 C CA . THR A 1 430 ? 8.395 38.601 -1.194 1.00 23.84 430 THR A CA 1
ATOM 3222 C C . THR A 1 430 ? 7.381 39.514 -0.499 1.00 23.84 430 THR A C 1
ATOM 3224 O O . THR A 1 430 ? 6.324 39.078 -0.055 1.00 23.84 430 THR A O 1
ATOM 3227 N N . THR A 1 431 ? 7.711 40.800 -0.390 1.00 25.41 431 THR A N 1
ATOM 3228 C CA . THR A 1 431 ? 6.823 41.868 0.098 1.00 25.41 431 THR A CA 1
ATOM 3229 C C . THR A 1 431 ? 5.858 42.325 -0.993 1.00 25.41 431 THR A C 1
ATOM 3231 O O . THR A 1 431 ? 6.341 42.685 -2.061 1.00 25.41 431 THR A O 1
ATOM 3234 N N . LEU A 1 432 ? 4.555 42.464 -0.714 1.00 23.62 432 LEU A N 1
ATOM 3235 C CA . LEU A 1 432 ? 3.652 43.342 -1.482 1.00 23.62 432 LEU A CA 1
ATOM 3236 C C . LEU A 1 432 ? 2.476 43.850 -0.616 1.00 23.62 432 LEU A C 1
ATOM 3238 O O . LEU A 1 432 ? 2.166 43.284 0.430 1.00 23.62 432 LEU A O 1
ATOM 3242 N N . ARG A 1 433 ? 1.897 44.989 -1.020 1.00 21.31 433 ARG A N 1
ATOM 3243 C CA . ARG A 1 433 ? 0.945 45.826 -0.252 1.00 21.31 433 ARG A CA 1
ATOM 3244 C C . ARG A 1 433 ? -0.508 45.313 -0.311 1.00 21.31 433 ARG A C 1
ATOM 3246 O O . ARG A 1 433 ? -0.858 44.654 -1.286 1.00 21.31 433 ARG A O 1
ATOM 3253 N N . PRO A 1 434 ? -1.377 45.686 0.652 1.00 22.67 434 PRO A N 1
ATOM 3254 C CA . PRO A 1 434 ? -2.815 45.459 0.533 1.00 22.67 434 PRO A CA 1
ATOM 3255 C C . PRO A 1 434 ? -3.437 46.402 -0.509 1.00 22.67 434 PRO A C 1
ATOM 3257 O O . PRO A 1 434 ? -3.128 47.595 -0.533 1.00 22.67 434 PRO A O 1
ATOM 3260 N N . ILE A 1 435 ? -4.344 45.871 -1.327 1.00 26.03 435 ILE A N 1
ATOM 3261 C CA . ILE A 1 435 ? -5.253 46.638 -2.188 1.00 26.03 435 ILE A CA 1
ATOM 3262 C C . ILE A 1 435 ? -6.664 46.434 -1.630 1.00 26.03 435 ILE A C 1
ATOM 3264 O O . ILE A 1 435 ? -7.050 45.305 -1.325 1.00 26.03 435 ILE A O 1
ATOM 3268 N N . ALA A 1 436 ? -7.394 47.530 -1.428 1.00 24.30 436 ALA A N 1
ATOM 3269 C CA . ALA A 1 436 ? -8.765 47.498 -0.932 1.00 24.30 436 ALA A CA 1
ATOM 3270 C C . ALA A 1 436 ? -9.729 47.015 -2.027 1.00 24.30 436 ALA A C 1
ATOM 3272 O O . ALA A 1 436 ? -9.500 47.262 -3.209 1.00 24.30 436 ALA A O 1
ATOM 3273 N N . ALA A 1 437 ? -10.810 46.344 -1.630 1.00 24.86 437 ALA A N 1
ATOM 3274 C CA . ALA A 1 437 ? -11.878 45.973 -2.548 1.00 24.86 437 ALA A CA 1
ATOM 3275 C C . ALA A 1 437 ? -12.802 47.177 -2.793 1.00 24.86 437 ALA A C 1
ATOM 3277 O O . ALA A 1 437 ? -13.444 47.656 -1.858 1.00 24.86 437 ALA A O 1
ATOM 3278 N N . GLU A 1 438 ? -12.887 47.638 -4.040 1.00 25.52 438 GLU A N 1
ATOM 3279 C CA . GLU A 1 438 ? -13.974 48.508 -4.498 1.00 25.52 438 GLU A CA 1
ATOM 3280 C C . GLU A 1 438 ? -15.190 47.659 -4.891 1.00 25.52 438 GLU A C 1
ATOM 3282 O O . GLU A 1 438 ? -15.059 46.592 -5.494 1.00 25.52 438 GLU A O 1
ATOM 3287 N N . GLN A 1 439 ? -16.378 48.124 -4.506 1.00 27.28 439 GLN A N 1
ATOM 3288 C CA . GLN A 1 439 ? -17.660 47.508 -4.841 1.00 27.28 439 GLN A CA 1
ATOM 3289 C C . GLN A 1 439 ? -18.292 48.285 -6.000 1.00 27.28 439 GLN A C 1
ATOM 3291 O O . GLN A 1 439 ? -18.562 49.476 -5.846 1.00 27.28 439 GLN A O 1
ATOM 3296 N N . GLU A 1 440 ? -18.587 47.624 -7.121 1.00 26.08 440 GLU A N 1
ATOM 3297 C CA . GLU A 1 440 ? -19.481 48.182 -8.146 1.00 26.08 440 GLU A CA 1
ATOM 3298 C C . GLU A 1 440 ? -20.953 47.800 -7.867 1.00 26.08 440 GLU A C 1
ATOM 3300 O O . GLU A 1 440 ? -21.217 46.712 -7.341 1.00 26.08 440 GLU A O 1
ATOM 3305 N N . PRO A 1 441 ? -21.926 48.683 -8.171 1.00 28.27 441 PRO A N 1
ATOM 3306 C CA . PRO A 1 441 ? -23.339 48.478 -7.848 1.00 28.27 441 PRO A CA 1
ATOM 3307 C C . PRO A 1 441 ? -24.102 47.663 -8.909 1.00 28.27 441 PRO A C 1
ATOM 3309 O O . PRO A 1 441 ? -23.783 47.695 -10.096 1.00 28.27 441 PRO A O 1
ATOM 3312 N N . LEU A 1 442 ? -25.166 46.970 -8.482 1.00 27.05 442 LEU A N 1
ATOM 3313 C CA . LEU A 1 442 ? -26.079 46.244 -9.377 1.00 27.05 442 LEU A CA 1
ATOM 3314 C C . LEU A 1 442 ? -26.934 47.198 -10.239 1.00 27.05 442 LEU A C 1
ATOM 3316 O O . LEU A 1 442 ? -27.336 48.255 -9.749 1.00 27.05 442 LEU A O 1
ATOM 3320 N N . PRO A 1 443 ? -27.315 46.795 -11.467 1.00 28.92 443 PRO A N 1
ATOM 3321 C CA . PRO A 1 443 ? -28.388 47.436 -12.219 1.00 28.92 443 PRO A CA 1
ATOM 3322 C C . PRO A 1 443 ? -29.778 46.944 -11.777 1.00 28.92 443 PRO A C 1
ATOM 3324 O O . PRO A 1 443 ? -29.977 45.762 -11.490 1.00 28.92 443 PRO A O 1
ATOM 3327 N N . ASP A 1 444 ? -30.756 47.853 -11.782 1.00 32.19 444 ASP A N 1
ATOM 3328 C CA . ASP A 1 444 ? -32.162 47.561 -11.492 1.00 32.19 444 ASP A CA 1
ATOM 3329 C C . ASP A 1 444 ? -32.784 46.599 -12.517 1.00 32.19 444 ASP A C 1
ATOM 3331 O O . ASP A 1 444 ? -32.940 46.914 -13.698 1.00 32.19 444 ASP A O 1
ATOM 3335 N N . THR A 1 445 ? -33.233 45.436 -12.053 1.00 30.62 445 THR A N 1
ATOM 3336 C CA . THR A 1 445 ? -34.365 44.705 -12.645 1.00 30.62 445 THR A CA 1
ATOM 3337 C C . THR A 1 445 ? -34.877 43.713 -11.611 1.00 30.62 445 THR A C 1
ATOM 3339 O O . THR A 1 445 ? -34.214 42.723 -11.327 1.00 30.62 445 THR A O 1
ATOM 3342 N N . ALA A 1 446 ? -36.042 43.979 -11.019 1.00 39.31 446 ALA A N 1
ATOM 3343 C CA . ALA A 1 446 ? -36.625 43.107 -10.002 1.00 39.31 446 ALA A CA 1
ATOM 3344 C C . ALA A 1 446 ? -37.235 41.838 -10.634 1.00 39.31 446 ALA A C 1
ATOM 3346 O O . ALA A 1 446 ? -38.199 41.957 -11.397 1.00 39.31 446 ALA A O 1
ATOM 3347 N N . PRO A 1 447 ? -36.757 40.624 -10.299 1.00 33.09 447 PRO A N 1
ATOM 3348 C CA . PRO A 1 447 ? -37.493 39.388 -10.517 1.00 33.09 447 PRO A CA 1
ATOM 3349 C C . PRO A 1 447 ? -38.415 39.122 -9.315 1.00 33.09 447 PRO A C 1
ATOM 3351 O O . PRO A 1 447 ? -38.238 39.686 -8.234 1.00 33.09 447 PRO A O 1
ATOM 3354 N N . ALA A 1 448 ? -39.413 38.260 -9.503 1.00 33.16 448 ALA A N 1
ATOM 3355 C CA . ALA A 1 448 ? -40.390 37.930 -8.467 1.00 33.16 448 ALA A CA 1
ATOM 3356 C C . ALA A 1 448 ? -39.750 37.332 -7.196 1.00 33.16 448 ALA A C 1
ATOM 3358 O O . ALA A 1 448 ? -38.670 36.742 -7.241 1.00 33.16 448 ALA A O 1
ATOM 3359 N N . ALA A 1 449 ? -40.452 37.468 -6.065 1.00 33.16 449 ALA A N 1
ATOM 3360 C CA . ALA A 1 449 ? -40.029 36.913 -4.783 1.00 33.16 449 ALA A CA 1
ATOM 3361 C C . ALA A 1 449 ? -39.727 35.403 -4.900 1.00 33.16 449 ALA A C 1
ATOM 3363 O O . ALA A 1 449 ? -40.526 34.682 -5.504 1.00 33.16 449 ALA A O 1
ATOM 3364 N N . PRO A 1 450 ? -38.611 34.910 -4.330 1.00 37.91 450 PRO A N 1
ATOM 3365 C CA . PRO A 1 450 ? -38.285 33.496 -4.381 1.00 37.91 450 PRO A CA 1
ATOM 3366 C C . PRO A 1 450 ? -39.279 32.715 -3.523 1.00 37.91 450 PRO A C 1
ATOM 3368 O O . PRO A 1 450 ? -39.340 32.886 -2.304 1.00 37.91 450 PRO A O 1
ATOM 3371 N N . ASP A 1 451 ? -40.039 31.844 -4.177 1.00 34.31 451 ASP A N 1
ATOM 3372 C CA . ASP A 1 451 ? -40.878 30.856 -3.514 1.00 34.31 451 ASP A CA 1
ATOM 3373 C C . ASP A 1 451 ? -39.962 29.926 -2.705 1.00 34.31 451 ASP A C 1
ATOM 3375 O O . ASP A 1 451 ? -39.125 29.213 -3.268 1.00 34.31 451 ASP A O 1
ATOM 3379 N N . SER A 1 452 ? -40.052 29.986 -1.373 1.00 37.38 452 SER A N 1
ATOM 3380 C CA . SER A 1 452 ? -39.146 29.293 -0.448 1.00 37.38 452 SER A CA 1
ATOM 3381 C C . SER A 1 452 ? -39.485 27.804 -0.332 1.00 37.38 452 SER A C 1
ATOM 3383 O O . SER A 1 452 ? -39.713 27.274 0.761 1.00 37.38 452 SER A O 1
ATOM 3385 N N . THR A 1 453 ? -39.561 27.132 -1.477 1.00 44.50 453 THR A N 1
ATOM 3386 C CA . THR A 1 453 ? -39.798 25.697 -1.577 1.00 44.50 453 THR A CA 1
ATOM 3387 C C . THR A 1 453 ? -38.553 24.972 -1.077 1.00 44.50 453 THR A C 1
ATOM 3389 O O . THR A 1 453 ? -37.489 24.988 -1.693 1.00 44.50 453 THR A O 1
ATOM 3392 N N . MET A 1 454 ? -38.670 24.375 0.111 1.00 48.28 454 MET A N 1
ATOM 3393 C CA . MET A 1 454 ? -37.643 23.487 0.656 1.00 48.28 454 MET A CA 1
ATOM 3394 C C . MET A 1 454 ? -37.379 22.364 -0.360 1.00 48.28 454 MET A C 1
ATOM 3396 O O . MET A 1 454 ? -38.340 21.860 -0.942 1.00 48.28 454 MET A O 1
ATOM 3400 N N . PRO A 1 455 ? -36.123 21.944 -0.594 1.00 70.00 455 PRO A N 1
ATOM 3401 C CA . PRO A 1 455 ? -35.852 20.898 -1.570 1.00 70.00 455 PRO A CA 1
ATOM 3402 C C . PRO A 1 455 ? -36.563 19.593 -1.180 1.00 70.00 455 PRO A C 1
ATOM 3404 O O . PRO A 1 455 ? -36.597 19.200 -0.010 1.00 70.00 455 PRO A O 1
ATOM 3407 N N . HIS A 1 456 ? -37.147 18.926 -2.172 1.00 77.44 456 HIS A N 1
ATOM 3408 C CA . HIS A 1 456 ? -37.941 17.714 -1.992 1.00 77.44 456 HIS A CA 1
ATOM 3409 C C . HIS A 1 456 ? -37.256 16.504 -2.635 1.00 77.44 456 HIS A C 1
ATOM 3411 O O . HIS A 1 456 ? -36.731 16.600 -3.741 1.00 77.44 456 HIS A O 1
ATOM 3417 N N . ILE A 1 457 ? -37.320 15.349 -1.968 1.00 81.12 457 ILE A N 1
ATOM 3418 C CA . ILE A 1 457 ? -37.032 14.040 -2.574 1.00 81.12 457 ILE A CA 1
ATOM 3419 C C . ILE A 1 457 ? -38.339 13.260 -2.556 1.00 81.12 457 ILE A C 1
ATOM 3421 O O . ILE A 1 457 ? -38.837 12.920 -1.483 1.00 81.12 457 ILE A O 1
ATOM 3425 N N . SER A 1 458 ? -38.912 12.978 -3.730 1.00 81.62 458 SER A N 1
ATOM 3426 C CA . SER A 1 458 ? -40.240 12.356 -3.837 1.00 81.62 458 SER A CA 1
ATOM 3427 C C . SER A 1 458 ? -41.270 13.115 -2.968 1.00 81.62 458 SER A C 1
ATOM 3429 O O . SER A 1 458 ? -41.422 14.326 -3.115 1.00 81.62 458 SER A O 1
ATOM 3431 N N . ARG A 1 459 ? -41.958 12.442 -2.035 1.00 88.06 459 ARG A N 1
ATOM 3432 C CA . ARG A 1 459 ? -42.924 13.055 -1.100 1.00 88.06 459 ARG A CA 1
ATOM 3433 C C . ARG A 1 459 ? -42.313 13.735 0.133 1.00 88.06 459 ARG A C 1
ATOM 3435 O O . ARG A 1 459 ? -43.058 14.274 0.948 1.00 88.06 459 ARG A O 1
ATOM 3442 N N . TYR A 1 460 ? -41.000 13.655 0.328 1.00 93.19 460 TYR A N 1
ATOM 3443 C CA . TYR A 1 460 ? -40.340 14.083 1.561 1.00 93.19 460 TYR A CA 1
ATOM 3444 C C . TYR A 1 460 ? -39.777 15.497 1.440 1.00 93.19 460 TYR A C 1
ATOM 3446 O O . TYR A 1 460 ? -39.141 15.837 0.444 1.00 93.19 460 TYR A O 1
ATOM 3454 N N . THR A 1 461 ? -39.965 16.311 2.476 1.00 92.50 461 THR A N 1
ATOM 3455 C CA . THR A 1 461 ? -39.387 17.660 2.561 1.00 92.50 461 THR A CA 1
ATOM 3456 C C . THR A 1 461 ? -38.032 17.580 3.256 1.00 92.50 461 THR A C 1
ATOM 3458 O O . THR A 1 461 ? -37.988 17.226 4.435 1.00 92.50 461 THR A O 1
ATOM 3461 N N . ILE A 1 462 ? -36.927 17.894 2.574 1.00 93.50 462 ILE A N 1
ATOM 3462 C CA . ILE A 1 462 ? -35.598 17.909 3.205 1.00 93.50 462 ILE A CA 1
ATOM 3463 C C . ILE A 1 462 ? -35.545 19.054 4.220 1.00 93.50 462 ILE A C 1
ATOM 3465 O O . ILE A 1 462 ? -35.773 20.206 3.870 1.00 93.50 462 ILE A O 1
ATOM 3469 N N . GLU A 1 463 ? -35.216 18.748 5.477 1.00 91.81 463 GLU A N 1
ATOM 3470 C CA . GLU A 1 463 ? -34.969 19.758 6.510 1.00 91.81 463 GLU A CA 1
ATOM 3471 C C . GLU A 1 463 ? -33.505 20.228 6.512 1.00 91.81 463 GLU A C 1
ATOM 3473 O O . GLU A 1 463 ? -33.250 21.419 6.669 1.00 91.81 463 GLU A O 1
ATOM 3478 N N . VAL A 1 464 ? -32.540 19.300 6.416 1.00 91.56 464 VAL A N 1
ATOM 3479 C CA . VAL A 1 464 ? -31.094 19.593 6.479 1.00 91.56 464 VAL A CA 1
ATOM 3480 C C . VAL A 1 464 ? -30.261 18.406 5.975 1.00 91.56 464 VAL A C 1
ATOM 3482 O O . VAL A 1 464 ? -30.663 17.253 6.140 1.00 91.56 464 VAL A O 1
ATOM 3485 N N . GLU A 1 465 ? -29.080 18.655 5.407 1.00 90.69 465 GLU A N 1
ATOM 3486 C CA . GLU A 1 465 ? -28.074 17.609 5.179 1.00 90.69 465 GLU A CA 1
ATOM 3487 C C . GLU A 1 465 ? -27.419 17.202 6.513 1.00 90.69 465 GLU A C 1
ATOM 3489 O O . GLU A 1 465 ? -26.911 18.042 7.252 1.00 90.69 465 GLU A O 1
ATOM 3494 N N . LEU A 1 466 ? -27.441 15.908 6.841 1.00 84.12 466 LEU A N 1
ATOM 3495 C CA . LEU A 1 466 ? -26.753 15.344 8.011 1.00 84.12 466 LEU A CA 1
ATOM 3496 C C . LEU A 1 466 ? -25.283 15.020 7.706 1.00 84.12 466 LEU A C 1
ATOM 3498 O O . LEU A 1 466 ? -24.457 15.008 8.617 1.00 84.12 466 LEU A O 1
ATOM 3502 N N . GLY A 1 467 ? -24.965 14.771 6.434 1.00 76.94 467 GLY A N 1
ATOM 3503 C CA . GLY A 1 467 ? -23.606 14.790 5.904 1.00 76.94 467 GLY A CA 1
ATOM 3504 C C . GLY A 1 467 ? -23.412 13.922 4.661 1.00 76.94 467 GLY A C 1
ATOM 3505 O O . GLY A 1 467 ? -24.110 12.928 4.450 1.00 76.94 467 GLY A O 1
ATOM 3506 N N . SER A 1 468 ? -22.395 14.278 3.882 1.00 71.69 468 SER A N 1
ATOM 3507 C CA . SER A 1 468 ? -21.877 13.532 2.734 1.00 71.69 468 SER A CA 1
ATOM 3508 C C . SER A 1 468 ? -20.616 12.750 3.130 1.00 71.69 468 SER A C 1
ATOM 3510 O O . SER A 1 468 ? -19.615 13.348 3.536 1.00 71.69 468 SER A O 1
ATOM 3512 N N . ARG A 1 469 ? -20.655 11.407 3.080 1.00 64.62 469 ARG A N 1
ATOM 3513 C CA . ARG A 1 469 ? -19.511 10.532 3.427 1.00 64.62 469 ARG A CA 1
ATOM 3514 C C . ARG A 1 469 ? -19.511 9.236 2.606 1.00 64.62 469 ARG A C 1
ATOM 3516 O O . ARG A 1 469 ? -20.480 8.481 2.605 1.00 64.62 469 ARG A O 1
ATOM 3523 N N . GLY A 1 470 ? -18.371 8.930 1.983 1.00 67.06 470 GLY A N 1
ATOM 3524 C CA . GLY A 1 470 ? -18.202 7.733 1.155 1.00 67.06 470 GLY A CA 1
ATOM 3525 C C . GLY A 1 470 ? -19.031 7.817 -0.128 1.00 67.06 470 GLY A C 1
ATOM 3526 O O . GLY A 1 470 ? -18.894 8.775 -0.883 1.00 67.06 470 GLY A O 1
ATOM 3527 N N . LEU A 1 471 ? -19.886 6.817 -0.358 1.00 72.81 471 LEU A N 1
ATOM 3528 C CA . LEU A 1 471 ? -20.739 6.720 -1.551 1.00 72.81 471 LEU A CA 1
ATOM 3529 C C . LEU A 1 471 ? -22.053 7.518 -1.446 1.00 72.81 471 LEU A C 1
ATOM 3531 O O . LEU A 1 471 ? -22.741 7.701 -2.449 1.00 72.81 471 LEU A O 1
ATOM 3535 N N . PHE A 1 472 ? -22.428 7.964 -0.242 1.00 81.25 472 PHE A N 1
ATOM 3536 C CA . PHE A 1 472 ? -23.779 8.439 0.058 1.00 81.25 472 PHE A CA 1
ATOM 3537 C C . PHE A 1 472 ? -23.803 9.836 0.679 1.00 81.25 472 PHE A C 1
ATOM 3539 O O . PHE A 1 472 ? -22.906 10.224 1.435 1.00 81.25 472 PHE A O 1
ATOM 3546 N N . THR A 1 473 ? -24.897 10.551 0.426 1.00 86.12 473 THR A N 1
ATOM 3547 C CA . THR A 1 473 ? -25.281 11.746 1.182 1.00 86.12 473 THR A CA 1
ATOM 3548 C C . THR A 1 473 ? -26.549 11.457 1.973 1.00 86.12 473 THR A C 1
ATOM 3550 O O . THR A 1 473 ? -27.522 10.935 1.425 1.00 86.12 473 THR A O 1
ATOM 3553 N N . THR A 1 474 ? -26.539 11.783 3.265 1.00 89.31 474 THR A N 1
ATOM 3554 C CA . THR A 1 474 ? -27.670 11.538 4.165 1.00 89.31 474 THR A CA 1
ATOM 3555 C C . THR A 1 474 ? -28.315 12.854 4.578 1.00 89.31 474 THR A C 1
ATOM 3557 O O . THR A 1 474 ? -27.655 13.755 5.093 1.00 89.31 474 THR A O 1
ATOM 3560 N N . TYR A 1 475 ? -29.629 12.940 4.416 1.00 92.19 475 TYR A N 1
ATOM 3561 C CA . TYR A 1 475 ? -30.472 14.078 4.758 1.00 92.19 475 TYR A CA 1
ATOM 3562 C C . TYR A 1 475 ? -31.398 13.735 5.921 1.00 92.19 475 TYR A C 1
ATOM 3564 O O . TYR A 1 475 ? -31.844 12.596 6.059 1.00 92.19 475 TYR A O 1
ATOM 3572 N N . ARG A 1 476 ? -31.754 14.729 6.734 1.00 94.12 476 ARG A N 1
ATOM 3573 C CA . ARG A 1 476 ? -32.946 14.672 7.583 1.00 94.12 476 ARG A CA 1
ATOM 3574 C C . ARG A 1 476 ? -34.096 15.265 6.793 1.00 94.12 476 ARG A C 1
ATOM 3576 O O . ARG A 1 476 ? -33.973 16.376 6.282 1.00 94.12 476 ARG A O 1
ATOM 3583 N N . ALA A 1 477 ? -35.211 14.556 6.730 1.00 94.62 477 ALA A N 1
ATOM 3584 C CA . ALA A 1 477 ? -36.408 15.008 6.043 1.00 94.62 477 ALA A CA 1
ATOM 3585 C C . ALA A 1 477 ? -37.653 14.808 6.911 1.00 94.62 477 ALA A C 1
ATOM 3587 O O . ALA A 1 477 ? -37.652 14.032 7.870 1.00 94.62 477 ALA A O 1
ATOM 3588 N N . TYR A 1 478 ? -38.722 15.511 6.563 1.00 94.50 478 TYR A N 1
ATOM 3589 C CA . TYR A 1 478 ? -40.050 15.331 7.129 1.00 94.50 478 TYR A CA 1
ATOM 3590 C C . TYR A 1 478 ? -40.925 14.554 6.140 1.00 94.50 478 TYR A C 1
ATOM 3592 O O . TYR A 1 478 ? -41.017 14.924 4.969 1.00 94.50 478 TYR A O 1
ATOM 3600 N N . ASP A 1 479 ? -41.564 13.481 6.609 1.00 94.50 479 ASP A N 1
ATOM 3601 C CA . ASP A 1 479 ? -42.628 12.794 5.876 1.00 94.50 479 ASP A CA 1
ATOM 3602 C C . ASP A 1 479 ? -43.975 13.450 6.238 1.00 94.50 479 ASP A C 1
ATOM 3604 O O . ASP A 1 479 ? -44.451 13.260 7.365 1.00 94.50 479 ASP A O 1
ATOM 3608 N N . PRO A 1 480 ? -44.613 14.211 5.329 1.00 89.88 480 PRO A N 1
ATOM 3609 C CA . PRO A 1 480 ? -45.880 14.880 5.614 1.00 89.88 480 PRO A CA 1
ATOM 3610 C C . PRO A 1 480 ? -47.060 13.906 5.737 1.00 89.88 480 PRO A C 1
ATOM 3612 O O . PRO A 1 480 ? -48.030 14.222 6.429 1.00 89.88 480 PRO A O 1
ATOM 3615 N N . LEU A 1 481 ? -46.982 12.720 5.117 1.00 89.88 481 LEU A N 1
ATOM 3616 C CA . LEU A 1 481 ? -48.035 11.703 5.162 1.00 89.88 481 LEU A CA 1
ATOM 3617 C C . LEU A 1 481 ? -48.089 11.049 6.545 1.00 89.88 481 LEU A C 1
ATOM 3619 O O . LEU A 1 481 ? -49.154 10.923 7.143 1.00 89.88 481 LEU A O 1
ATOM 3623 N N . THR A 1 482 ? -46.923 10.652 7.063 1.00 90.38 482 THR A N 1
ATOM 3624 C CA . THR A 1 482 ? -46.809 9.943 8.349 1.00 90.38 482 THR A CA 1
ATOM 3625 C C . THR A 1 482 ? -46.392 10.845 9.519 1.00 90.38 482 THR A C 1
ATOM 3627 O O . THR A 1 482 ? -46.244 10.374 10.645 1.00 90.38 482 THR A O 1
ATOM 3630 N N . ARG A 1 483 ? -46.249 12.154 9.264 1.00 91.50 483 ARG A N 1
ATOM 3631 C CA . ARG A 1 483 ? -45.966 13.242 10.220 1.00 91.50 483 ARG A CA 1
ATOM 3632 C C . ARG A 1 483 ? -44.737 13.030 11.112 1.00 91.50 483 ARG A C 1
ATOM 3634 O O . ARG A 1 483 ? -44.692 13.521 12.241 1.00 91.50 483 ARG A O 1
ATOM 3641 N N . ARG A 1 484 ? -43.718 12.335 10.603 1.00 91.62 484 ARG A N 1
ATOM 3642 C CA . ARG A 1 484 ? -42.483 11.993 11.330 1.00 91.62 484 ARG A CA 1
ATOM 3643 C C . ARG A 1 484 ? -41.241 12.472 10.589 1.00 91.62 484 ARG A C 1
ATOM 3645 O O . ARG A 1 484 ? -41.245 12.614 9.368 1.00 91.62 484 ARG A O 1
ATOM 3652 N N . ARG A 1 485 ? -40.155 12.670 11.337 1.00 94.25 485 ARG A N 1
ATOM 3653 C CA . ARG A 1 485 ? -38.822 12.850 10.753 1.00 94.25 485 ARG A CA 1
ATOM 3654 C C . ARG A 1 485 ? -38.243 11.504 10.338 1.00 94.25 485 ARG A C 1
ATOM 3656 O O . ARG A 1 485 ? -38.365 10.517 11.063 1.00 94.25 485 ARG A O 1
ATOM 3663 N N . VAL A 1 486 ? -37.589 11.496 9.188 1.00 94.56 486 VAL A N 1
ATOM 3664 C CA . VAL A 1 486 ? -36.899 10.351 8.593 1.00 94.56 486 VAL A CA 1
ATOM 3665 C C . VAL A 1 486 ? -35.481 10.764 8.206 1.00 94.56 486 VAL A C 1
ATOM 3667 O O . VAL A 1 486 ? -35.199 11.952 8.026 1.00 94.56 486 VAL A O 1
ATOM 3670 N N . ALA A 1 487 ? -34.578 9.794 8.104 1.00 93.19 487 ALA A N 1
ATOM 3671 C CA . ALA A 1 487 ? -33.300 9.987 7.435 1.00 93.19 487 ALA A CA 1
ATOM 3672 C C . ALA A 1 487 ? -33.418 9.440 6.008 1.00 93.19 487 ALA A C 1
ATOM 3674 O O . ALA A 1 487 ? -33.941 8.344 5.821 1.00 93.19 487 ALA A O 1
ATOM 3675 N N . ILE A 1 488 ? -32.962 10.201 5.015 1.00 92.31 488 ILE A N 1
ATOM 3676 C CA . ILE A 1 488 ? -32.952 9.796 3.604 1.00 92.31 488 ILE A CA 1
ATOM 3677 C C . ILE A 1 488 ? -31.506 9.713 3.153 1.00 92.31 488 ILE A C 1
ATOM 3679 O O . ILE A 1 488 ? -30.782 10.702 3.231 1.00 92.31 488 ILE A O 1
ATOM 3683 N N . LYS A 1 489 ? -31.088 8.541 2.696 1.00 89.50 489 LYS A N 1
ATOM 3684 C CA . LYS A 1 489 ? -29.735 8.255 2.227 1.00 89.50 489 LYS A CA 1
ATOM 3685 C C . LYS A 1 489 ? -29.777 8.092 0.714 1.00 89.50 489 LYS A C 1
ATOM 3687 O O . LYS A 1 489 ? -30.499 7.236 0.217 1.00 89.50 489 LYS A O 1
ATOM 3692 N N . VAL A 1 490 ? -29.032 8.926 -0.004 1.00 89.00 490 VAL A N 1
ATOM 3693 C CA . VAL A 1 490 ? -29.019 8.990 -1.474 1.00 89.00 490 VAL A CA 1
ATOM 3694 C C . VAL A 1 490 ? -27.640 8.576 -1.977 1.00 89.00 490 VAL A C 1
ATOM 3696 O O . VAL A 1 490 ? -26.631 9.068 -1.461 1.00 89.00 490 VAL A O 1
ATOM 3699 N N . LEU A 1 491 ? -27.578 7.663 -2.950 1.00 85.06 491 LEU A N 1
ATOM 3700 C CA . LEU A 1 491 ? -26.331 7.305 -3.634 1.00 85.06 491 LEU A CA 1
ATOM 3701 C C . LEU A 1 491 ? -25.894 8.477 -4.520 1.00 85.06 491 LEU A C 1
ATOM 3703 O O . LEU A 1 491 ? -26.692 8.981 -5.304 1.00 85.06 491 LEU A O 1
ATOM 3707 N N . GLN A 1 492 ? -24.644 8.926 -4.401 1.00 83.44 492 GLN A N 1
ATOM 3708 C CA . GLN A 1 492 ? -24.175 10.082 -5.171 1.00 83.44 492 GLN A CA 1
ATOM 3709 C C . GLN A 1 492 ? -24.056 9.745 -6.661 1.00 83.44 492 GLN A C 1
ATOM 3711 O O . GLN A 1 492 ? -23.563 8.675 -7.025 1.00 83.44 492 GLN A O 1
ATOM 3716 N N . ALA A 1 493 ? -24.440 10.693 -7.519 1.00 83.56 493 ALA A N 1
ATOM 3717 C CA . ALA A 1 493 ? -24.450 10.543 -8.974 1.00 83.56 493 ALA A CA 1
ATOM 3718 C C . ALA A 1 493 ? -23.155 9.949 -9.562 1.00 83.56 493 ALA A C 1
ATOM 3720 O O . ALA A 1 493 ? -23.237 9.102 -10.447 1.00 83.56 493 ALA A O 1
ATOM 3721 N N . GLN A 1 494 ? -21.965 10.312 -9.054 1.00 77.75 494 GLN A N 1
ATOM 3722 C CA . GLN A 1 494 ? -20.700 9.779 -9.586 1.00 77.75 494 GLN A CA 1
ATOM 3723 C C . GLN A 1 494 ? -20.453 8.279 -9.317 1.00 77.75 494 GLN A C 1
ATOM 3725 O O . GLN A 1 494 ? -19.501 7.722 -9.857 1.00 77.75 494 GLN A O 1
ATOM 3730 N N . TYR A 1 495 ? -21.277 7.633 -8.484 1.00 75.31 495 TYR A N 1
ATOM 3731 C CA . TYR A 1 495 ? -21.218 6.196 -8.183 1.00 75.31 495 TYR A CA 1
ATOM 3732 C C . TYR A 1 495 ? -22.449 5.427 -8.694 1.00 75.31 495 TYR A C 1
ATOM 3734 O O . TYR A 1 495 ? -22.599 4.240 -8.405 1.00 75.31 495 TYR A O 1
ATOM 3742 N N . CYS A 1 496 ? -23.348 6.092 -9.425 1.00 80.81 496 CYS A N 1
ATOM 3743 C CA . CYS A 1 496 ? -24.540 5.466 -9.986 1.00 80.81 496 CYS A CA 1
ATOM 3744 C C . CYS A 1 496 ? -24.204 4.744 -11.299 1.00 80.81 496 CYS A C 1
ATOM 3746 O O . CYS A 1 496 ? -23.626 5.319 -12.219 1.00 80.81 496 CYS A O 1
ATOM 3748 N N . SER A 1 497 ? -24.600 3.477 -11.396 1.00 78.56 497 SER A N 1
ATOM 3749 C CA . SER A 1 497 ? -24.504 2.651 -12.606 1.00 78.56 497 SER A CA 1
ATOM 3750 C C . SER A 1 497 ? -25.631 1.619 -12.601 1.00 78.56 497 SER A C 1
ATOM 3752 O O . SER A 1 497 ? -26.239 1.369 -11.560 1.00 78.56 497 SER A O 1
ATOM 3754 N N . THR A 1 498 ? -25.937 0.988 -13.737 1.00 77.50 498 THR A N 1
ATOM 3755 C CA . THR A 1 498 ? -27.023 -0.009 -13.810 1.00 77.50 498 THR A CA 1
ATOM 3756 C C . THR A 1 498 ? -26.798 -1.171 -12.836 1.00 77.50 498 THR A C 1
ATOM 3758 O O . THR A 1 498 ? -27.721 -1.565 -12.119 1.00 77.50 498 THR A O 1
ATOM 3761 N N . VAL A 1 499 ? -25.559 -1.667 -12.746 1.00 74.25 499 VAL A N 1
ATOM 3762 C CA . VAL A 1 499 ? -25.152 -2.701 -11.782 1.00 74.25 499 VAL A CA 1
ATOM 3763 C C . VAL A 1 499 ? -25.226 -2.166 -10.352 1.00 74.25 499 VAL A C 1
ATOM 3765 O O . VAL A 1 499 ? -25.769 -2.835 -9.468 1.00 74.25 499 VAL A O 1
ATOM 3768 N N . ALA A 1 500 ? -24.728 -0.948 -10.117 1.00 73.06 500 ALA A N 1
ATOM 3769 C 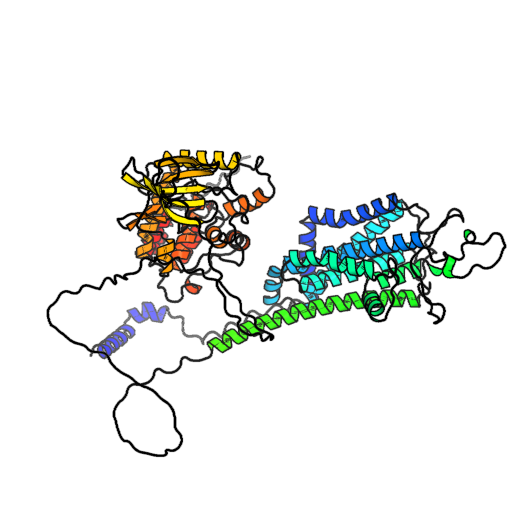CA . ALA A 1 500 ? -24.674 -0.377 -8.780 1.00 73.06 500 ALA A CA 1
ATOM 3770 C C . ALA A 1 500 ? -26.072 -0.117 -8.195 1.00 73.06 500 ALA A C 1
ATOM 3772 O O . ALA A 1 500 ? -26.365 -0.537 -7.073 1.00 73.06 500 ALA A O 1
ATOM 3773 N N . ASN A 1 501 ? -26.966 0.481 -8.985 1.00 81.06 501 ASN A N 1
ATOM 3774 C CA . ASN A 1 501 ? -28.341 0.778 -8.598 1.00 81.06 501 ASN A CA 1
ATOM 3775 C C . ASN A 1 501 ? -29.132 -0.513 -8.329 1.00 81.06 501 ASN A C 1
ATOM 3777 O O . ASN A 1 501 ? -29.831 -0.614 -7.318 1.00 81.06 501 ASN A O 1
ATOM 3781 N N . ALA A 1 502 ? -28.976 -1.538 -9.178 1.00 79.31 502 ALA A N 1
ATOM 3782 C CA . ALA A 1 502 ? -29.607 -2.843 -8.973 1.00 79.31 502 ALA A CA 1
ATOM 3783 C C . ALA A 1 502 ? -29.113 -3.540 -7.692 1.00 79.31 502 ALA A C 1
ATOM 3785 O O . ALA A 1 502 ? -29.906 -4.139 -6.962 1.00 79.31 502 ALA A O 1
ATOM 3786 N N . ARG A 1 503 ? -27.812 -3.441 -7.387 1.00 75.75 503 ARG A N 1
ATOM 3787 C CA . ARG A 1 503 ? -27.219 -3.983 -6.158 1.00 75.75 503 ARG A CA 1
ATOM 3788 C C . ARG A 1 503 ? -27.686 -3.232 -4.910 1.00 75.75 503 ARG A C 1
ATOM 3790 O O . ARG A 1 503 ? -28.036 -3.883 -3.928 1.00 75.75 503 ARG A O 1
ATOM 3797 N N . PHE A 1 504 ? -27.720 -1.899 -4.943 1.00 79.88 504 PHE A N 1
ATOM 3798 C CA . PHE A 1 504 ? -28.223 -1.089 -3.832 1.00 79.88 504 PHE A CA 1
ATOM 3799 C C . PHE A 1 504 ? -29.683 -1.429 -3.520 1.00 79.88 504 PHE A C 1
ATOM 3801 O O . PHE A 1 504 ? -30.004 -1.738 -2.375 1.00 79.88 504 PHE A O 1
ATOM 3808 N N . ARG A 1 505 ? -30.547 -1.482 -4.543 1.00 80.69 505 ARG A N 1
ATOM 3809 C CA . ARG A 1 505 ? -31.953 -1.872 -4.379 1.00 80.69 505 ARG A CA 1
ATOM 3810 C C . ARG A 1 505 ? -32.116 -3.238 -3.713 1.00 80.69 505 ARG A C 1
ATOM 3812 O O . ARG A 1 505 ? -32.819 -3.327 -2.715 1.00 80.69 505 ARG A O 1
ATOM 3819 N N . ARG A 1 506 ? -31.412 -4.273 -4.191 1.00 78.69 506 ARG A N 1
ATOM 3820 C CA . ARG A 1 506 ? -31.439 -5.616 -3.572 1.00 78.69 506 ARG A CA 1
ATOM 3821 C C . ARG A 1 506 ? -31.010 -5.596 -2.102 1.00 78.69 506 ARG A C 1
ATOM 3823 O O . ARG A 1 506 ? -31.586 -6.319 -1.296 1.00 78.69 506 ARG A O 1
ATOM 3830 N N . ALA A 1 507 ? -30.013 -4.784 -1.747 1.00 78.06 507 ALA A N 1
ATOM 3831 C CA . ALA A 1 507 ? -29.565 -4.650 -0.363 1.00 78.06 507 ALA A CA 1
ATOM 3832 C C . ALA A 1 507 ? -30.626 -3.975 0.525 1.00 78.06 507 ALA A C 1
ATOM 3834 O O . ALA A 1 507 ? -30.885 -4.450 1.627 1.00 78.06 507 ALA A O 1
ATOM 3835 N N . VAL A 1 508 ? -31.281 -2.915 0.038 1.00 82.06 508 VAL A N 1
ATOM 3836 C CA . VAL A 1 508 ? -32.376 -2.251 0.766 1.00 82.06 508 VAL A CA 1
ATOM 3837 C C . VAL A 1 508 ? -33.587 -3.184 0.907 1.00 82.06 508 VAL A C 1
ATOM 3839 O O . VAL A 1 508 ? -34.138 -3.299 1.997 1.00 82.06 508 VAL A O 1
ATOM 3842 N N . GLU A 1 509 ? -33.954 -3.913 -0.152 1.00 81.94 509 GLU A N 1
ATOM 3843 C CA . GLU A 1 509 ? -35.024 -4.927 -0.148 1.00 81.94 509 GLU A CA 1
ATOM 3844 C C . GLU A 1 509 ? -34.760 -6.033 0.903 1.00 81.94 509 GLU A C 1
ATOM 3846 O O . GLU A 1 509 ? -35.673 -6.426 1.629 1.00 81.94 509 GLU A O 1
ATOM 3851 N N . GLN A 1 510 ? -33.508 -6.489 1.048 1.00 78.31 510 GLN A N 1
ATOM 3852 C CA . GLN A 1 510 ? -33.099 -7.464 2.073 1.00 78.31 510 GLN A CA 1
ATOM 3853 C C . GLN A 1 510 ? -33.212 -6.927 3.508 1.00 78.31 510 GLN A C 1
ATOM 3855 O O . GLN A 1 510 ? -33.610 -7.660 4.411 1.00 78.31 510 GLN A O 1
ATOM 3860 N N . VAL A 1 511 ? -32.856 -5.661 3.732 1.00 78.75 511 VAL A N 1
ATOM 3861 C CA . VAL A 1 511 ? -32.833 -5.046 5.071 1.00 78.75 511 VAL A CA 1
ATOM 3862 C C . VAL A 1 511 ? -34.232 -4.604 5.501 1.00 78.75 511 VAL A C 1
ATOM 3864 O O . VAL A 1 511 ? -34.579 -4.729 6.672 1.00 78.75 511 VAL A O 1
ATOM 3867 N N . ALA A 1 512 ? -35.077 -4.173 4.562 1.00 80.75 512 ALA A N 1
ATOM 3868 C CA . ALA A 1 512 ? -36.477 -3.834 4.816 1.00 80.75 512 ALA A CA 1
ATOM 3869 C C . ALA A 1 512 ? -37.324 -5.030 5.297 1.00 80.75 512 ALA A C 1
ATOM 3871 O O . ALA A 1 512 ? -38.369 -4.828 5.910 1.00 80.75 512 ALA A O 1
ATOM 3872 N N . ALA A 1 513 ? -36.869 -6.268 5.069 1.00 77.75 513 ALA A N 1
ATOM 3873 C CA . ALA A 1 513 ? -37.492 -7.477 5.606 1.00 77.75 513 ALA A CA 1
ATOM 3874 C C . ALA A 1 513 ? -37.180 -7.736 7.101 1.00 77.75 513 ALA A C 1
ATOM 3876 O O . ALA A 1 513 ? -37.791 -8.622 7.700 1.00 77.75 513 ALA A O 1
ATOM 3877 N N . LEU A 1 514 ? -36.245 -6.995 7.715 1.00 72.88 514 LEU A N 1
ATOM 3878 C CA . LEU A 1 514 ? -35.854 -7.152 9.121 1.00 72.88 514 LEU A CA 1
ATOM 3879 C C . LEU A 1 514 ? -36.584 -6.164 10.049 1.00 72.88 514 LEU A C 1
ATOM 3881 O O . LEU A 1 514 ? -36.313 -4.964 10.039 1.00 72.88 514 LEU A O 1
ATOM 3885 N N . GLU A 1 515 ? -37.411 -6.671 10.968 1.00 73.88 515 GLU A N 1
ATOM 3886 C CA . GLU A 1 515 ? -38.022 -5.868 12.045 1.00 73.88 515 GLU A CA 1
ATOM 3887 C C . GLU A 1 515 ? -37.289 -6.001 13.397 1.00 73.88 515 GLU A C 1
ATOM 3889 O O . GLU A 1 515 ? -37.895 -6.272 14.436 1.00 73.88 515 GLU A O 1
ATOM 3894 N N . LEU A 1 516 ? -35.969 -5.792 13.419 1.00 76.44 516 LEU A N 1
ATOM 3895 C CA . LEU A 1 516 ? -35.160 -6.018 14.626 1.00 76.44 516 LEU A CA 1
ATOM 3896 C C . LEU A 1 516 ? -35.069 -4.763 15.529 1.00 76.44 516 LEU A C 1
ATOM 3898 O O . LEU A 1 516 ? -34.649 -3.708 15.055 1.00 76.44 516 LEU A O 1
ATOM 3902 N N . PRO A 1 517 ? -35.388 -4.825 16.845 1.00 77.25 517 PRO A N 1
ATOM 3903 C CA . PRO A 1 517 ? -35.420 -3.648 17.736 1.00 77.25 517 PRO A CA 1
ATOM 3904 C C . PRO A 1 517 ? -34.087 -2.912 17.952 1.00 77.25 517 PRO A C 1
ATOM 3906 O O . PRO A 1 517 ? -34.061 -1.843 18.568 1.00 77.25 517 PRO A O 1
ATOM 3909 N N . ALA A 1 518 ? -32.975 -3.506 17.524 1.00 86.06 518 ALA A N 1
ATOM 3910 C CA . ALA A 1 518 ? -31.634 -2.942 17.620 1.00 86.06 518 ALA A CA 1
ATOM 3911 C C . ALA A 1 518 ? -31.038 -2.558 16.251 1.00 86.06 518 ALA A C 1
ATOM 3913 O O . ALA A 1 518 ? -29.891 -2.118 16.210 1.00 86.06 518 ALA A O 1
ATOM 3914 N N . ILE A 1 519 ? -31.811 -2.653 15.162 1.00 89.25 519 ILE A N 1
ATOM 3915 C CA . ILE A 1 519 ? -31.448 -2.178 13.818 1.00 89.25 519 ILE A CA 1
ATOM 3916 C C . ILE A 1 519 ? -32.387 -1.024 13.426 1.00 89.25 519 ILE A C 1
ATOM 3918 O O . ILE A 1 519 ? -33.562 -1.003 13.795 1.00 89.25 519 ILE A O 1
ATOM 3922 N N . ALA A 1 520 ? -31.863 -0.019 12.726 1.00 90.06 520 ALA A N 1
ATOM 3923 C CA . ALA A 1 520 ? -32.645 1.112 12.242 1.00 90.06 520 ALA A CA 1
ATOM 3924 C C . ALA A 1 520 ? -33.640 0.639 11.172 1.00 90.06 520 ALA A C 1
ATOM 3926 O O . ALA A 1 520 ? -33.249 0.036 10.175 1.00 90.06 520 ALA A O 1
ATOM 3927 N N . ARG A 1 521 ? -34.931 0.923 11.370 1.00 89.38 521 ARG A N 1
ATOM 3928 C CA . ARG A 1 521 ? -35.976 0.473 10.439 1.00 89.38 521 ARG A CA 1
ATOM 3929 C C . ARG A 1 521 ? -35.897 1.217 9.111 1.00 89.38 521 ARG A C 1
ATOM 3931 O O . ARG A 1 521 ? -35.895 2.450 9.104 1.00 89.38 521 ARG A O 1
ATOM 3938 N N . VAL A 1 522 ? -35.926 0.471 8.012 1.00 89.81 522 VAL A N 1
ATOM 3939 C CA . VAL A 1 522 ? -36.190 0.997 6.668 1.00 89.81 522 VAL A CA 1
ATOM 3940 C C . VAL A 1 522 ? -37.701 1.194 6.521 1.00 89.81 522 VAL A C 1
ATOM 3942 O O . VAL A 1 522 ? -38.490 0.357 6.952 1.00 89.81 522 VAL A O 1
ATOM 3945 N N . TYR A 1 523 ? -38.116 2.328 5.965 1.00 88.81 523 TYR A N 1
ATOM 3946 C CA . TYR A 1 523 ? -39.521 2.687 5.759 1.00 88.81 523 TYR A CA 1
ATOM 3947 C C . TYR A 1 523 ? -39.925 2.724 4.288 1.00 88.81 523 TYR A C 1
ATOM 3949 O O . TYR A 1 523 ? -41.094 2.497 3.990 1.00 88.81 523 TYR A O 1
ATOM 3957 N N . ASP A 1 524 ? -39.003 3.090 3.399 1.00 87.69 524 ASP A N 1
ATOM 3958 C CA . ASP A 1 524 ? -39.271 3.251 1.971 1.00 87.69 524 ASP A CA 1
ATOM 3959 C C . ASP A 1 524 ? -37.960 3.241 1.170 1.00 87.69 524 ASP A C 1
ATOM 3961 O O . ASP A 1 524 ? -36.876 3.427 1.730 1.00 87.69 524 ASP A O 1
ATOM 3965 N N . SER A 1 525 ? -38.052 3.069 -0.145 1.00 88.94 525 SER A N 1
ATOM 3966 C CA . SER A 1 525 ? -36.919 3.192 -1.065 1.00 88.94 525 SER A CA 1
ATOM 3967 C C . SER A 1 525 ? -37.394 3.614 -2.451 1.00 88.94 525 SER A C 1
ATOM 3969 O O . SER A 1 525 ? -38.550 3.400 -2.813 1.00 88.94 525 SER A O 1
ATOM 3971 N N . GLY A 1 526 ? -36.513 4.213 -3.244 1.00 87.25 526 GLY A N 1
ATOM 3972 C CA . GLY A 1 526 ? -36.877 4.662 -4.581 1.00 87.25 526 GLY A CA 1
ATOM 3973 C C . GLY A 1 526 ? -35.690 5.162 -5.384 1.00 87.25 526 GLY A C 1
ATOM 3974 O O . GLY A 1 526 ? -34.538 4.871 -5.071 1.00 87.25 526 GLY A O 1
ATOM 3975 N N . GLU A 1 527 ? -35.991 5.925 -6.427 1.00 87.19 527 GLU A N 1
ATOM 3976 C CA . GLU A 1 527 ? -35.015 6.531 -7.326 1.00 87.19 527 GLU A CA 1
ATOM 3977 C C . GLU A 1 527 ? -35.442 7.970 -7.639 1.00 87.19 527 GLU A C 1
ATOM 3979 O O . GLU A 1 527 ? -36.635 8.252 -7.777 1.00 87.19 527 GLU A O 1
ATOM 3984 N N . ILE A 1 528 ? -34.476 8.884 -7.707 1.00 85.06 528 ILE A N 1
ATOM 3985 C CA . ILE A 1 528 ? -34.666 10.280 -8.109 1.00 85.06 528 ILE A CA 1
ATOM 3986 C C . ILE A 1 528 ? -33.506 10.682 -9.020 1.00 85.06 528 ILE A C 1
ATOM 3988 O O . ILE A 1 528 ? -32.347 10.500 -8.662 1.00 85.06 528 ILE A O 1
ATOM 3992 N N . ASP A 1 529 ? -33.805 11.167 -10.225 1.00 85.38 529 ASP A N 1
ATOM 3993 C CA . ASP A 1 529 ? -32.807 11.584 -11.225 1.00 85.38 529 ASP A CA 1
ATOM 3994 C C . ASP A 1 529 ? -31.687 10.545 -11.476 1.00 85.38 529 ASP A C 1
ATOM 3996 O O . ASP A 1 529 ? -30.509 10.882 -11.586 1.00 85.38 529 ASP A O 1
ATOM 4000 N N . GLY A 1 530 ? -32.045 9.253 -11.519 1.00 82.88 530 GLY A N 1
ATOM 4001 C CA . GLY A 1 530 ? -31.107 8.132 -11.690 1.00 82.88 530 GLY A CA 1
ATOM 4002 C C . GLY A 1 530 ? -30.328 7.724 -10.430 1.00 82.88 530 GLY A C 1
ATOM 4003 O O . GLY A 1 530 ? -29.588 6.738 -10.460 1.00 82.88 530 GLY A O 1
ATOM 4004 N N . GLN A 1 531 ? -30.489 8.451 -9.320 1.00 86.75 531 GLN A N 1
ATOM 4005 C CA . GLN A 1 531 ? -29.860 8.170 -8.029 1.00 86.75 531 GLN A CA 1
ATOM 4006 C C . GLN A 1 531 ? -30.832 7.394 -7.126 1.00 86.75 531 GLN A C 1
ATOM 4008 O O . GLN A 1 531 ? -31.897 7.916 -6.773 1.00 86.75 531 GLN A O 1
ATOM 4013 N N . PRO A 1 532 ? -30.508 6.156 -6.717 1.00 87.62 532 PRO A N 1
ATOM 4014 C CA . PRO A 1 532 ? -31.341 5.416 -5.786 1.00 87.62 532 PRO A CA 1
ATOM 4015 C C . PRO A 1 532 ? -31.225 5.986 -4.365 1.00 87.62 532 PRO A C 1
ATOM 4017 O O . PRO A 1 532 ? -30.164 6.457 -3.939 1.00 87.62 532 PRO A O 1
ATOM 4020 N N . PHE A 1 533 ? -32.324 5.915 -3.614 1.00 90.25 533 PHE A N 1
ATOM 4021 C CA . PHE A 1 533 ? -32.398 6.373 -2.230 1.00 90.25 533 PHE A CA 1
ATOM 4022 C C . PHE A 1 533 ? -33.107 5.377 -1.304 1.00 90.25 533 PHE A C 1
ATOM 4024 O O . PHE A 1 533 ? -33.973 4.603 -1.711 1.00 90.25 533 PHE A O 1
ATOM 4031 N N . GLU A 1 534 ? -32.745 5.445 -0.028 1.00 90.50 534 GLU A N 1
ATOM 4032 C CA . GLU A 1 534 ? -33.297 4.675 1.087 1.00 90.50 534 GLU A CA 1
ATOM 4033 C C . GLU A 1 534 ? -33.846 5.646 2.139 1.00 90.50 534 GLU A C 1
ATOM 4035 O O . GLU A 1 534 ? -33.199 6.641 2.477 1.00 90.50 534 GLU A O 1
ATOM 4040 N N . VAL A 1 535 ? -35.036 5.365 2.671 1.00 91.31 535 VAL A N 1
ATOM 4041 C CA . VAL A 1 535 ? -35.666 6.142 3.744 1.00 91.31 535 VAL A CA 1
ATOM 4042 C C . VAL A 1 535 ? -35.718 5.289 4.997 1.00 91.31 535 VAL A C 1
ATOM 4044 O O . VAL A 1 535 ? -36.357 4.241 5.012 1.00 91.31 535 VAL A O 1
ATOM 4047 N N . MET A 1 536 ? -35.092 5.759 6.069 1.00 91.88 536 MET A N 1
ATOM 4048 C CA . MET A 1 536 ? -34.935 5.018 7.318 1.00 91.88 536 MET A CA 1
ATOM 4049 C C . MET A 1 536 ? -35.303 5.852 8.552 1.00 91.88 536 MET A C 1
ATOM 4051 O O . MET A 1 536 ? -35.517 7.070 8.500 1.00 91.88 536 MET A O 1
ATOM 4055 N N . GLN A 1 537 ? -35.384 5.181 9.697 1.00 92.19 537 GLN A N 1
ATOM 4056 C CA . GLN A 1 537 ? -35.640 5.787 10.997 1.00 92.19 537 GLN A CA 1
ATOM 4057 C C . GLN A 1 537 ? -34.607 6.873 11.344 1.00 92.19 537 GLN A C 1
ATOM 4059 O O . GLN A 1 537 ? -33.413 6.606 11.454 1.00 92.19 537 GLN A O 1
ATOM 4064 N N . TYR A 1 538 ? -35.078 8.098 11.598 1.00 92.62 538 TYR A N 1
ATOM 4065 C CA . TYR A 1 538 ? -34.230 9.153 12.153 1.00 92.62 538 TYR A CA 1
ATOM 4066 C C . TYR A 1 538 ? -33.959 8.902 13.644 1.00 92.62 538 TYR A C 1
ATOM 4068 O O . TYR A 1 538 ? -34.891 8.714 14.428 1.00 92.62 538 TYR A O 1
ATOM 4076 N N . LEU A 1 539 ? -32.685 8.926 14.039 1.00 92.31 539 LEU A N 1
ATOM 4077 C CA . LEU A 1 539 ? -32.225 8.664 15.405 1.00 92.31 539 LEU A CA 1
ATOM 4078 C C . LEU A 1 539 ? -31.569 9.924 15.986 1.00 92.31 539 LEU A C 1
ATOM 4080 O O . LEU A 1 539 ? -30.447 10.288 15.640 1.00 92.31 539 LEU A O 1
ATOM 4084 N N . ALA A 1 540 ? -32.306 10.619 16.855 1.00 88.38 540 ALA A N 1
ATOM 4085 C CA . ALA A 1 540 ? -31.948 11.954 17.340 1.00 88.38 540 ALA A CA 1
ATOM 4086 C C . ALA A 1 540 ? -30.815 11.984 18.389 1.00 88.38 540 ALA A C 1
ATOM 4088 O O . ALA A 1 540 ? -30.280 13.054 18.669 1.00 88.38 540 ALA A O 1
ATOM 4089 N N . GLY A 1 541 ? -30.429 10.842 18.971 1.00 89.50 541 GLY A N 1
ATOM 4090 C CA . GLY A 1 541 ? -29.417 10.753 20.032 1.00 89.50 541 GLY A CA 1
ATOM 4091 C C . GLY A 1 541 ? -27.958 10.850 19.561 1.00 89.50 541 GLY A C 1
ATOM 4092 O O . GLY A 1 541 ? -27.047 10.709 20.378 1.00 89.50 541 GLY A O 1
ATOM 4093 N N . GLY A 1 542 ? -27.722 11.079 18.265 1.00 90.38 542 GLY A N 1
ATOM 4094 C CA . GLY A 1 542 ? -26.385 11.170 17.671 1.00 90.38 542 GLY A CA 1
ATOM 4095 C C . GLY A 1 542 ? -25.719 9.807 17.446 1.00 90.38 542 GLY A C 1
ATOM 4096 O O . GLY A 1 542 ? -26.365 8.763 17.527 1.00 90.38 542 GLY A O 1
ATOM 4097 N N . SER A 1 543 ? -24.418 9.824 17.143 1.00 93.00 543 SER A N 1
ATOM 4098 C CA . SER A 1 543 ? -23.616 8.632 16.828 1.00 93.00 543 SER A CA 1
ATOM 4099 C C . SER A 1 543 ? -22.565 8.316 17.894 1.00 93.00 543 SER A C 1
ATOM 4101 O O . SER A 1 543 ? -22.149 9.184 18.669 1.00 93.00 543 SER A O 1
ATOM 4103 N N . LEU A 1 544 ? -22.068 7.076 17.910 1.00 94.44 544 LEU A N 1
ATOM 4104 C CA . LEU A 1 544 ? -20.923 6.700 18.743 1.00 94.44 544 LEU A CA 1
ATOM 4105 C C . LEU A 1 544 ? -19.669 7.491 18.348 1.00 94.44 544 LEU A C 1
ATOM 4107 O O . LEU A 1 544 ? -18.912 7.898 19.226 1.00 94.44 544 LEU A O 1
ATOM 4111 N N . SER A 1 545 ? -19.498 7.793 17.057 1.00 91.50 545 SER A N 1
ATOM 4112 C CA . SER A 1 545 ? -18.429 8.670 16.567 1.00 91.50 545 SER A CA 1
ATOM 4113 C C . SER A 1 545 ? -18.457 10.041 17.247 1.00 91.50 545 SER A C 1
ATOM 4115 O O . SER A 1 545 ? -17.411 10.520 17.677 1.00 91.50 545 SER A O 1
ATOM 4117 N N . ALA A 1 546 ? -19.639 10.649 17.407 1.00 90.19 546 ALA A N 1
ATOM 4118 C CA . ALA A 1 546 ? -19.782 11.929 18.100 1.00 90.19 546 ALA A CA 1
ATOM 4119 C C . ALA A 1 546 ? -19.454 11.814 19.601 1.00 90.19 546 ALA A C 1
ATOM 4121 O O . ALA A 1 546 ? -18.787 12.685 20.153 1.00 90.19 546 ALA A O 1
ATOM 4122 N N . ARG A 1 547 ? -19.842 10.709 20.260 1.00 92.69 547 ARG A N 1
ATOM 4123 C CA . ARG A 1 547 ? -19.459 10.444 21.661 1.00 92.69 547 ARG A CA 1
ATOM 4124 C C . ARG A 1 547 ? -17.942 10.266 21.829 1.00 92.69 547 ARG A C 1
ATOM 4126 O O . ARG A 1 547 ? -17.389 10.729 22.820 1.00 92.69 547 ARG A O 1
ATOM 4133 N N . MET A 1 548 ? -17.267 9.642 20.862 1.00 91.62 548 MET A N 1
ATOM 4134 C CA . MET A 1 548 ? -15.813 9.423 20.879 1.00 91.62 548 MET A CA 1
ATOM 4135 C C . MET A 1 548 ? -14.988 10.707 20.672 1.00 91.62 548 MET A C 1
ATOM 4137 O O . MET A 1 548 ? -13.825 10.738 21.070 1.00 91.62 548 MET A O 1
ATOM 4141 N N . LEU A 1 549 ? -15.568 11.788 20.130 1.00 88.94 549 LEU A N 1
ATOM 4142 C CA . LEU A 1 549 ? -14.897 13.099 20.050 1.00 88.94 549 LEU A CA 1
ATOM 4143 C C . LEU A 1 549 ? -14.613 13.711 21.433 1.00 88.94 549 LEU A C 1
ATOM 4145 O O . LEU A 1 549 ? -13.675 14.493 21.569 1.00 88.94 549 LEU A O 1
ATOM 4149 N N . ALA A 1 550 ? -15.376 13.335 22.466 1.00 86.44 550 ALA A N 1
ATOM 4150 C CA . ALA A 1 550 ? -15.114 13.742 23.848 1.00 86.44 550 ALA A CA 1
ATOM 4151 C C . ALA A 1 550 ? -13.911 13.008 24.481 1.00 86.44 550 ALA A C 1
ATOM 4153 O O . ALA A 1 550 ? -13.467 13.382 25.567 1.00 86.44 550 ALA A O 1
ATOM 4154 N N . GLY A 1 551 ? -13.377 11.980 23.811 1.00 87.56 551 GLY A N 1
ATOM 4155 C CA . GLY A 1 551 ? -12.237 11.180 24.252 1.00 87.56 551 GLY A CA 1
ATOM 4156 C C . GLY A 1 551 ? -12.567 9.694 24.461 1.00 87.56 551 GLY A C 1
ATOM 4157 O O . GLY A 1 551 ? -13.641 9.224 24.076 1.00 87.56 551 GLY A O 1
ATOM 4158 N N . PRO A 1 552 ? -11.633 8.931 25.060 1.00 89.81 552 PRO A N 1
ATOM 4159 C CA . PRO A 1 552 ? -11.814 7.508 25.338 1.00 89.81 552 PRO A CA 1
ATOM 4160 C C . PRO A 1 552 ? -13.010 7.237 26.261 1.00 89.81 552 PRO A C 1
ATOM 4162 O O . PRO A 1 552 ? -13.199 7.909 27.277 1.00 89.81 552 PRO A O 1
ATOM 4165 N N . LEU A 1 553 ? -13.795 6.213 25.934 1.00 91.06 553 LEU A N 1
ATOM 4166 C CA . LEU A 1 553 ? -14.990 5.822 26.677 1.00 91.06 553 LEU A CA 1
ATOM 4167 C C . LEU A 1 553 ? -14.649 4.814 27.791 1.00 91.06 553 LEU A C 1
ATOM 4169 O O . LEU A 1 553 ? -13.915 3.854 27.545 1.00 91.06 553 LEU A O 1
ATOM 4173 N N . PRO A 1 554 ? -15.215 4.959 29.007 1.00 89.44 554 PRO A N 1
ATOM 4174 C CA . PRO A 1 554 ? -15.114 3.936 30.044 1.00 89.44 554 PRO A CA 1
ATOM 4175 C C . PRO A 1 554 ? -15.707 2.602 29.580 1.00 89.44 554 PRO A C 1
ATOM 4177 O O . PRO A 1 554 ? -16.774 2.571 28.963 1.00 89.44 554 PRO A O 1
ATOM 4180 N N . ILE A 1 555 ? -15.069 1.487 29.949 1.00 89.62 555 ILE A N 1
ATOM 4181 C CA . ILE A 1 555 ? -15.544 0.142 29.586 1.00 89.62 555 ILE A CA 1
ATOM 4182 C C . ILE A 1 555 ? -16.982 -0.124 30.069 1.00 89.62 555 ILE A C 1
ATOM 4184 O O . ILE A 1 555 ? -17.764 -0.734 29.349 1.00 89.62 555 ILE A O 1
ATOM 4188 N N . SER A 1 556 ? -17.373 0.412 31.230 1.00 89.44 556 SER A N 1
ATOM 4189 C CA . SER A 1 556 ? -18.741 0.333 31.766 1.00 89.44 556 SER A CA 1
ATOM 4190 C C . SER A 1 556 ? -19.788 1.047 30.904 1.00 89.44 556 SER A C 1
ATOM 4192 O O . SER A 1 556 ? -20.933 0.610 30.860 1.00 89.44 556 SER A O 1
ATOM 4194 N N . THR A 1 557 ? -19.408 2.115 30.198 1.00 91.62 557 THR A N 1
ATOM 4195 C CA . THR A 1 557 ? -20.267 2.812 29.227 1.00 91.62 557 THR A CA 1
ATOM 4196 C C . THR A 1 557 ? -20.322 2.061 27.896 1.00 91.62 557 THR A C 1
ATOM 4198 O O . THR A 1 557 ? -21.333 2.106 27.200 1.00 91.62 557 THR A O 1
ATOM 4201 N N . LEU A 1 558 ? -19.235 1.372 27.535 1.00 93.31 558 LEU A N 1
ATOM 4202 C CA . LEU A 1 558 ? -19.091 0.680 26.257 1.00 93.31 558 LEU A CA 1
ATOM 4203 C C . LEU A 1 558 ? -19.783 -0.692 26.231 1.00 93.31 558 LEU A C 1
ATOM 4205 O O . LEU A 1 558 ? -20.414 -1.015 25.230 1.00 93.31 558 LEU A O 1
ATOM 4209 N N . VAL A 1 559 ? -19.727 -1.468 27.320 1.00 95.06 559 VAL A N 1
ATOM 4210 C CA . VAL A 1 559 ? -20.379 -2.791 27.438 1.00 95.06 559 VAL A CA 1
ATOM 4211 C C . VAL A 1 559 ? -21.849 -2.792 26.977 1.00 95.06 559 VAL A C 1
ATOM 4213 O O . VAL A 1 559 ? -22.135 -3.516 26.028 1.00 95.06 559 VAL A O 1
ATOM 4216 N N . PRO A 1 560 ? -22.769 -1.957 27.506 1.00 95.19 560 PRO A N 1
ATOM 4217 C CA . PRO A 1 560 ? -24.180 -1.997 27.097 1.00 95.19 560 PRO A CA 1
ATOM 4218 C C . PRO A 1 560 ? -24.424 -1.550 25.643 1.00 95.19 560 PRO A C 1
ATOM 4220 O O . PRO A 1 560 ? -25.480 -1.831 25.075 1.00 95.19 560 PRO A O 1
ATOM 4223 N N . ILE A 1 561 ? -23.466 -0.850 25.024 1.00 95.94 561 ILE A N 1
ATOM 4224 C CA . ILE A 1 561 ? -23.496 -0.514 23.593 1.00 95.94 561 ILE A CA 1
ATOM 4225 C C . ILE A 1 561 ? -23.100 -1.753 22.783 1.00 95.94 561 ILE A C 1
ATOM 4227 O O . ILE A 1 561 ? -23.814 -2.137 21.859 1.00 95.94 561 ILE A O 1
ATOM 4231 N N . VAL A 1 562 ? -21.993 -2.398 23.163 1.00 96.44 562 VAL A N 1
ATOM 4232 C CA . VAL A 1 562 ? -21.458 -3.597 22.504 1.00 96.44 562 VAL A CA 1
ATOM 4233 C C . VAL A 1 562 ? -22.424 -4.773 22.620 1.00 96.44 562 VAL A C 1
ATOM 4235 O O . VAL A 1 562 ? -22.651 -5.430 21.618 1.00 96.44 562 VAL A O 1
ATOM 4238 N N . GLU A 1 563 ? -23.056 -4.999 23.774 1.00 95.81 563 GLU A N 1
ATOM 4239 C CA . GLU A 1 563 ? -24.058 -6.063 23.963 1.00 95.81 563 GLU A CA 1
ATOM 4240 C C . GLU A 1 563 ? -25.260 -5.906 23.021 1.00 95.81 563 GLU A C 1
ATOM 4242 O O . GLU A 1 563 ? -25.672 -6.869 22.376 1.00 95.81 563 GLU A O 1
ATOM 4247 N N . ARG A 1 564 ? -25.796 -4.685 22.878 1.00 94.75 564 ARG A N 1
ATOM 4248 C CA . ARG A 1 564 ? -26.916 -4.416 21.959 1.00 94.75 564 ARG A CA 1
ATOM 4249 C C . ARG A 1 564 ? -26.525 -4.582 20.492 1.00 94.75 564 ARG A C 1
ATOM 4251 O O . ARG A 1 564 ? -27.305 -5.132 19.722 1.00 94.75 564 ARG A O 1
ATOM 4258 N N . VAL A 1 565 ? -25.337 -4.114 20.110 1.00 95.19 565 VAL A N 1
ATOM 4259 C CA . VAL A 1 565 ? -24.826 -4.248 18.736 1.00 95.19 565 VAL A CA 1
ATOM 4260 C C . VAL A 1 565 ? -24.498 -5.706 18.416 1.00 95.19 565 VAL A C 1
ATOM 4262 O O . VAL A 1 565 ? -24.852 -6.179 17.345 1.00 95.19 565 VAL A O 1
ATOM 4265 N N . ALA A 1 566 ? -23.899 -6.443 19.349 1.00 96.06 566 ALA A N 1
ATOM 4266 C CA . ALA A 1 566 ? -23.604 -7.864 19.207 1.00 96.06 566 ALA A CA 1
ATOM 4267 C C . ALA A 1 566 ? -24.871 -8.713 19.037 1.00 96.06 566 ALA A C 1
ATOM 4269 O O . ALA A 1 566 ? -24.916 -9.560 18.150 1.00 96.06 566 ALA A O 1
ATOM 4270 N N . ALA A 1 567 ? -25.916 -8.448 19.830 1.00 93.44 567 ALA A N 1
ATOM 4271 C CA . ALA A 1 567 ? -27.209 -9.107 19.665 1.00 93.44 567 ALA A CA 1
ATOM 4272 C C . ALA A 1 567 ? -27.822 -8.829 18.278 1.00 93.44 567 ALA A C 1
ATOM 4274 O O . ALA A 1 567 ? -28.277 -9.761 17.622 1.00 93.44 567 ALA A O 1
ATOM 4275 N N . ALA A 1 568 ? -27.771 -7.575 17.809 1.00 92.19 568 ALA A N 1
ATOM 4276 C CA . ALA A 1 568 ? -28.265 -7.187 16.486 1.00 92.19 568 ALA A CA 1
ATOM 4277 C C . ALA A 1 568 ? -27.494 -7.856 15.334 1.00 92.19 568 ALA A C 1
ATOM 4279 O O . ALA A 1 568 ? -28.100 -8.279 14.353 1.00 92.19 568 ALA A O 1
ATOM 4280 N N . LEU A 1 569 ? -26.164 -7.950 15.455 1.00 93.81 569 LEU A N 1
ATOM 4281 C CA . LEU A 1 569 ? -25.307 -8.624 14.478 1.00 93.81 569 LEU A CA 1
ATOM 4282 C C . LEU A 1 569 ? -25.629 -10.117 14.412 1.00 93.81 569 LEU A C 1
ATOM 4284 O O . LEU A 1 569 ? -25.952 -10.602 13.336 1.00 93.81 569 LEU A O 1
ATOM 4288 N N . ASP A 1 570 ? -25.620 -10.818 15.550 1.00 93.81 570 ASP A N 1
ATOM 4289 C CA . ASP A 1 570 ? -25.904 -12.256 15.585 1.00 93.81 570 ASP A CA 1
ATOM 4290 C C . ASP A 1 570 ? -27.302 -12.583 15.032 1.00 93.81 570 ASP A C 1
ATOM 4292 O O . ASP A 1 570 ? -27.475 -13.582 14.338 1.00 93.81 570 ASP A O 1
ATOM 4296 N N . GLU A 1 571 ? -28.307 -11.757 15.338 1.00 90.75 571 GLU A N 1
ATOM 4297 C CA . GLU A 1 571 ? -29.675 -11.938 14.844 1.00 90.75 571 GLU A CA 1
ATOM 4298 C C . GLU A 1 571 ? -29.788 -11.668 13.335 1.00 90.75 571 GLU A C 1
ATOM 4300 O O . GLU A 1 571 ? -30.494 -12.386 12.633 1.00 90.75 571 GLU A O 1
ATOM 4305 N N . ALA A 1 572 ? -29.052 -10.701 12.785 1.00 89.12 572 ALA A N 1
ATOM 4306 C CA . ALA A 1 572 ? -28.970 -10.525 11.335 1.00 89.12 572 ALA A CA 1
ATOM 4307 C C . ALA A 1 572 ? -28.175 -11.660 10.654 1.00 89.12 572 ALA A C 1
ATOM 4309 O O . ALA A 1 572 ? -28.558 -12.131 9.579 1.00 89.12 572 ALA A O 1
ATOM 4310 N N . HIS A 1 573 ? -27.121 -12.170 11.301 1.00 91.44 573 HIS A N 1
ATOM 4311 C CA . HIS A 1 573 ? -26.315 -13.288 10.801 1.00 91.44 573 HIS A CA 1
ATOM 4312 C C . HIS A 1 573 ? -27.130 -14.583 10.673 1.00 91.44 573 HIS A C 1
ATOM 4314 O O . HIS A 1 573 ? -26.921 -15.314 9.705 1.00 91.44 573 HIS A O 1
ATOM 4320 N N . THR A 1 574 ? -28.103 -14.857 11.557 1.00 90.44 574 THR A N 1
ATOM 4321 C CA . THR A 1 574 ? -29.013 -16.015 11.385 1.00 90.44 574 THR A CA 1
ATOM 4322 C C . THR A 1 574 ? -29.943 -15.886 10.176 1.00 90.44 574 THR A C 1
ATOM 4324 O O . THR A 1 574 ? -30.394 -16.904 9.654 1.00 90.44 574 THR A O 1
ATOM 4327 N N . HIS A 1 575 ? -30.178 -14.667 9.686 1.00 85.31 575 HIS A N 1
ATOM 4328 C CA . HIS A 1 575 ? -30.914 -14.387 8.449 1.00 85.31 575 HIS A CA 1
ATOM 4329 C C . HIS A 1 575 ? -29.996 -14.311 7.210 1.00 85.31 575 HIS A C 1
ATOM 4331 O O . HIS A 1 575 ? -30.448 -13.947 6.127 1.00 85.31 575 HIS A O 1
ATOM 4337 N N . GLY A 1 576 ? -28.706 -14.650 7.348 1.00 84.25 576 GLY A N 1
ATOM 4338 C CA . GLY A 1 576 ? -27.716 -14.588 6.267 1.00 84.25 576 GLY A CA 1
ATOM 4339 C C . GLY A 1 576 ? -27.250 -13.169 5.917 1.00 84.25 576 GLY A C 1
ATOM 4340 O O . GLY A 1 576 ? -26.615 -12.969 4.882 1.00 84.25 576 GLY A O 1
ATOM 4341 N N . LEU A 1 577 ? -27.558 -12.176 6.757 1.00 84.25 577 LEU A N 1
ATOM 4342 C CA . LEU A 1 577 ? -27.276 -10.768 6.496 1.00 84.25 577 LEU A CA 1
ATOM 4343 C C . LEU A 1 577 ? -26.072 -10.302 7.318 1.00 84.25 577 LEU A C 1
ATOM 4345 O O . LEU A 1 577 ? -26.116 -10.233 8.541 1.00 84.25 577 LEU A O 1
ATOM 4349 N N . ILE A 1 578 ? -24.991 -9.959 6.618 1.00 87.44 578 ILE A N 1
ATOM 4350 C CA . ILE A 1 578 ? -23.726 -9.464 7.180 1.00 87.44 578 ILE A CA 1
ATOM 4351 C C . ILE A 1 578 ? -23.681 -7.945 6.979 1.00 87.44 578 ILE A C 1
ATOM 4353 O O . ILE A 1 578 ? -24.011 -7.454 5.895 1.00 87.44 578 ILE A O 1
ATOM 4357 N N . HIS A 1 579 ? -23.265 -7.188 7.996 1.00 88.06 579 HIS A N 1
ATOM 4358 C CA . HIS A 1 579 ? -23.255 -5.725 7.942 1.00 88.06 579 HIS A CA 1
ATOM 4359 C C . HIS A 1 579 ? -22.190 -5.199 6.976 1.00 88.06 579 HIS A C 1
ATOM 4361 O O . HIS A 1 579 ? -22.441 -4.219 6.274 1.00 88.06 579 HIS A O 1
ATOM 4367 N N . ARG A 1 580 ? -21.009 -5.836 6.933 1.00 84.38 580 ARG A N 1
ATOM 4368 C CA . ARG A 1 580 ? -19.863 -5.536 6.045 1.00 84.38 580 ARG A CA 1
ATOM 4369 C C . ARG A 1 580 ? -19.173 -4.183 6.275 1.00 84.38 580 ARG A C 1
ATOM 4371 O O . ARG A 1 580 ? -18.107 -3.955 5.711 1.00 84.38 580 ARG A O 1
ATOM 4378 N N . SER A 1 581 ? -19.724 -3.285 7.084 1.00 79.94 581 SER A N 1
ATOM 4379 C CA . SER A 1 581 ? -19.253 -1.893 7.166 1.00 79.94 581 SER A CA 1
ATOM 4380 C C . SER A 1 581 ? -19.462 -1.251 8.541 1.00 79.94 581 SER A C 1
ATOM 4382 O O . SER A 1 581 ? -19.724 -0.048 8.649 1.00 79.94 581 SER A O 1
ATOM 4384 N N . LEU A 1 582 ? -19.388 -2.063 9.595 1.00 90.38 582 LEU A N 1
ATOM 4385 C CA . LEU A 1 582 ? -19.601 -1.636 10.973 1.00 90.38 582 LEU A CA 1
ATOM 4386 C C . LEU A 1 582 ? -18.536 -0.613 11.407 1.00 90.38 582 LEU A C 1
ATOM 4388 O O . LEU A 1 582 ? -17.343 -0.907 11.450 1.00 90.38 582 LEU A O 1
ATOM 4392 N N . LYS A 1 583 ? -18.977 0.600 11.752 1.00 89.81 583 LYS A N 1
ATOM 4393 C CA . LYS A 1 583 ? -18.116 1.729 12.143 1.00 89.81 583 LYS A CA 1
ATOM 4394 C C . LYS A 1 583 ? -18.829 2.656 13.141 1.00 89.81 583 LYS A C 1
ATOM 4396 O O . LYS A 1 583 ? -20.056 2.617 13.221 1.00 89.81 583 LYS A O 1
ATOM 4401 N N . PRO A 1 584 ? -18.126 3.532 13.890 1.00 92.06 584 PRO A N 1
ATOM 4402 C CA . PRO A 1 584 ? -18.749 4.363 14.928 1.00 92.06 584 PRO A CA 1
ATOM 4403 C C . PRO A 1 584 ? -19.837 5.332 14.444 1.00 92.06 584 PRO A C 1
ATOM 4405 O O . PRO A 1 584 ? -20.616 5.814 15.262 1.00 92.06 584 PRO A O 1
ATOM 4408 N N . THR A 1 585 ? -19.909 5.648 13.147 1.00 87.88 585 THR A N 1
ATOM 4409 C CA . THR A 1 585 ? -21.012 6.447 12.587 1.00 87.88 585 THR A CA 1
ATOM 4410 C C . THR A 1 585 ? -22.281 5.628 12.330 1.00 87.88 585 THR A C 1
ATOM 4412 O O . THR A 1 585 ? -23.355 6.215 12.336 1.00 87.88 585 THR A O 1
ATOM 4415 N N . ALA A 1 586 ? -22.175 4.302 12.172 1.00 90.00 586 ALA A N 1
ATOM 4416 C CA . ALA A 1 586 ? -23.309 3.390 11.993 1.00 90.00 586 ALA A CA 1
ATOM 4417 C C . ALA A 1 586 ? -23.994 3.015 13.324 1.00 90.00 586 ALA A C 1
ATOM 4419 O O . ALA A 1 586 ? -25.158 2.625 13.337 1.00 90.00 586 ALA A O 1
ATOM 4420 N N . ILE A 1 587 ? -23.302 3.155 14.462 1.00 94.44 587 ILE A N 1
ATOM 4421 C CA . ILE A 1 587 ? -23.912 3.003 15.791 1.00 94.44 587 ILE A CA 1
ATOM 4422 C C . ILE A 1 587 ? -24.530 4.344 16.191 1.00 94.44 587 ILE A C 1
ATOM 4424 O O . ILE A 1 587 ? -23.819 5.286 16.553 1.00 94.44 587 ILE A O 1
ATOM 4428 N N . LEU A 1 588 ? -25.856 4.414 16.129 1.00 94.12 588 LEU A N 1
ATOM 4429 C CA . LEU A 1 588 ? -26.666 5.583 16.459 1.00 94.12 588 LEU A CA 1
ATOM 4430 C C . LEU A 1 588 ? -27.429 5.370 17.775 1.00 94.12 588 LEU A C 1
ATOM 4432 O O . LEU A 1 588 ? -27.514 4.254 18.290 1.00 94.12 588 LEU A O 1
ATOM 4436 N N . PHE A 1 589 ? -27.988 6.445 18.333 1.00 94.69 589 PHE A N 1
ATOM 4437 C CA . PHE A 1 589 ? -28.748 6.396 19.585 1.00 94.69 589 PHE A CA 1
ATOM 4438 C C . PHE A 1 589 ? -30.181 6.906 19.419 1.00 94.69 589 PHE A C 1
ATOM 4440 O O . PHE A 1 589 ? -30.426 7.949 18.809 1.00 94.69 589 PHE A O 1
ATOM 4447 N N . ASN A 1 590 ? -31.137 6.177 19.999 1.00 92.00 590 ASN A N 1
ATOM 4448 C CA . ASN A 1 590 ? -32.523 6.634 20.114 1.00 92.00 590 ASN A CA 1
ATOM 4449 C C . ASN A 1 590 ? -32.683 7.684 21.236 1.00 92.00 590 ASN A C 1
ATOM 4451 O O . ASN A 1 590 ? -31.726 8.041 21.928 1.00 92.00 590 ASN A O 1
ATOM 4455 N N . GLU A 1 591 ? -33.903 8.191 21.425 1.00 89.06 591 GLU A N 1
ATOM 4456 C CA . GLU A 1 591 ? -34.217 9.184 22.466 1.00 89.06 591 GLU A CA 1
ATOM 4457 C C . GLU A 1 591 ? -33.917 8.650 23.879 1.00 89.06 591 GLU A C 1
ATOM 4459 O O . GLU A 1 591 ? -33.426 9.384 24.734 1.00 89.06 591 GLU A O 1
ATOM 4464 N N . GLN A 1 592 ? -34.091 7.341 24.087 1.00 90.81 592 GLN A N 1
ATOM 4465 C CA . GLN A 1 592 ? -33.766 6.603 25.310 1.00 90.81 592 GLN A CA 1
ATOM 4466 C C . GLN A 1 592 ? -32.252 6.331 25.483 1.00 90.81 592 GLN A C 1
ATOM 4468 O O . GLN A 1 592 ? -31.861 5.590 26.383 1.00 90.81 592 GLN A O 1
ATOM 4473 N N . GLN A 1 593 ? -31.392 6.907 24.631 1.00 91.12 593 GLN A N 1
ATOM 4474 C CA . GLN A 1 593 ? -29.928 6.743 24.617 1.00 91.12 593 GLN A CA 1
ATOM 4475 C C . GLN A 1 593 ? -29.432 5.298 24.419 1.00 91.12 593 GLN A C 1
ATOM 4477 O O . GLN A 1 593 ? -28.258 5.003 24.670 1.00 91.12 593 GLN A O 1
ATOM 4482 N N . GLN A 1 594 ? -30.294 4.409 23.924 1.00 92.25 594 GLN A N 1
ATOM 4483 C CA . GLN A 1 594 ? -29.972 3.024 23.592 1.00 92.25 594 GLN A CA 1
ATOM 4484 C C . GLN A 1 594 ? -29.345 2.942 22.199 1.00 92.25 594 GLN A C 1
ATOM 4486 O O . GLN A 1 594 ? -29.776 3.635 21.276 1.00 92.25 594 GLN A O 1
ATOM 4491 N N . ALA A 1 595 ? -28.345 2.072 22.046 1.00 94.69 595 ALA A N 1
ATOM 4492 C CA . ALA A 1 595 ? -27.702 1.829 20.760 1.00 94.69 595 ALA A CA 1
ATOM 4493 C C . ALA A 1 595 ? -28.670 1.161 19.767 1.00 94.69 595 ALA A C 1
ATOM 4495 O O . ALA A 1 595 ? -29.391 0.221 20.132 1.00 94.69 595 ALA A O 1
ATOM 4496 N N . VAL A 1 596 ? -28.645 1.652 18.529 1.00 93.25 596 VAL A N 1
ATOM 4497 C CA . VAL A 1 596 ? -29.354 1.140 17.353 1.00 93.25 596 VAL A CA 1
ATOM 4498 C C . VAL A 1 596 ? -28.383 1.178 16.170 1.00 93.25 596 VAL A C 1
ATOM 4500 O O . VAL A 1 596 ? -27.657 2.155 15.982 1.00 93.25 596 VAL A O 1
ATOM 4503 N N . LEU A 1 597 ? -28.346 0.100 15.398 1.00 91.69 597 LEU A N 1
ATOM 4504 C CA . LEU A 1 597 ? -27.409 -0.119 14.304 1.00 91.69 597 LEU A CA 1
ATOM 4505 C C . LEU A 1 597 ? -28.029 0.309 12.966 1.00 91.69 597 LEU A C 1
ATOM 4507 O O . LEU A 1 597 ? -29.073 -0.204 12.579 1.00 91.69 597 LEU A O 1
ATOM 4511 N N . ALA A 1 598 ? -27.410 1.262 12.277 1.00 88.38 598 ALA A N 1
ATOM 4512 C CA . ALA A 1 598 ? -27.832 1.772 10.972 1.00 88.38 598 ALA A CA 1
ATOM 4513 C C . ALA A 1 598 ? -26.887 1.304 9.849 1.00 88.38 598 ALA A C 1
ATOM 4515 O O . ALA A 1 598 ? -25.872 0.668 10.114 1.00 88.38 598 ALA A O 1
ATOM 4516 N N . ASP A 1 599 ? -27.208 1.632 8.591 1.00 77.50 599 ASP A N 1
ATOM 451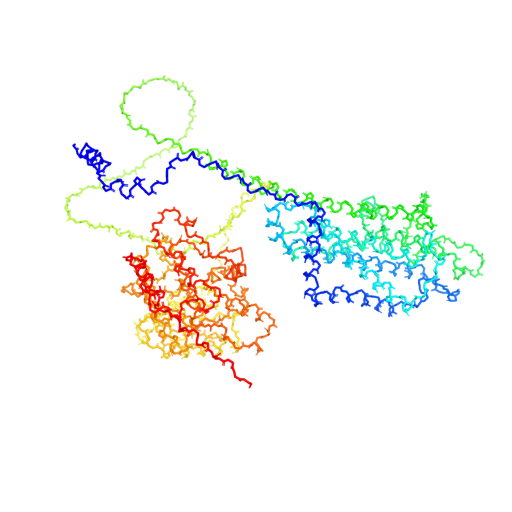7 C CA . ASP A 1 599 ? -26.415 1.270 7.402 1.00 77.50 599 ASP A CA 1
ATOM 4518 C C . ASP A 1 599 ? -26.159 -0.243 7.223 1.00 77.50 599 ASP A C 1
ATOM 4520 O O . ASP A 1 599 ? -25.148 -0.642 6.633 1.00 77.50 599 ASP A O 1
ATOM 4524 N N . PHE A 1 600 ? -27.053 -1.093 7.735 1.00 72.44 600 PHE A N 1
ATOM 4525 C CA . PHE A 1 600 ? -26.933 -2.543 7.602 1.00 72.44 600 PHE A CA 1
ATOM 4526 C C . PHE A 1 600 ? -27.057 -2.943 6.130 1.00 72.44 600 PHE A C 1
ATOM 4528 O O . PHE A 1 600 ? -27.982 -2.493 5.469 1.00 72.44 600 PHE A O 1
ATOM 4535 N N . GLY A 1 601 ? -26.150 -3.769 5.598 1.00 59.31 601 GLY A N 1
ATOM 4536 C CA . GLY A 1 601 ? -26.243 -4.361 4.251 1.00 59.31 601 GLY A CA 1
ATOM 4537 C C . GLY A 1 601 ? -26.124 -3.401 3.050 1.00 59.31 601 GLY A C 1
ATOM 4538 O O . GLY A 1 601 ? -25.642 -3.821 2.000 1.00 59.31 601 GLY A O 1
ATOM 4539 N N . THR A 1 602 ? -26.497 -2.123 3.188 1.00 56.91 602 THR A N 1
ATOM 4540 C CA . THR A 1 602 ? -26.596 -1.136 2.094 1.00 56.91 602 THR A CA 1
ATOM 4541 C C . THR A 1 602 ? -25.271 -0.468 1.727 1.00 56.91 602 THR A C 1
ATOM 4543 O O . THR A 1 602 ? -25.213 0.312 0.775 1.00 56.91 602 THR A O 1
ATOM 4546 N N . GLN A 1 603 ? -24.176 -0.783 2.427 1.00 60.78 603 GLN A N 1
ATOM 4547 C CA . GLN A 1 603 ? -22.835 -0.393 1.994 1.00 60.78 603 GLN A CA 1
ATOM 4548 C C . GLN A 1 603 ? -22.286 -1.406 0.987 1.00 60.78 603 GLN A C 1
ATOM 4550 O O . GLN A 1 603 ? -21.977 -2.558 1.294 1.00 60.78 603 GLN A O 1
ATOM 4555 N N . MET A 1 604 ? -22.154 -0.928 -0.244 1.00 58.81 604 MET A N 1
ATOM 4556 C CA . MET A 1 604 ? -21.441 -1.606 -1.315 1.00 58.81 604 MET A CA 1
ATOM 4557 C C . MET A 1 604 ? -19.971 -1.708 -0.908 1.00 58.81 604 MET A C 1
ATOM 4559 O O . MET A 1 604 ? -19.402 -0.729 -0.422 1.00 58.81 604 MET A O 1
ATOM 4563 N N . ILE A 1 605 ? -19.354 -2.878 -1.089 1.00 52.16 605 ILE A N 1
ATOM 4564 C CA . ILE A 1 605 ? -17.913 -3.013 -0.868 1.00 52.16 605 ILE A CA 1
ATOM 4565 C C . ILE A 1 605 ? -17.232 -2.117 -1.915 1.00 52.16 605 ILE A C 1
ATOM 4567 O O . ILE A 1 605 ? -17.490 -2.311 -3.104 1.00 52.16 605 ILE A O 1
ATOM 4571 N N . PRO A 1 606 ? -16.399 -1.136 -1.518 1.00 51.59 606 PRO A N 1
ATOM 4572 C CA . PRO A 1 606 ? -15.630 -0.346 -2.473 1.00 51.59 606 PRO A CA 1
ATOM 4573 C C . PRO A 1 606 ? -14.750 -1.303 -3.280 1.00 51.59 606 PRO A C 1
ATOM 4575 O O . PRO A 1 606 ? -13.925 -2.007 -2.685 1.00 51.59 606 PRO A O 1
ATOM 4578 N N . ARG A 1 607 ? -14.941 -1.367 -4.607 1.00 51.47 607 ARG A N 1
ATOM 4579 C CA . ARG A 1 607 ? -14.219 -2.319 -5.476 1.00 51.47 607 ARG A CA 1
ATOM 4580 C C . ARG A 1 607 ? -12.710 -2.139 -5.341 1.00 51.47 607 ARG A C 1
ATOM 4582 O O . ARG A 1 607 ? -11.967 -3.117 -5.329 1.00 51.47 607 ARG A O 1
ATOM 4589 N N . THR A 1 608 ? -12.272 -0.902 -5.122 1.00 51.12 608 THR A N 1
ATOM 4590 C CA . THR A 1 608 ? -10.936 -0.574 -4.646 1.00 51.12 608 THR A CA 1
ATOM 4591 C C . THR A 1 608 ? -10.987 0.264 -3.366 1.00 51.12 608 THR A C 1
ATOM 4593 O O . THR A 1 608 ? -11.843 1.123 -3.160 1.00 51.12 608 THR A O 1
ATOM 4596 N N . VAL A 1 609 ? -9.967 0.122 -2.516 1.00 53.12 609 VAL A N 1
ATOM 4597 C CA . VAL A 1 609 ? -9.772 0.995 -1.337 1.00 53.12 609 VAL A CA 1
ATOM 4598 C C . VAL A 1 609 ? -9.486 2.462 -1.739 1.00 53.12 609 VAL A C 1
ATOM 4600 O O . VAL A 1 609 ? -9.466 3.347 -0.884 1.00 53.12 609 VAL A O 1
ATOM 4603 N N . ARG A 1 610 ? -9.266 2.754 -3.033 1.00 49.34 610 ARG A N 1
ATOM 4604 C CA . ARG A 1 610 ? -9.149 4.128 -3.552 1.00 49.34 610 ARG A CA 1
ATOM 4605 C C . ARG A 1 610 ? -10.513 4.808 -3.706 1.00 49.34 610 ARG A C 1
ATOM 4607 O O . ARG A 1 610 ? -10.577 6.022 -3.533 1.00 49.34 610 ARG A O 1
ATOM 4614 N N . ASP A 1 611 ? -11.584 4.046 -3.930 1.00 52.91 611 ASP A N 1
ATOM 4615 C CA . ASP A 1 611 ? -12.943 4.571 -4.160 1.00 52.91 611 ASP A CA 1
ATOM 4616 C C . ASP A 1 611 ? -13.555 5.184 -2.888 1.00 52.91 611 ASP A C 1
ATOM 4618 O O . ASP A 1 611 ? -14.492 5.972 -2.946 1.00 52.91 611 ASP A O 1
ATOM 4622 N N . LEU A 1 612 ? -12.970 4.891 -1.720 1.00 56.69 612 LEU A N 1
ATOM 4623 C CA . LEU A 1 612 ? -13.314 5.525 -0.445 1.00 56.69 612 LEU A CA 1
ATOM 4624 C C . LEU A 1 612 ? -12.988 7.041 -0.399 1.00 56.69 612 LEU A C 1
ATOM 4626 O O . LEU A 1 612 ? -13.377 7.728 0.549 1.00 56.69 612 LEU A O 1
ATOM 4630 N N . GLY A 1 613 ? -12.257 7.571 -1.387 1.00 54.75 613 GLY A N 1
ATOM 4631 C CA . GLY A 1 613 ? -11.962 8.999 -1.527 1.00 54.75 613 GLY A CA 1
ATOM 4632 C C . GLY A 1 613 ? -11.071 9.592 -0.418 1.00 54.75 613 GLY A C 1
ATOM 4633 O O . GLY A 1 613 ? -10.471 8.861 0.377 1.00 54.75 613 GLY A O 1
ATOM 4634 N N . PRO A 1 614 ? -10.965 10.935 -0.325 1.00 44.06 614 PRO A N 1
ATOM 4635 C CA . PRO A 1 614 ? -10.105 11.608 0.658 1.00 44.06 614 PRO A CA 1
ATOM 4636 C C . PRO A 1 614 ? -10.493 11.345 2.123 1.00 44.06 614 PRO A C 1
ATOM 4638 O O . PRO A 1 614 ? -9.623 11.279 2.989 1.00 44.06 614 PRO A O 1
ATOM 4641 N N . ALA A 1 615 ? -11.786 11.150 2.404 1.00 52.53 615 ALA A N 1
ATOM 4642 C CA . ALA A 1 615 ? -12.290 10.778 3.731 1.00 52.53 615 ALA A CA 1
ATOM 4643 C C . ALA A 1 615 ? -12.070 9.286 4.068 1.00 52.53 615 ALA A C 1
ATOM 4645 O O . ALA A 1 615 ? -12.197 8.872 5.224 1.00 52.53 615 ALA A O 1
ATOM 4646 N N . GLY A 1 616 ? -11.702 8.479 3.071 1.00 60.84 616 GLY A N 1
ATOM 4647 C CA . GLY A 1 616 ? -11.654 7.025 3.134 1.00 60.84 616 GLY A CA 1
ATOM 4648 C C . GLY A 1 616 ? -10.668 6.418 4.120 1.00 60.84 616 GLY A C 1
ATOM 4649 O O . GLY A 1 616 ? -10.796 5.249 4.475 1.00 60.84 616 GLY A O 1
ATOM 4650 N N . ALA A 1 617 ? -9.691 7.194 4.593 1.00 64.31 617 ALA A N 1
ATOM 4651 C CA . ALA A 1 617 ? -8.693 6.706 5.537 1.00 64.31 617 ALA A CA 1
ATOM 4652 C C . ALA A 1 617 ? -9.306 6.321 6.890 1.00 64.31 617 ALA A C 1
ATOM 4654 O O . ALA A 1 617 ? -8.784 5.425 7.542 1.00 64.31 617 ALA A O 1
ATOM 4655 N N . PHE A 1 618 ? -10.422 6.950 7.280 1.00 74.06 618 PHE A N 1
ATOM 4656 C CA . PHE A 1 618 ? -11.142 6.613 8.509 1.00 74.06 618 PHE A CA 1
ATOM 4657 C C . PHE A 1 618 ? -12.037 5.379 8.344 1.00 74.06 618 PHE A C 1
ATOM 4659 O O . PHE A 1 618 ? -12.063 4.520 9.220 1.00 74.06 618 PHE A O 1
ATOM 4666 N N . ASP A 1 619 ? -12.736 5.251 7.213 1.00 76.81 619 ASP A N 1
ATOM 4667 C CA . ASP A 1 619 ? -13.552 4.065 6.920 1.00 76.81 619 ASP A CA 1
ATOM 4668 C C . ASP A 1 619 ? -12.674 2.808 6.769 1.00 76.81 619 ASP A C 1
ATOM 4670 O O . ASP A 1 619 ? -13.027 1.733 7.253 1.00 76.81 619 ASP A O 1
ATOM 4674 N N . ALA A 1 620 ? -11.466 2.963 6.215 1.00 84.56 620 ALA A N 1
ATOM 4675 C CA . ALA A 1 620 ? -10.468 1.901 6.128 1.00 84.56 620 ALA A CA 1
ATOM 4676 C C . ALA A 1 620 ? -9.966 1.374 7.492 1.00 84.56 620 ALA A C 1
ATOM 4678 O O . ALA A 1 620 ? -9.390 0.287 7.518 1.00 84.56 620 ALA A O 1
ATOM 4679 N N . CYS A 1 621 ? -10.179 2.088 8.610 1.00 88.94 621 CYS A N 1
ATOM 4680 C CA . CYS A 1 621 ? -9.758 1.667 9.959 1.00 88.94 621 CYS A CA 1
ATOM 4681 C C . CYS A 1 621 ? -10.555 0.483 10.542 1.00 88.94 621 CYS A C 1
ATOM 4683 O O . CYS A 1 621 ? -10.184 -0.021 11.606 1.00 88.94 621 CYS A O 1
ATOM 4685 N N . TYR A 1 622 ? -11.661 0.082 9.906 1.00 91.56 622 TYR A N 1
ATOM 4686 C CA . TYR A 1 622 ? -12.575 -0.957 10.408 1.00 91.56 622 TYR A CA 1
ATOM 4687 C C . TYR A 1 622 ? -12.707 -2.158 9.459 1.00 91.56 622 TYR A C 1
ATOM 4689 O O . TYR A 1 622 ? -13.424 -3.104 9.772 1.00 91.56 622 TYR A O 1
ATOM 4697 N N . LEU A 1 623 ? -12.003 -2.147 8.320 1.00 90.31 623 LEU A N 1
ATOM 4698 C CA . LEU A 1 623 ? -12.047 -3.238 7.346 1.00 90.31 623 LEU A CA 1
ATOM 4699 C C . LEU A 1 623 ? -11.399 -4.512 7.902 1.00 90.31 623 LEU A C 1
ATOM 4701 O O . LEU A 1 623 ? -10.290 -4.489 8.442 1.00 90.31 623 LEU A O 1
ATOM 4705 N N . SER A 1 624 ? -12.071 -5.644 7.706 1.00 92.88 624 SER A N 1
ATOM 4706 C CA . SER A 1 624 ? -11.528 -6.958 8.055 1.00 92.88 624 SER A CA 1
ATOM 4707 C C . SER A 1 624 ? -10.466 -7.438 7.046 1.00 92.88 624 SER A C 1
ATOM 4709 O O . SER A 1 624 ? -10.504 -7.055 5.872 1.00 92.88 624 SER A O 1
ATOM 4711 N N . PRO A 1 625 ? -9.501 -8.287 7.455 1.00 92.94 625 PRO A N 1
ATOM 4712 C CA . PRO A 1 625 ? -8.456 -8.813 6.573 1.00 92.94 625 PRO A CA 1
ATOM 4713 C C . PRO A 1 625 ? -8.983 -9.442 5.273 1.00 92.94 625 PRO A C 1
ATOM 4715 O O . PRO A 1 625 ? -8.404 -9.240 4.208 1.00 92.94 625 PRO A O 1
ATOM 4718 N N . GLU A 1 626 ? -10.082 -10.184 5.343 1.00 89.38 626 GLU A N 1
ATOM 4719 C CA . GLU A 1 626 ? -10.753 -10.826 4.214 1.00 89.38 626 GLU A CA 1
ATOM 4720 C C . GLU A 1 626 ? -11.373 -9.815 3.237 1.00 89.38 626 GLU A C 1
ATOM 4722 O O . GLU A 1 626 ? -11.191 -9.953 2.029 1.00 89.38 626 GLU A O 1
ATOM 4727 N N . GLN A 1 627 ? -11.974 -8.729 3.732 1.00 86.50 627 GLN A N 1
ATOM 4728 C CA . GLN A 1 627 ? -12.467 -7.635 2.887 1.00 86.50 627 GLN A CA 1
ATOM 4729 C C . GLN A 1 627 ? -11.326 -6.892 2.188 1.00 86.50 627 GLN A C 1
ATOM 4731 O O . GLN A 1 627 ? -11.435 -6.556 1.012 1.00 86.50 627 GLN A O 1
ATOM 4736 N N . VAL A 1 628 ? -10.200 -6.681 2.879 1.00 86.75 628 VAL A N 1
ATOM 4737 C CA . VAL A 1 628 ? -9.012 -6.071 2.264 1.00 86.75 628 VAL A CA 1
ATOM 4738 C C . VAL A 1 628 ? -8.405 -6.996 1.202 1.00 86.75 628 VAL A C 1
ATOM 4740 O O . VAL A 1 628 ? -7.939 -6.502 0.181 1.00 86.75 628 VAL A O 1
ATOM 4743 N N . ARG A 1 629 ? -8.439 -8.326 1.390 1.00 86.06 629 ARG A N 1
ATOM 4744 C CA . ARG A 1 629 ? -8.041 -9.295 0.347 1.00 86.06 629 ARG A CA 1
ATOM 4745 C C . ARG A 1 629 ? -8.978 -9.241 -0.861 1.00 86.06 629 ARG A C 1
ATOM 4747 O O . ARG A 1 629 ? -8.476 -9.201 -1.979 1.00 86.06 629 ARG A O 1
ATOM 4754 N N . LEU A 1 630 ? -10.295 -9.177 -0.654 1.00 77.81 630 LEU A N 1
ATOM 4755 C CA . LEU A 1 630 ? -11.261 -9.052 -1.752 1.00 77.81 630 LEU A CA 1
ATOM 4756 C C . LEU A 1 630 ? -11.045 -7.753 -2.548 1.00 77.81 630 LEU A C 1
ATOM 4758 O O . LEU A 1 630 ? -10.944 -7.792 -3.771 1.00 77.81 630 LEU A O 1
ATOM 4762 N N . ALA A 1 631 ? -10.860 -6.620 -1.865 1.00 74.81 631 ALA A N 1
ATOM 4763 C CA . ALA A 1 631 ? -10.561 -5.332 -2.499 1.00 74.81 631 ALA A CA 1
ATOM 4764 C C . ALA A 1 631 ? -9.176 -5.273 -3.187 1.00 74.81 631 ALA A C 1
ATOM 4766 O O . ALA A 1 631 ? -8.895 -4.330 -3.924 1.00 74.81 631 ALA A O 1
ATOM 4767 N N . MET A 1 632 ? -8.291 -6.256 -2.957 1.00 73.00 632 MET A N 1
ATOM 4768 C CA . MET A 1 632 ? -7.080 -6.446 -3.768 1.00 73.00 632 MET A CA 1
ATOM 4769 C C . MET A 1 632 ? -7.375 -7.207 -5.057 1.00 73.00 632 MET A C 1
ATOM 4771 O O . MET A 1 632 ? -6.835 -6.845 -6.094 1.00 73.00 632 MET A O 1
ATOM 4775 N N . THR A 1 633 ? -8.199 -8.256 -4.997 1.00 68.06 633 THR A N 1
ATOM 4776 C CA . THR A 1 633 ? -8.522 -9.095 -6.163 1.00 68.06 633 THR A CA 1
ATOM 4777 C C . THR A 1 633 ? -9.513 -8.438 -7.121 1.00 68.06 633 THR A C 1
ATOM 4779 O O . THR A 1 633 ? -9.459 -8.702 -8.314 1.00 68.06 633 THR A O 1
ATOM 4782 N N . LEU A 1 634 ? -10.391 -7.564 -6.620 1.00 61.44 634 LEU A N 1
ATOM 4783 C CA . LEU A 1 634 ? -11.354 -6.818 -7.437 1.00 61.44 634 LEU A CA 1
ATOM 4784 C C . LEU A 1 634 ? -10.742 -5.619 -8.184 1.00 61.44 634 LEU A C 1
ATOM 4786 O O . LEU A 1 634 ? -11.421 -5.035 -9.019 1.00 61.44 634 LEU A O 1
ATOM 4790 N N . HIS A 1 635 ? -9.477 -5.255 -7.932 1.00 56.66 635 HIS A N 1
ATOM 4791 C CA . HIS A 1 635 ? -8.827 -4.155 -8.658 1.00 56.66 635 HIS A CA 1
ATOM 4792 C C . HIS A 1 635 ? -8.605 -4.469 -10.150 1.00 56.66 635 HIS A C 1
ATOM 4794 O O . HIS A 1 635 ? -8.517 -3.537 -10.948 1.00 56.66 635 HIS A O 1
ATOM 4800 N N . ASP A 1 636 ? -8.534 -5.755 -10.507 1.00 51.31 636 ASP A N 1
ATOM 4801 C CA . ASP A 1 636 ? -8.217 -6.241 -11.856 1.00 51.31 636 ASP A CA 1
ATOM 4802 C C . ASP A 1 636 ? -9.470 -6.633 -12.683 1.00 51.31 636 ASP A C 1
ATOM 4804 O O . ASP A 1 636 ? -9.320 -7.198 -13.765 1.00 51.31 636 ASP A O 1
ATOM 4808 N N . TYR A 1 637 ? -10.692 -6.371 -12.191 1.00 50.50 637 TYR A N 1
ATOM 4809 C CA . TYR A 1 637 ? -11.961 -6.722 -12.858 1.00 50.50 637 TYR A CA 1
ATOM 4810 C C . TYR A 1 637 ? -12.787 -5.485 -13.238 1.00 50.50 637 TYR A C 1
ATOM 4812 O O . TYR A 1 637 ? -12.994 -4.594 -12.411 1.00 50.50 637 TYR A O 1
ATOM 4820 N N . ASP A 1 638 ? -13.321 -5.482 -14.463 1.00 52.62 638 ASP A N 1
ATOM 4821 C CA . ASP A 1 638 ? -14.286 -4.484 -14.936 1.00 52.62 638 ASP A CA 1
ATOM 4822 C C . ASP A 1 638 ? -15.658 -4.616 -14.235 1.00 52.62 638 ASP A C 1
ATOM 4824 O O . ASP A 1 638 ? -15.954 -5.598 -13.545 1.00 52.62 638 ASP A O 1
ATOM 4828 N N . ASP A 1 639 ? -16.499 -3.584 -14.374 1.00 52.12 639 ASP A N 1
ATOM 4829 C CA . ASP A 1 639 ? -17.718 -3.398 -13.571 1.00 52.12 639 ASP A CA 1
ATOM 4830 C C . ASP A 1 639 ? -18.707 -4.586 -13.692 1.00 52.12 639 ASP A C 1
ATOM 4832 O O . ASP A 1 639 ? -19.288 -5.009 -12.686 1.00 52.12 639 ASP A O 1
ATOM 4836 N N . ASP A 1 640 ? -18.836 -5.177 -14.884 1.00 52.66 640 ASP A N 1
ATOM 4837 C CA . ASP A 1 640 ? -19.817 -6.231 -15.195 1.00 52.66 640 ASP A CA 1
ATOM 4838 C C . ASP A 1 640 ? -19.349 -7.672 -14.881 1.00 52.66 640 ASP A C 1
ATOM 4840 O O . ASP A 1 640 ? -20.189 -8.534 -14.621 1.00 52.66 640 ASP A O 1
ATOM 4844 N N . ASP A 1 641 ? -18.035 -7.940 -14.848 1.00 49.78 641 ASP A N 1
ATOM 4845 C CA . ASP A 1 641 ? -17.461 -9.302 -14.737 1.00 49.78 641 ASP A CA 1
ATOM 4846 C C . ASP A 1 641 ? -16.979 -9.678 -13.320 1.00 49.78 641 ASP A C 1
ATOM 4848 O O . ASP A 1 641 ? -16.453 -10.773 -13.091 1.00 49.78 641 ASP A O 1
ATOM 4852 N N . ALA A 1 642 ? -17.117 -8.780 -12.342 1.00 52.66 642 ALA A N 1
ATOM 4853 C CA . ALA A 1 642 ? -16.620 -9.027 -10.991 1.00 52.66 642 ALA A CA 1
ATOM 4854 C C . ALA A 1 642 ? -17.347 -10.194 -10.284 1.00 52.66 642 ALA A C 1
ATOM 4856 O O . ALA A 1 642 ? -18.581 -10.266 -10.309 1.00 52.66 642 ALA A O 1
ATOM 4857 N N . PRO A 1 643 ? -16.615 -11.080 -9.577 1.00 51.09 643 PRO A N 1
ATOM 4858 C CA . PRO A 1 643 ? -17.224 -12.145 -8.787 1.00 51.09 643 PRO A CA 1
ATOM 4859 C C . PRO A 1 643 ? -18.100 -11.583 -7.648 1.00 51.09 643 PRO A C 1
ATOM 4861 O O . PRO A 1 643 ? -17.837 -10.481 -7.156 1.00 51.09 643 PRO A O 1
ATOM 4864 N N . PRO A 1 644 ? -19.118 -12.338 -7.188 1.00 52.84 644 PRO A N 1
ATOM 4865 C CA . PRO A 1 644 ? -20.021 -11.894 -6.126 1.00 52.84 644 PRO A CA 1
ATOM 4866 C C . PRO A 1 644 ? -19.282 -11.552 -4.821 1.00 52.84 644 PRO A C 1
ATOM 4868 O O . PRO A 1 644 ? -18.271 -12.166 -4.482 1.00 52.84 644 PRO A O 1
ATOM 4871 N N . ASP A 1 645 ? -19.825 -10.588 -4.070 1.00 57.41 645 ASP A N 1
ATOM 4872 C CA . ASP A 1 645 ? -19.250 -9.947 -2.869 1.00 57.41 645 ASP A CA 1
ATOM 4873 C C . ASP A 1 645 ? -19.149 -10.831 -1.602 1.00 57.41 645 ASP A C 1
ATOM 4875 O O . ASP A 1 645 ? -19.382 -10.375 -0.476 1.00 57.41 645 ASP A O 1
ATOM 4879 N N . ASP A 1 646 ? -18.820 -12.107 -1.766 1.00 59.41 646 ASP A N 1
ATOM 4880 C CA . ASP A 1 646 ? -19.048 -13.159 -0.770 1.00 59.41 646 ASP A CA 1
ATOM 4881 C C . ASP A 1 646 ? -17.793 -13.535 0.044 1.00 59.41 646 ASP A C 1
ATOM 4883 O O . ASP A 1 646 ? -17.674 -14.627 0.589 1.00 59.41 646 ASP A O 1
ATOM 4887 N N . ALA A 1 647 ? -16.818 -12.621 0.135 1.00 67.00 647 ALA A N 1
ATOM 4888 C CA . ALA A 1 647 ? -15.635 -12.803 0.988 1.00 67.00 647 ALA A CA 1
ATOM 4889 C C . ALA A 1 647 ? -15.845 -12.335 2.440 1.00 67.00 647 ALA A C 1
ATOM 4891 O O . ALA A 1 647 ? -14.993 -12.588 3.293 1.00 67.00 647 ALA A O 1
ATOM 4892 N N . SER A 1 648 ? -16.934 -11.614 2.725 1.00 81.62 648 SER A N 1
ATOM 4893 C CA . SER A 1 648 ? -17.313 -11.260 4.095 1.00 81.62 648 SER A CA 1
ATOM 4894 C C . SER A 1 648 ? -18.061 -12.413 4.749 1.00 81.62 648 SER A C 1
ATOM 4896 O O . SER A 1 648 ? -18.999 -12.950 4.176 1.00 81.62 648 SER A O 1
ATOM 4898 N N . VAL A 1 649 ? -17.680 -12.730 5.981 1.00 90.38 649 VAL A N 1
ATOM 4899 C CA . VAL A 1 649 ? -18.312 -13.743 6.837 1.00 90.38 649 VAL A CA 1
ATOM 4900 C C . VAL A 1 649 ? -18.863 -13.065 8.103 1.00 90.38 649 VAL A C 1
ATOM 4902 O O . VAL A 1 649 ? -18.470 -11.932 8.386 1.00 90.38 649 VAL A O 1
ATOM 4905 N N . PRO A 1 650 ? -19.734 -13.701 8.909 1.00 93.12 650 PRO A N 1
ATOM 4906 C CA . PRO A 1 650 ? -20.188 -13.146 10.194 1.00 93.12 650 PRO A CA 1
ATOM 4907 C C . PRO A 1 650 ? -19.044 -12.622 11.084 1.00 93.12 650 PRO A C 1
ATOM 4909 O O . PRO A 1 650 ? -19.122 -11.548 11.684 1.00 93.12 650 PRO A O 1
ATOM 4912 N N . GLN A 1 651 ? -17.908 -13.324 11.081 1.00 96.00 651 GLN A N 1
ATOM 4913 C CA . GLN A 1 651 ? -16.704 -12.960 11.824 1.00 96.00 651 GLN A CA 1
ATOM 4914 C C . GLN A 1 651 ? -15.984 -11.706 11.278 1.00 96.00 651 GLN A C 1
ATOM 4916 O O . GLN A 1 651 ? -15.114 -11.163 11.966 1.00 96.00 651 GLN A O 1
ATOM 4921 N N . SER A 1 652 ? -16.328 -11.211 10.082 1.00 93.75 652 SER A N 1
ATOM 4922 C CA . SER A 1 652 ? -15.879 -9.908 9.563 1.00 93.75 652 SER A CA 1
ATOM 4923 C C . SER A 1 652 ? -16.475 -8.755 10.372 1.00 93.75 652 SER A C 1
ATOM 4925 O O . SER A 1 652 ? -15.756 -7.820 10.729 1.00 93.75 652 SER A O 1
ATOM 4927 N N . ASP A 1 653 ? -17.756 -8.846 10.742 1.00 94.50 653 ASP A N 1
ATOM 4928 C CA . ASP A 1 653 ? -18.406 -7.836 11.584 1.00 94.50 653 ASP A CA 1
ATOM 4929 C C . ASP A 1 653 ? -17.870 -7.891 13.024 1.00 94.50 653 ASP A C 1
ATOM 4931 O O . ASP A 1 653 ? -17.662 -6.852 13.648 1.00 94.50 653 ASP A O 1
ATOM 4935 N N . ILE A 1 654 ? -17.550 -9.090 13.533 1.00 97.50 654 ILE A N 1
ATOM 4936 C CA . ILE A 1 654 ? -16.890 -9.280 14.840 1.00 97.50 654 ILE A CA 1
ATOM 4937 C C . ILE A 1 654 ? -15.505 -8.613 14.858 1.00 97.50 654 ILE A C 1
ATOM 4939 O O . ILE A 1 654 ? -15.141 -7.964 15.841 1.00 97.50 654 ILE A O 1
ATOM 4943 N N . TYR A 1 655 ? -14.746 -8.706 13.762 1.00 97.50 655 TYR A N 1
ATOM 4944 C CA . TYR A 1 655 ? -13.465 -8.011 13.621 1.00 97.50 655 TYR A CA 1
ATOM 4945 C C . TYR A 1 655 ? -13.633 -6.486 13.660 1.00 97.50 655 TYR A C 1
ATOM 4947 O O . TYR A 1 655 ? -12.921 -5.797 14.397 1.00 97.50 655 TYR A O 1
ATOM 4955 N N . ALA A 1 656 ? -14.600 -5.956 12.906 1.00 95.69 656 ALA A N 1
ATOM 4956 C CA . ALA A 1 656 ? -14.913 -4.530 12.897 1.00 95.69 656 ALA A CA 1
ATOM 4957 C C . ALA A 1 656 ? -15.383 -4.038 14.282 1.00 95.69 656 ALA A C 1
ATOM 4959 O O . ALA A 1 656 ? -14.951 -2.978 14.741 1.00 95.69 656 ALA A O 1
ATOM 4960 N N . LEU A 1 657 ? -16.178 -4.842 15.000 1.00 97.19 657 LEU A N 1
ATOM 4961 C CA . LEU A 1 657 ? -16.604 -4.579 16.377 1.00 97.19 657 LEU A CA 1
ATOM 4962 C C . LEU A 1 657 ? -15.408 -4.571 17.344 1.00 97.19 657 LEU A C 1
ATOM 4964 O O . LEU A 1 657 ? -15.315 -3.687 18.194 1.00 97.19 657 LEU A O 1
ATOM 4968 N N . GLY A 1 658 ? -14.449 -5.487 17.180 1.00 97.12 658 GLY A N 1
ATOM 4969 C CA . GLY A 1 658 ? -13.189 -5.496 17.929 1.00 97.12 658 GLY A CA 1
ATOM 4970 C C . GLY A 1 658 ? -12.332 -4.248 17.681 1.00 97.12 658 GLY A C 1
ATOM 4971 O O . GLY A 1 658 ? -11.821 -3.646 18.629 1.00 97.12 658 GLY A O 1
ATOM 4972 N N . ALA A 1 659 ? -12.222 -3.803 16.424 1.00 96.62 659 ALA A N 1
ATOM 4973 C CA . ALA A 1 659 ? -11.503 -2.580 16.051 1.00 96.62 659 ALA A CA 1
ATOM 4974 C C . ALA A 1 659 ? -12.190 -1.320 16.604 1.00 96.62 659 ALA A C 1
ATOM 4976 O O . ALA A 1 659 ? -11.526 -0.384 17.059 1.00 96.62 659 ALA A O 1
ATOM 4977 N N . LEU A 1 660 ? -13.524 -1.320 16.619 1.00 96.06 660 LEU A N 1
ATOM 4978 C CA . LEU A 1 660 ? -14.352 -0.273 17.203 1.00 96.06 660 LEU A CA 1
ATOM 4979 C C . LEU A 1 660 ? -14.196 -0.211 18.726 1.00 96.06 660 LEU A C 1
ATOM 4981 O O . LEU A 1 660 ? -13.940 0.870 19.250 1.00 96.06 660 LEU A O 1
ATOM 4985 N N . VAL A 1 661 ? -14.253 -1.345 19.432 1.00 95.56 661 VAL A N 1
ATOM 4986 C CA . VAL A 1 661 ? -14.019 -1.413 20.886 1.00 95.56 661 VAL A CA 1
ATOM 4987 C C . VAL A 1 661 ? -12.612 -0.938 21.243 1.00 95.56 661 VAL A C 1
ATOM 4989 O O . VAL A 1 661 ? -12.458 -0.123 22.154 1.00 95.56 661 VAL A O 1
ATOM 4992 N N . PHE A 1 662 ? -11.591 -1.362 20.490 1.00 94.56 662 PHE A N 1
ATOM 4993 C CA . PHE A 1 662 ? -10.223 -0.863 20.643 1.00 94.56 662 PHE A CA 1
ATOM 4994 C C . PHE A 1 662 ? -10.160 0.667 20.520 1.00 94.56 662 PHE A C 1
ATOM 4996 O O . PHE A 1 662 ? -9.563 1.339 21.365 1.00 94.56 662 PHE A O 1
ATOM 5003 N N . HIS A 1 663 ? -10.799 1.231 19.491 1.00 94.62 663 HIS A N 1
ATOM 5004 C CA . HIS A 1 663 ? -10.813 2.673 19.265 1.00 94.62 663 HIS A CA 1
ATOM 5005 C C . HIS A 1 663 ? -11.573 3.407 20.379 1.00 94.62 663 HIS A C 1
ATOM 5007 O O . HIS A 1 663 ? -11.047 4.364 20.945 1.00 94.62 663 HIS A O 1
ATOM 5013 N N . SER A 1 664 ? -12.759 2.937 20.772 1.00 94.06 664 SER A N 1
ATOM 5014 C CA . SER A 1 664 ? -13.532 3.529 21.869 1.00 94.06 664 SER A CA 1
ATOM 5015 C C . SER A 1 664 ? -12.769 3.529 23.199 1.00 94.06 664 SER A C 1
ATOM 5017 O O . SER A 1 664 ? -12.816 4.530 23.905 1.00 94.06 664 SER A O 1
ATOM 5019 N N . LEU A 1 665 ? -12.034 2.461 23.536 1.00 91.81 665 LEU A N 1
ATOM 5020 C CA . LEU A 1 665 ? -11.274 2.365 24.793 1.00 91.81 665 LEU A CA 1
ATOM 5021 C C . LEU A 1 665 ? -9.955 3.155 24.795 1.00 91.81 665 LEU A C 1
ATOM 5023 O O . LEU A 1 665 ? -9.491 3.560 25.860 1.00 91.81 665 LEU A O 1
ATOM 5027 N N . THR A 1 666 ? -9.326 3.354 23.633 1.00 90.88 666 THR A N 1
ATOM 5028 C CA . THR A 1 666 ? -8.015 4.027 23.534 1.00 90.88 666 THR A CA 1
ATOM 5029 C C . THR A 1 666 ? -8.085 5.474 23.052 1.00 90.88 666 THR A C 1
ATOM 5031 O O . THR A 1 666 ? -7.120 6.213 23.237 1.00 90.88 666 THR A O 1
ATOM 5034 N N . GLY A 1 667 ? -9.189 5.889 22.424 1.00 89.94 667 GLY A N 1
ATOM 5035 C CA . GLY A 1 667 ? -9.299 7.173 21.722 1.00 89.94 667 GLY A CA 1
ATOM 5036 C C . GLY A 1 667 ? -8.429 7.264 20.464 1.00 89.94 667 GLY A C 1
ATOM 5037 O O . GLY A 1 667 ? -8.116 8.362 20.012 1.00 89.94 667 GLY A O 1
ATOM 5038 N N . SER A 1 668 ? -7.969 6.137 19.912 1.00 89.62 668 SER A N 1
ATOM 5039 C CA . SER A 1 668 ? -7.218 6.096 18.651 1.00 89.62 668 SER A CA 1
ATOM 5040 C C . SER A 1 668 ? -7.577 4.852 17.832 1.00 89.62 668 SER A C 1
ATOM 5042 O O . SER A 1 668 ? -7.705 3.771 18.406 1.00 89.62 668 SER A O 1
ATOM 5044 N N . PRO A 1 669 ? -7.729 4.956 16.500 1.00 91.81 669 PRO A N 1
ATOM 5045 C CA . PRO A 1 669 ? -8.035 3.800 15.665 1.00 91.81 669 PRO A CA 1
ATOM 5046 C C . PRO A 1 669 ? -6.902 2.769 15.713 1.00 91.81 669 PRO A C 1
ATOM 5048 O O . PRO A 1 669 ? -5.733 3.115 15.901 1.00 91.81 669 PRO A O 1
ATOM 5051 N N . LEU A 1 670 ? -7.255 1.497 15.502 1.00 90.88 670 LEU A N 1
ATOM 5052 C CA . LEU A 1 670 ? -6.323 0.366 15.534 1.00 90.88 670 LEU A CA 1
ATOM 5053 C C . LEU A 1 670 ? -5.107 0.590 14.621 1.00 90.88 670 LEU A C 1
ATOM 5055 O O . LEU A 1 670 ? -3.957 0.427 15.039 1.00 90.88 670 LEU A O 1
ATOM 5059 N N . TYR A 1 671 ? -5.380 1.007 13.384 1.00 91.88 671 TYR A N 1
ATOM 5060 C CA . TYR A 1 671 ? -4.392 1.459 12.418 1.00 91.88 671 TYR A CA 1
ATOM 5061 C C . TYR A 1 671 ? -4.875 2.748 11.759 1.00 91.88 671 TYR A C 1
ATOM 5063 O O . TYR A 1 671 ? -6.057 2.901 11.468 1.00 91.88 671 TYR A O 1
ATOM 5071 N N . LEU A 1 672 ? -3.936 3.651 11.492 1.00 88.25 672 LEU A N 1
ATOM 5072 C CA . LEU A 1 672 ? -4.120 4.821 10.642 1.00 88.25 672 LEU A CA 1
ATOM 5073 C C . LEU A 1 672 ? -2.788 5.096 9.935 1.00 88.25 672 LEU A C 1
ATOM 5075 O O . LEU A 1 672 ? -1.712 4.919 10.524 1.00 88.25 672 LEU A O 1
ATOM 5079 N N . ALA A 1 673 ? -2.859 5.464 8.664 1.00 85.88 673 ALA A N 1
ATOM 5080 C CA . ALA A 1 673 ? -1.726 5.793 7.809 1.00 85.88 673 ALA A CA 1
ATOM 5081 C C . ALA A 1 673 ? -2.079 6.974 6.893 1.00 85.88 673 ALA A C 1
ATOM 5083 O O . ALA A 1 673 ? -3.232 7.397 6.840 1.00 85.88 673 ALA A O 1
ATOM 5084 N N . ASP A 1 674 ? -1.093 7.472 6.146 1.00 79.31 674 ASP A N 1
ATOM 5085 C CA . ASP A 1 674 ? -1.242 8.651 5.282 1.00 79.31 674 ASP A CA 1
ATOM 5086 C C . ASP A 1 674 ? -2.203 8.412 4.096 1.00 79.31 674 ASP A C 1
ATOM 5088 O O . ASP A 1 674 ? -2.631 9.361 3.441 1.00 79.31 674 ASP A O 1
ATOM 5092 N N . THR A 1 675 ? -2.557 7.151 3.808 1.00 80.12 675 THR A N 1
ATOM 5093 C CA . THR A 1 675 ? -3.500 6.773 2.744 1.00 80.12 675 THR A CA 1
ATOM 5094 C C . THR A 1 675 ? -4.527 5.725 3.213 1.00 80.12 675 THR A C 1
ATOM 5096 O O . THR A 1 675 ? -4.206 4.885 4.067 1.00 80.12 675 THR A O 1
ATOM 5099 N N . PRO A 1 676 ? -5.746 5.695 2.625 1.00 80.19 676 PRO A N 1
ATOM 5100 C CA . PRO A 1 676 ? -6.741 4.653 2.902 1.00 80.19 676 PRO A CA 1
ATOM 5101 C C . PRO A 1 676 ? -6.201 3.246 2.634 1.00 80.19 676 PRO A C 1
ATOM 5103 O O . PRO A 1 676 ? -6.367 2.340 3.448 1.00 80.19 676 PRO A O 1
ATOM 5106 N N . TRP A 1 677 ? -5.456 3.088 1.536 1.00 82.25 677 TRP A N 1
ATOM 5107 C CA . TRP A 1 677 ? -4.836 1.822 1.154 1.00 82.25 677 TRP A CA 1
ATOM 5108 C C . TRP A 1 677 ? -3.814 1.315 2.179 1.00 82.25 677 TRP A C 1
ATOM 5110 O O . TRP A 1 677 ? -3.808 0.133 2.518 1.00 82.25 677 TRP A O 1
ATOM 5120 N N . GLU A 1 678 ? -2.958 2.182 2.724 1.00 84.12 678 GLU A N 1
ATOM 5121 C CA . GLU A 1 678 ? -2.002 1.765 3.755 1.00 84.12 678 GLU A CA 1
ATOM 5122 C C . GLU A 1 678 ? -2.661 1.457 5.098 1.00 84.12 678 GLU A C 1
ATOM 5124 O O . GLU A 1 678 ? -2.162 0.589 5.821 1.00 84.12 678 GLU A O 1
ATOM 5129 N N . THR A 1 679 ? -3.777 2.123 5.406 1.00 88.50 679 THR A N 1
ATOM 5130 C CA . THR A 1 679 ? -4.609 1.820 6.575 1.00 88.50 679 THR A CA 1
ATOM 5131 C C . THR A 1 679 ? -5.239 0.436 6.422 1.00 88.50 679 THR A C 1
ATOM 5133 O O . THR A 1 679 ? -4.957 -0.443 7.232 1.00 88.50 679 THR A O 1
ATOM 5136 N N . ALA A 1 680 ? -5.952 0.177 5.321 1.00 87.75 680 ALA A N 1
ATOM 5137 C CA . ALA A 1 680 ? -6.529 -1.134 5.014 1.00 87.75 680 ALA A CA 1
ATOM 5138 C C . ALA A 1 680 ? -5.464 -2.249 5.018 1.00 87.75 680 ALA A C 1
ATOM 5140 O O . ALA A 1 680 ? -5.586 -3.253 5.721 1.00 87.75 680 ALA A O 1
ATOM 5141 N N . ARG A 1 681 ? -4.339 -2.050 4.318 1.00 88.88 681 ARG A N 1
ATOM 5142 C CA . ARG A 1 681 ? -3.235 -3.023 4.256 1.00 88.88 681 ARG A CA 1
ATOM 5143 C C . ARG A 1 681 ? -2.597 -3.307 5.623 1.00 88.88 681 ARG A C 1
ATOM 5145 O O . ARG A 1 681 ? -1.981 -4.361 5.796 1.00 88.88 681 ARG A O 1
ATOM 5152 N N . ALA A 1 682 ? -2.727 -2.416 6.609 1.00 92.06 682 ALA A N 1
ATOM 5153 C CA . ALA A 1 682 ? -2.266 -2.689 7.967 1.00 92.06 682 ALA A CA 1
ATOM 5154 C C . ALA A 1 682 ? -3.065 -3.820 8.637 1.00 92.06 682 ALA A C 1
ATOM 5156 O O . ALA A 1 682 ? -2.458 -4.631 9.341 1.00 92.06 682 ALA A O 1
ATOM 5157 N N . HIS A 1 683 ? -4.368 -3.943 8.355 1.00 93.38 683 HIS A N 1
ATOM 5158 C CA . HIS A 1 683 ? -5.216 -5.006 8.902 1.00 93.38 683 HIS A CA 1
ATOM 5159 C C . HIS A 1 683 ? -4.730 -6.408 8.511 1.00 93.38 683 HIS A C 1
ATOM 5161 O O . HIS A 1 683 ? -4.787 -7.311 9.344 1.00 93.38 683 HIS A O 1
ATOM 5167 N N . LEU A 1 684 ? -4.134 -6.569 7.323 1.00 92.38 684 LEU A N 1
ATOM 5168 C CA . LEU A 1 684 ? -3.555 -7.835 6.856 1.00 92.38 684 LEU A CA 1
ATOM 5169 C C . LEU A 1 684 ? -2.310 -8.289 7.640 1.00 92.38 684 LEU A C 1
ATOM 5171 O O . LEU A 1 684 ? -2.148 -9.482 7.882 1.00 92.38 684 LEU A O 1
ATOM 5175 N N . TYR A 1 685 ? -1.405 -7.363 7.991 1.00 89.69 685 TYR A N 1
ATOM 5176 C CA . TYR A 1 685 ? -0.011 -7.713 8.333 1.00 89.69 685 TYR A CA 1
ATOM 5177 C C . TYR A 1 685 ? 0.551 -7.082 9.612 1.00 89.69 685 TYR A C 1
ATOM 5179 O O . TYR A 1 685 ? 1.644 -7.461 10.036 1.00 89.69 685 TYR A O 1
ATOM 5187 N N . ARG A 1 686 ? -0.112 -6.085 10.210 1.00 92.56 686 ARG A N 1
ATOM 5188 C CA . ARG A 1 686 ? 0.327 -5.519 11.494 1.00 92.56 686 ARG A CA 1
ATOM 5189 C C . ARG A 1 686 ? -0.302 -6.288 12.652 1.00 92.56 686 ARG A C 1
ATOM 5191 O O . ARG A 1 686 ? -1.454 -6.704 12.579 1.00 92.56 686 ARG A O 1
ATOM 5198 N N . GLU A 1 687 ? 0.460 -6.444 13.726 1.00 91.00 687 GLU A N 1
ATOM 5199 C CA . GLU A 1 687 ? -0.032 -6.912 15.026 1.00 91.00 687 GLU A CA 1
ATOM 5200 C C . GLU A 1 687 ? -0.923 -5.842 15.677 1.00 91.00 687 GLU A C 1
ATOM 5202 O O . GLU A 1 687 ? -0.894 -4.670 15.280 1.00 91.00 687 GLU A O 1
ATOM 5207 N N . VAL A 1 688 ? -1.730 -6.224 16.666 1.00 91.81 688 VAL A N 1
ATOM 5208 C CA . VAL A 1 688 ? -2.502 -5.270 17.474 1.00 91.81 688 VAL A CA 1
ATOM 5209 C C . VAL A 1 688 ? -1.517 -4.486 18.356 1.00 91.81 688 VAL A C 1
ATOM 5211 O O . VAL A 1 688 ? -0.729 -5.094 19.081 1.00 91.81 688 VAL A O 1
ATOM 5214 N N . PRO A 1 689 ? -1.483 -3.142 18.305 1.00 89.81 689 PRO A N 1
ATOM 5215 C CA . PRO A 1 689 ? -0.601 -2.378 19.173 1.00 89.81 689 PRO A CA 1
ATOM 5216 C C . PRO A 1 689 ? -1.051 -2.506 20.641 1.00 89.81 689 PRO A C 1
ATOM 5218 O O . PRO A 1 689 ? -2.250 -2.488 20.920 1.00 89.81 689 PRO A O 1
ATOM 5221 N N . PRO A 1 690 ? -0.119 -2.598 21.608 1.00 88.19 690 PRO A N 1
ATOM 5222 C CA . PRO A 1 690 ? -0.480 -2.721 23.016 1.00 88.19 690 PRO A CA 1
ATOM 5223 C C . PRO A 1 690 ? -1.153 -1.437 23.510 1.00 88.19 690 PRO A C 1
ATOM 5225 O O . PRO A 1 690 ? -0.534 -0.366 23.493 1.00 88.19 690 PRO A O 1
ATOM 5228 N N . MET A 1 691 ? -2.394 -1.548 23.993 1.00 84.31 691 MET A N 1
ATOM 5229 C CA . MET A 1 691 ? -3.234 -0.408 24.395 1.00 84.31 691 MET A CA 1
ATOM 5230 C C . MET A 1 691 ? -2.567 0.498 25.435 1.00 84.31 691 MET A C 1
ATOM 5232 O O . MET A 1 691 ? -2.726 1.716 25.389 1.00 84.31 691 MET A O 1
ATOM 5236 N N . SER A 1 692 ? -1.736 -0.068 26.316 1.00 79.62 692 SER A N 1
ATOM 5237 C CA . SER A 1 692 ? -0.960 0.671 27.323 1.00 79.62 692 SER A CA 1
ATOM 5238 C C . SER A 1 692 ? -0.003 1.725 26.745 1.00 79.62 692 SER A C 1
ATOM 5240 O O . SER A 1 692 ? 0.416 2.624 27.472 1.00 79.62 692 SER A O 1
ATOM 5242 N N . ARG A 1 693 ? 0.346 1.648 25.450 1.00 79.12 693 ARG A N 1
ATOM 5243 C CA . ARG A 1 693 ? 1.135 2.681 24.754 1.00 79.12 693 ARG A CA 1
ATOM 5244 C C . ARG A 1 693 ? 0.291 3.822 24.182 1.00 79.12 693 ARG A C 1
ATOM 5246 O O . ARG A 1 693 ? 0.845 4.901 23.991 1.00 79.12 693 ARG A O 1
ATOM 5253 N N . LEU A 1 694 ? -0.984 3.579 23.873 1.00 73.62 694 LEU A N 1
ATOM 5254 C CA . LEU A 1 694 ? -1.895 4.569 23.280 1.00 73.62 694 LEU A CA 1
ATOM 5255 C C . LEU A 1 694 ? -2.703 5.313 24.347 1.00 73.62 694 LEU A C 1
ATOM 5257 O O . LEU A 1 694 ? -2.898 6.516 24.231 1.00 73.62 694 LEU A O 1
ATOM 5261 N N . ALA A 1 695 ? -3.078 4.612 25.419 1.00 69.25 695 ALA A N 1
ATOM 5262 C CA . ALA A 1 695 ? -3.866 5.127 26.534 1.00 69.25 695 ALA A CA 1
ATOM 5263 C C . ALA A 1 695 ? -3.080 5.149 27.873 1.00 69.25 695 ALA A C 1
ATOM 5265 O O . ALA A 1 695 ? -3.526 4.550 28.858 1.00 69.25 695 ALA A O 1
ATOM 5266 N N . PRO A 1 696 ? -1.891 5.790 27.955 1.00 59.75 696 PRO A N 1
ATOM 5267 C CA . PRO A 1 696 ? -1.080 5.811 29.172 1.00 59.75 696 PRO A CA 1
ATOM 5268 C C . PRO A 1 696 ? -1.749 6.656 30.269 1.00 59.75 696 PRO A C 1
ATOM 5270 O O . PRO A 1 696 ? -1.589 7.872 30.318 1.00 59.75 696 PRO A O 1
ATOM 5273 N N . GLY A 1 697 ? -2.490 5.995 31.160 1.00 61.62 697 GLY A N 1
ATOM 5274 C CA . GLY A 1 697 ? -3.206 6.620 32.279 1.00 61.62 697 GLY A CA 1
ATOM 5275 C C . GLY A 1 697 ? -4.626 6.088 32.489 1.00 61.62 697 GLY A C 1
ATOM 5276 O O . GLY A 1 697 ? -5.174 6.253 33.575 1.00 61.62 697 GLY A O 1
ATOM 5277 N N . LEU A 1 698 ? -5.206 5.402 31.499 1.00 66.31 698 LEU A N 1
ATOM 5278 C CA . LEU A 1 698 ? -6.510 4.754 31.640 1.00 66.31 698 LEU A CA 1
ATOM 5279 C C . LEU A 1 698 ? -6.364 3.389 32.342 1.00 66.31 698 LEU A C 1
ATOM 5281 O O . LEU A 1 698 ? -5.581 2.551 31.881 1.00 66.31 698 LEU A O 1
ATOM 5285 N N . PRO A 1 699 ? -7.098 3.129 33.443 1.00 68.00 699 PRO A N 1
ATOM 5286 C CA . PRO A 1 699 ? -7.040 1.855 34.154 1.00 68.00 699 PRO A CA 1
ATOM 5287 C C . PRO A 1 699 ? -7.759 0.762 33.351 1.00 68.00 699 PRO A C 1
ATOM 5289 O O . PRO A 1 699 ? -8.963 0.557 33.480 1.00 68.00 699 PRO A O 1
ATOM 5292 N N . MET A 1 700 ? -7.011 0.053 32.506 1.00 76.44 700 MET A N 1
ATOM 5293 C CA . MET A 1 700 ? -7.523 -1.092 31.749 1.00 76.44 700 MET A CA 1
ATOM 5294 C C . MET A 1 700 ? -7.478 -2.385 32.582 1.00 76.44 700 MET A C 1
ATOM 5296 O O . MET A 1 700 ? -6.425 -2.698 33.150 1.00 76.44 700 MET A O 1
ATOM 5300 N N . PRO A 1 701 ? -8.569 -3.176 32.635 1.00 79.44 701 PRO A N 1
ATOM 5301 C CA . PRO A 1 701 ? -8.562 -4.484 33.284 1.00 79.44 701 PRO A CA 1
ATOM 5302 C C . PRO A 1 701 ? -7.529 -5.444 32.672 1.00 79.44 701 PRO A C 1
ATOM 5304 O O . PRO A 1 701 ? -7.273 -5.437 31.463 1.00 79.44 701 PRO A O 1
ATOM 5307 N N . ARG A 1 702 ? -6.954 -6.324 33.503 1.00 79.75 702 ARG A N 1
ATOM 5308 C CA . ARG A 1 702 ? -6.093 -7.417 33.021 1.00 79.75 702 ARG A CA 1
ATOM 5309 C C . ARG A 1 702 ? -6.913 -8.350 32.127 1.00 79.75 702 ARG A C 1
ATOM 5311 O O . ARG A 1 702 ? -7.999 -8.748 32.524 1.00 79.75 702 ARG A O 1
ATOM 5318 N N . GLY A 1 703 ? -6.383 -8.688 30.952 1.00 83.12 703 GLY A N 1
ATOM 5319 C CA . GLY A 1 703 ? -7.079 -9.490 29.934 1.00 83.12 703 GLY A CA 1
ATOM 5320 C C . GLY A 1 703 ? -7.619 -8.688 28.747 1.00 83.12 703 GLY A C 1
ATOM 5321 O O . GLY A 1 703 ? -7.748 -9.244 27.662 1.00 83.12 703 GLY A O 1
ATOM 5322 N N . CYS A 1 704 ? -7.823 -7.370 28.898 1.00 87.94 704 CYS A N 1
ATOM 5323 C CA . CYS A 1 704 ? -8.411 -6.510 27.857 1.00 87.94 704 CYS A CA 1
ATOM 5324 C C . CYS A 1 704 ? -7.697 -6.618 26.497 1.00 87.94 704 CYS A C 1
ATOM 5326 O O . CYS A 1 704 ? -8.337 -6.726 25.456 1.00 87.94 704 CYS A O 1
ATOM 5328 N N . GLN A 1 705 ? -6.360 -6.643 26.515 1.00 90.50 705 GLN A N 1
ATOM 5329 C CA . GLN A 1 705 ? -5.537 -6.780 25.311 1.00 90.50 705 GLN A CA 1
ATOM 5330 C C . GLN A 1 705 ? -5.808 -8.105 24.583 1.00 90.50 705 GLN A C 1
ATOM 5332 O O . GLN A 1 705 ? -6.096 -8.086 23.393 1.00 90.50 705 GLN A O 1
ATOM 5337 N N . SER A 1 706 ? -5.780 -9.230 25.300 1.00 90.81 706 SER A N 1
ATOM 5338 C CA . SER A 1 706 ? -5.945 -10.574 24.730 1.00 90.81 706 SER A CA 1
ATOM 5339 C C . SER A 1 706 ? -7.366 -10.827 24.218 1.00 90.81 706 SER A C 1
ATOM 5341 O O . SER A 1 706 ? -7.549 -11.429 23.163 1.00 90.81 706 SER A O 1
ATOM 5343 N N . LEU A 1 707 ? -8.372 -10.306 24.928 1.00 93.00 707 LEU A N 1
ATOM 5344 C CA . LEU A 1 707 ? -9.776 -10.330 24.514 1.00 93.00 707 LEU A CA 1
ATOM 5345 C C . LEU A 1 707 ? -9.979 -9.641 23.155 1.00 93.00 707 LEU A C 1
ATOM 5347 O O . LEU A 1 707 ? -10.662 -10.178 22.281 1.00 93.00 707 LEU A O 1
ATOM 5351 N N . ILE A 1 708 ? -9.355 -8.473 22.973 1.00 94.38 708 ILE A N 1
ATOM 5352 C CA . ILE A 1 708 ? -9.416 -7.696 21.730 1.00 94.38 708 ILE A CA 1
ATOM 5353 C C . ILE A 1 708 ? -8.547 -8.331 20.634 1.00 94.38 708 ILE A C 1
ATOM 5355 O O . ILE A 1 708 ? -8.961 -8.372 19.480 1.00 94.38 708 ILE A O 1
ATOM 5359 N N . GLU A 1 709 ? -7.380 -8.882 20.975 1.00 95.12 709 GLU A N 1
ATOM 5360 C CA . GLU A 1 709 ? -6.520 -9.623 20.040 1.00 95.12 709 GLU A CA 1
ATOM 5361 C C . GLU A 1 709 ? -7.223 -10.841 19.431 1.00 95.12 709 GLU A C 1
ATOM 5363 O O . GLU A 1 709 ? -7.063 -11.071 18.235 1.00 95.12 709 GLU A O 1
ATOM 5368 N N . ARG A 1 710 ? -8.060 -11.558 20.199 1.00 96.50 710 ARG A N 1
ATOM 5369 C CA . ARG A 1 710 ? -8.902 -12.649 19.677 1.00 96.50 710 ARG A CA 1
ATOM 5370 C C . ARG A 1 710 ? -9.942 -12.142 18.672 1.00 96.50 710 ARG A C 1
ATOM 5372 O O . ARG A 1 710 ? -10.053 -12.695 17.585 1.00 96.50 710 ARG A O 1
ATOM 5379 N N . ALA A 1 711 ? -10.663 -11.059 18.972 1.00 96.69 711 ALA A N 1
ATOM 5380 C CA . ALA A 1 711 ? -11.606 -10.470 18.008 1.00 96.69 711 ALA A CA 1
ATOM 5381 C C . ALA A 1 711 ? -10.899 -9.934 16.745 1.00 96.69 711 ALA A C 1
ATOM 5383 O O . ALA A 1 711 ? -11.451 -9.987 15.649 1.00 96.69 711 ALA A O 1
ATOM 5384 N N . LEU A 1 712 ? -9.656 -9.467 16.890 1.00 97.31 712 LEU A N 1
ATOM 5385 C CA . LEU A 1 712 ? -8.805 -8.941 15.819 1.00 97.31 712 LEU A CA 1
ATOM 5386 C C . LEU A 1 712 ? -7.869 -9.985 15.181 1.00 97.31 712 LEU A C 1
ATOM 5388 O O . LEU A 1 712 ? -6.915 -9.607 14.481 1.00 97.31 712 LEU A O 1
ATOM 5392 N N . ALA A 1 713 ? -8.122 -11.281 15.392 1.00 97.31 713 ALA A N 1
ATOM 5393 C CA . ALA A 1 713 ? -7.332 -12.345 14.788 1.00 97.31 713 ALA A CA 1
ATOM 5394 C C . ALA A 1 713 ? -7.397 -12.279 13.251 1.00 97.31 713 ALA A C 1
ATOM 5396 O O . ALA A 1 713 ? -8.390 -11.845 12.656 1.00 97.31 713 ALA A O 1
ATOM 5397 N N . LYS A 1 714 ? -6.296 -12.642 12.582 1.00 95.00 714 LYS A N 1
ATOM 5398 C CA . LYS A 1 714 ? -6.172 -12.435 11.128 1.00 95.00 714 LYS A CA 1
ATOM 5399 C C . LYS A 1 714 ? -6.994 -13.437 10.331 1.00 95.00 714 LYS A C 1
ATOM 5401 O O . LYS A 1 714 ? -7.587 -13.045 9.329 1.00 95.00 714 LYS A O 1
ATOM 5406 N N . ASP A 1 715 ? -7.045 -14.681 10.788 1.00 93.88 715 ASP A N 1
ATOM 5407 C CA . ASP A 1 715 ? -7.966 -15.685 10.274 1.00 93.88 715 ASP A CA 1
ATOM 5408 C C . ASP A 1 715 ? -9.348 -15.506 10.934 1.00 93.88 715 ASP A C 1
ATOM 5410 O O . ASP A 1 715 ? -9.404 -15.340 12.155 1.00 93.88 715 ASP A O 1
ATOM 5414 N N . PRO A 1 716 ? -10.462 -15.503 10.178 1.00 94.25 716 PRO A N 1
ATOM 5415 C CA . PRO A 1 716 ? -11.807 -15.549 10.746 1.00 94.25 716 PRO A CA 1
ATOM 5416 C C . PRO A 1 716 ? -12.049 -16.725 11.705 1.00 94.25 716 PRO A C 1
ATOM 5418 O O . PRO A 1 716 ? -12.801 -16.558 12.663 1.00 94.25 716 PRO A O 1
ATOM 5421 N N . ALA A 1 717 ? -11.406 -17.880 11.490 1.00 94.50 717 ALA A N 1
ATOM 5422 C CA . ALA A 1 717 ? -11.580 -19.070 12.326 1.00 94.50 717 ALA A CA 1
ATOM 5423 C C . ALA A 1 717 ? -10.990 -18.924 13.744 1.00 94.50 717 ALA A C 1
ATOM 5425 O O . ALA A 1 717 ? -11.457 -19.583 14.670 1.00 94.50 717 ALA A O 1
ATOM 5426 N N . ASP A 1 718 ? -10.012 -18.031 13.927 1.00 95.12 718 ASP A N 1
ATOM 5427 C CA . ASP A 1 718 ? -9.370 -17.749 15.221 1.00 95.12 718 ASP A CA 1
ATOM 5428 C C . ASP A 1 718 ? -10.161 -16.732 16.081 1.00 95.12 718 ASP A C 1
ATOM 5430 O O . ASP A 1 718 ? -9.775 -16.428 17.216 1.00 95.12 718 ASP A O 1
ATOM 5434 N N . ARG A 1 719 ? -11.248 -16.155 15.544 1.00 97.19 719 ARG A N 1
ATOM 5435 C CA . ARG A 1 719 ? -12.059 -15.120 16.213 1.00 97.19 719 ARG A CA 1
ATOM 5436 C C . ARG A 1 719 ? -13.110 -15.738 17.147 1.00 97.19 719 ARG A C 1
ATOM 5438 O O . ARG A 1 719 ? -13.097 -16.928 17.458 1.00 97.19 719 ARG A O 1
ATOM 5445 N N . TYR A 1 720 ? -14.022 -14.913 17.657 1.00 96.75 720 TYR A N 1
ATOM 5446 C CA . TYR A 1 720 ? -15.241 -15.424 18.289 1.00 96.75 720 TYR A CA 1
ATOM 5447 C C . TYR A 1 720 ? -16.190 -15.944 17.195 1.00 96.75 720 TYR A C 1
ATOM 5449 O O . TYR A 1 720 ? -16.288 -15.302 16.146 1.00 96.75 720 TYR A O 1
ATOM 5457 N N . PRO A 1 721 ? -16.887 -17.074 17.405 1.00 94.25 721 PRO A N 1
ATOM 5458 C CA . PRO A 1 721 ? -17.875 -17.583 16.455 1.00 94.25 721 PRO A CA 1
ATOM 5459 C C . PRO A 1 721 ? -19.149 -16.724 16.419 1.00 94.25 721 PRO A C 1
ATOM 5461 O O . PRO A 1 721 ? -19.787 -16.654 15.374 1.00 94.25 721 PRO A O 1
ATOM 5464 N N . LEU A 1 722 ? -19.487 -16.058 17.530 1.00 96.56 722 LEU A N 1
ATOM 5465 C CA . LEU A 1 722 ? -20.643 -15.171 17.687 1.00 96.56 722 LEU A CA 1
ATOM 5466 C C . LEU A 1 722 ? -20.219 -13.831 18.302 1.00 96.56 722 LEU A C 1
ATOM 5468 O O . LEU A 1 722 ? -19.338 -13.778 19.165 1.00 96.56 722 LEU A O 1
ATOM 5472 N N . ALA A 1 723 ? -20.878 -12.743 17.909 1.00 96.75 723 ALA A N 1
ATOM 5473 C CA . ALA A 1 723 ? -20.634 -11.417 18.459 1.00 96.75 723 ALA A CA 1
ATOM 5474 C C . ALA A 1 723 ? -21.046 -11.332 19.939 1.00 96.75 723 ALA A C 1
ATOM 5476 O O . ALA A 1 723 ? -20.381 -10.635 20.712 1.00 96.75 723 ALA A O 1
ATOM 5477 N N . ARG A 1 724 ? -22.094 -12.062 20.367 1.00 96.38 724 ARG A N 1
ATOM 5478 C CA . ARG A 1 724 ? -22.504 -12.099 21.786 1.00 96.38 724 ARG A CA 1
ATOM 5479 C C . ARG A 1 724 ? -21.407 -12.620 22.711 1.00 96.38 724 ARG A C 1
ATOM 5481 O O . ARG A 1 724 ? -21.244 -12.078 23.793 1.00 96.38 724 ARG A O 1
ATOM 5488 N N . GLU A 1 725 ? -20.609 -13.598 22.277 1.00 96.44 725 GLU A N 1
ATOM 5489 C CA . GLU A 1 725 ? -19.525 -14.155 23.101 1.00 96.44 725 GLU A CA 1
ATOM 5490 C C . GLU A 1 725 ? -18.435 -13.112 23.364 1.00 96.44 725 GLU A C 1
ATOM 5492 O O . GLU A 1 725 ? -17.940 -12.993 24.482 1.00 96.44 725 GLU A O 1
ATOM 5497 N N . PHE A 1 726 ? -18.111 -12.293 22.357 1.00 97.06 726 PHE A N 1
ATOM 5498 C CA . PHE A 1 726 ? -17.203 -11.158 22.522 1.00 97.06 726 PHE A CA 1
ATOM 5499 C C . PHE A 1 726 ? -17.762 -10.108 23.497 1.00 97.06 726 PHE A C 1
ATOM 5501 O O . PHE A 1 726 ? -17.022 -9.573 24.327 1.00 97.06 726 PHE A O 1
ATOM 5508 N N . ALA A 1 727 ? -19.067 -9.825 23.428 1.00 96.44 727 ALA A N 1
ATOM 5509 C CA . ALA A 1 727 ? -19.733 -8.901 24.344 1.00 96.44 727 ALA A CA 1
ATOM 5510 C C . ALA A 1 727 ? -19.794 -9.440 25.787 1.00 96.44 727 ALA A C 1
ATOM 5512 O O . ALA A 1 727 ? -19.533 -8.695 26.735 1.00 96.44 727 ALA A O 1
ATOM 5513 N N . ASP A 1 728 ? -20.061 -10.735 25.956 1.00 94.94 728 ASP A N 1
ATOM 5514 C CA . ASP A 1 728 ? -20.096 -11.420 27.248 1.00 94.94 728 ASP A CA 1
ATOM 5515 C C . ASP A 1 728 ? -18.721 -11.438 27.914 1.00 94.94 728 ASP A C 1
ATOM 5517 O O . ASP A 1 728 ? -18.602 -11.104 29.096 1.00 94.94 728 ASP A O 1
ATOM 5521 N N . ASP A 1 729 ? -17.663 -11.753 27.167 1.00 94.19 729 ASP A N 1
ATOM 5522 C CA . ASP A 1 729 ? -16.289 -11.663 27.659 1.00 94.19 729 ASP A CA 1
ATOM 5523 C C . ASP A 1 729 ? -15.928 -10.215 28.047 1.00 94.19 729 ASP A C 1
ATOM 5525 O O . ASP A 1 729 ? -15.306 -9.990 29.090 1.00 94.19 729 ASP A O 1
ATOM 5529 N N . LEU A 1 730 ? -16.387 -9.209 27.288 1.00 93.50 730 LEU A N 1
ATOM 5530 C CA . LEU A 1 730 ? -16.163 -7.791 27.602 1.00 93.50 730 LEU A CA 1
ATOM 5531 C C . LEU A 1 730 ? -16.909 -7.357 28.881 1.00 93.50 730 LEU A C 1
ATOM 5533 O O . LEU A 1 730 ? -16.349 -6.631 29.710 1.00 93.50 730 LEU A O 1
ATOM 5537 N N . ARG A 1 731 ? -18.140 -7.841 29.101 1.00 93.62 731 ARG A N 1
ATOM 5538 C CA . ARG A 1 731 ? -18.906 -7.648 30.349 1.00 93.62 731 ARG A CA 1
ATOM 5539 C C . ARG A 1 731 ? -18.236 -8.339 31.538 1.00 93.62 731 ARG A C 1
ATOM 5541 O O . ARG A 1 731 ? -18.143 -7.765 32.629 1.00 93.62 731 ARG A O 1
ATOM 5548 N N . GLN A 1 732 ? -17.746 -9.562 31.358 1.00 90.19 732 GLN A N 1
ATOM 5549 C CA . GLN A 1 732 ? -17.007 -10.288 32.393 1.00 90.19 732 GLN A CA 1
ATOM 5550 C C . GLN A 1 732 ? -15.691 -9.590 32.749 1.00 90.19 732 GLN A C 1
ATOM 5552 O O . GLN A 1 732 ? -15.301 -9.555 33.918 1.00 90.19 732 GLN A O 1
ATOM 5557 N N . LEU A 1 733 ? -15.028 -8.984 31.765 1.00 88.69 733 LEU A N 1
ATOM 5558 C CA . LEU A 1 733 ? -13.824 -8.185 31.959 1.00 88.69 733 LEU A CA 1
ATOM 5559 C C . LEU A 1 733 ? -14.128 -6.898 32.747 1.00 88.69 733 LEU A C 1
ATOM 5561 O O . LEU A 1 733 ? -13.441 -6.605 33.726 1.00 88.69 733 LEU A O 1
ATOM 5565 N N . ALA A 1 734 ? -15.188 -6.171 32.378 1.00 87.00 734 ALA A N 1
ATOM 5566 C CA . ALA A 1 734 ? -15.656 -4.979 33.092 1.00 87.00 734 ALA A CA 1
ATOM 5567 C C . ALA A 1 734 ? -16.065 -5.261 34.549 1.00 87.00 734 ALA A C 1
ATOM 5569 O O . ALA A 1 734 ? -15.887 -4.407 35.415 1.00 87.00 734 ALA A O 1
ATOM 5570 N N . THR A 1 735 ? -16.583 -6.459 34.834 1.00 85.44 735 THR A N 1
ATOM 5571 C CA . THR A 1 735 ? -16.980 -6.893 36.187 1.00 85.44 735 THR A CA 1
ATOM 5572 C C . THR A 1 735 ? -15.872 -7.623 36.959 1.00 85.44 735 THR A C 1
ATOM 5574 O O . THR A 1 735 ? -16.102 -8.063 38.086 1.00 85.44 735 THR A O 1
ATOM 5577 N N . GLY A 1 736 ? -14.669 -7.758 36.384 1.00 79.00 736 GLY A N 1
ATOM 5578 C CA . GLY A 1 736 ? -13.511 -8.408 37.013 1.00 79.00 736 GLY A CA 1
ATOM 5579 C C . GLY A 1 736 ? -13.587 -9.939 37.111 1.00 79.00 736 GLY A C 1
ATOM 5580 O O . GLY A 1 736 ? -12.769 -10.540 37.804 1.00 79.00 736 GLY A O 1
ATOM 5581 N N . ARG A 1 737 ? -14.548 -10.580 36.434 1.00 73.44 737 ARG A N 1
ATOM 5582 C CA . ARG A 1 737 ? -14.816 -12.031 36.501 1.00 73.44 737 ARG A CA 1
ATOM 5583 C C . ARG A 1 737 ? -14.113 -12.852 35.416 1.00 73.44 737 ARG A C 1
ATOM 5585 O O . ARG A 1 737 ? -13.967 -14.056 35.585 1.00 73.44 737 ARG A O 1
ATOM 5592 N N . TRP A 1 738 ? -13.635 -12.211 34.349 1.00 67.06 738 TRP A N 1
ATOM 5593 C CA . TRP A 1 738 ? -13.073 -12.866 33.153 1.00 67.06 738 TRP A CA 1
ATOM 5594 C C . TRP A 1 738 ? -11.969 -13.903 33.441 1.00 67.06 738 TRP A C 1
ATOM 5596 O O . TRP A 1 738 ? -11.986 -14.996 32.884 1.00 67.06 738 TRP A O 1
ATOM 5606 N N . PHE A 1 739 ? -11.055 -13.620 34.377 1.00 60.81 739 PHE A N 1
ATOM 5607 C CA . PHE A 1 739 ? -9.983 -14.561 34.743 1.00 60.81 739 PHE A CA 1
ATOM 5608 C C . PHE A 1 739 ? -10.501 -15.850 35.409 1.00 60.81 739 PHE A C 1
ATOM 5610 O O . PHE A 1 739 ? -9.866 -16.893 35.297 1.00 60.81 739 PHE A O 1
ATOM 5617 N N . LEU A 1 740 ? -11.652 -15.797 36.090 1.00 56.78 740 LEU A N 1
ATOM 5618 C CA . LEU A 1 740 ? -12.280 -16.990 36.661 1.00 56.78 740 LEU A CA 1
ATOM 5619 C C . LEU A 1 740 ? -12.931 -17.836 35.565 1.00 56.78 740 LEU A C 1
ATOM 5621 O O . LEU A 1 740 ? -12.792 -19.051 35.591 1.00 56.78 740 LEU A O 1
ATOM 5625 N N . ALA A 1 741 ? -13.586 -17.212 34.584 1.00 58.62 741 ALA A N 1
ATOM 5626 C CA . ALA A 1 741 ? -14.228 -17.938 33.491 1.00 58.62 741 ALA A CA 1
ATOM 5627 C C . ALA A 1 741 ? -13.222 -18.718 32.632 1.00 58.62 741 ALA A C 1
ATOM 5629 O O . ALA A 1 741 ? -13.467 -19.887 32.358 1.00 58.62 741 ALA A O 1
ATOM 5630 N N . GLN A 1 742 ? -12.061 -18.132 32.307 1.00 59.16 742 GLN A N 1
ATOM 5631 C CA . GLN A 1 742 ? -10.998 -18.860 31.596 1.00 59.16 742 GLN A CA 1
ATOM 5632 C C . GLN A 1 742 ? -10.463 -20.064 32.391 1.00 59.16 742 GLN A C 1
ATOM 5634 O O . GLN A 1 742 ? -10.248 -21.130 31.826 1.00 59.16 742 GLN A O 1
ATOM 5639 N N . LEU A 1 743 ? -10.302 -19.931 33.714 1.00 50.97 743 LEU A N 1
ATOM 5640 C CA . LEU A 1 743 ? -9.829 -21.026 34.573 1.00 50.97 743 LEU A CA 1
ATOM 5641 C C . LEU A 1 743 ? -10.807 -22.211 34.675 1.00 50.97 743 LEU A C 1
ATOM 5643 O O . LEU A 1 743 ? -10.373 -23.298 35.051 1.00 50.97 743 LEU A O 1
ATOM 5647 N N . PHE A 1 744 ? -12.096 -22.015 34.376 1.00 53.03 744 PHE A N 1
ATOM 5648 C CA . PHE A 1 744 ? -13.120 -23.066 34.448 1.00 53.03 744 PHE A CA 1
ATOM 5649 C C . PHE A 1 744 ? -13.603 -23.562 33.072 1.00 53.03 744 PHE A C 1
ATOM 5651 O O . PHE A 1 744 ? -14.223 -24.622 33.005 1.00 53.03 744 PHE A O 1
ATOM 5658 N N . SER A 1 745 ? -13.298 -22.871 31.967 1.00 49.09 745 SER A N 1
ATOM 5659 C CA . SER A 1 745 ? -13.601 -23.361 30.612 1.00 49.09 745 SER A CA 1
ATOM 5660 C C . SER A 1 745 ? -12.577 -24.394 30.120 1.00 49.09 745 SER A C 1
ATOM 5662 O O . SER A 1 745 ? -12.954 -25.368 29.463 1.00 49.09 745 SER A O 1
ATOM 5664 N N . ASP A 1 746 ? -11.309 -24.261 30.524 1.00 42.69 746 ASP A N 1
ATOM 5665 C CA . ASP A 1 746 ? -10.244 -25.238 30.229 1.00 42.69 746 ASP A CA 1
ATOM 5666 C C . ASP A 1 746 ? -10.519 -26.636 30.830 1.00 42.69 746 ASP A C 1
ATOM 5668 O O . ASP A 1 746 ? -9.923 -27.628 30.407 1.00 42.69 746 ASP A O 1
ATOM 5672 N N . THR A 1 747 ? -11.437 -26.751 31.800 1.00 40.28 747 THR A N 1
ATOM 5673 C CA . THR A 1 747 ? -11.806 -28.032 32.428 1.00 40.28 747 THR A CA 1
ATOM 5674 C C . THR A 1 747 ? -12.900 -28.833 31.711 1.00 40.28 747 THR A C 1
ATOM 5676 O O . THR A 1 747 ? -13.043 -30.015 32.018 1.00 40.28 747 THR A O 1
ATOM 5679 N N . GLU A 1 748 ? -13.637 -28.264 30.747 1.00 37.41 748 GLU A N 1
ATOM 5680 C CA . GLU A 1 748 ? -14.693 -28.995 30.006 1.00 37.41 748 GLU A CA 1
ATOM 5681 C C . GLU A 1 748 ? -14.297 -29.420 28.580 1.00 37.41 748 GLU A C 1
ATOM 5683 O O . GLU A 1 748 ? -14.958 -30.276 27.994 1.00 37.41 748 GLU A O 1
ATOM 5688 N N . THR A 1 749 ? -13.193 -28.906 28.024 1.00 37.06 749 THR A N 1
ATOM 5689 C CA . THR A 1 749 ? -12.750 -29.215 26.645 1.00 37.06 749 THR A CA 1
ATOM 5690 C C . THR A 1 749 ? -11.430 -29.987 26.575 1.00 37.06 749 THR A C 1
ATOM 5692 O O . THR A 1 749 ? -10.532 -29.683 25.790 1.00 37.06 749 THR A O 1
ATOM 5695 N N . ALA A 1 750 ? -11.326 -31.077 27.341 1.00 28.81 750 ALA A N 1
ATOM 5696 C CA . ALA A 1 750 ? -10.315 -32.094 27.056 1.00 28.81 750 ALA A CA 1
ATOM 5697 C C . ALA A 1 750 ? -10.610 -32.743 25.682 1.00 28.81 750 ALA A C 1
ATOM 5699 O O . ALA A 1 750 ? -11.711 -33.272 25.491 1.00 28.81 750 ALA A O 1
ATOM 5700 N N . PRO A 1 751 ? -9.672 -32.744 24.713 1.00 32.19 751 PRO A N 1
ATOM 5701 C CA . PRO A 1 751 ? -9.910 -33.374 23.418 1.00 32.19 751 PRO A CA 1
ATOM 5702 C C . PRO A 1 751 ? -10.125 -34.886 23.600 1.00 32.19 751 PRO A C 1
ATOM 5704 O O . PRO A 1 751 ? -9.430 -35.507 24.414 1.00 32.19 751 PRO A O 1
ATOM 5707 N N . PRO A 1 752 ? -11.048 -35.518 22.848 1.00 34.53 752 PRO A N 1
ATOM 5708 C CA . PRO A 1 752 ? -11.293 -36.948 22.971 1.00 34.53 752 PRO A CA 1
ATOM 5709 C C . PRO A 1 752 ? -10.008 -37.712 22.649 1.00 34.53 752 PRO A C 1
ATOM 5711 O O . PRO A 1 752 ? -9.471 -37.608 21.545 1.00 34.53 752 PRO A O 1
ATOM 5714 N N . ALA A 1 753 ? -9.511 -38.465 23.634 1.00 33.25 753 ALA A N 1
ATOM 5715 C CA . ALA A 1 753 ? -8.230 -39.154 23.551 1.00 33.25 753 ALA A CA 1
ATOM 5716 C C . ALA A 1 753 ? -8.129 -39.976 22.259 1.00 33.25 753 ALA A C 1
ATOM 5718 O O . ALA A 1 753 ? -9.002 -40.799 21.960 1.00 33.25 753 ALA A O 1
ATOM 5719 N N . ALA A 1 754 ? -7.054 -39.746 21.500 1.00 32.94 754 ALA A N 1
ATOM 5720 C CA . ALA A 1 754 ? -6.823 -40.391 20.217 1.00 32.94 754 ALA A CA 1
ATOM 5721 C C . ALA A 1 754 ? -6.838 -41.919 20.381 1.00 32.94 754 ALA A C 1
ATOM 5723 O O . ALA A 1 754 ? -5.893 -42.522 20.892 1.00 32.94 754 ALA A O 1
ATOM 5724 N N . ARG A 1 755 ? -7.927 -42.559 19.939 1.00 32.34 755 ARG A N 1
ATOM 5725 C CA . ARG A 1 755 ? -8.028 -44.019 19.916 1.00 32.34 755 ARG A CA 1
ATOM 5726 C C . ARG A 1 755 ? -7.026 -44.554 18.902 1.00 32.34 755 ARG A C 1
ATOM 5728 O O . ARG A 1 755 ? -7.297 -44.544 17.701 1.00 32.34 755 ARG A O 1
ATOM 5735 N N . HIS A 1 756 ? -5.895 -45.058 19.393 1.00 32.12 756 HIS A N 1
ATOM 5736 C CA . HIS A 1 756 ? -5.003 -45.910 18.615 1.00 32.12 756 HIS A CA 1
ATOM 5737 C C . HIS A 1 756 ? -5.822 -47.036 17.971 1.00 32.12 756 HIS A C 1
ATOM 5739 O O . HIS A 1 756 ? -6.281 -47.954 18.651 1.00 32.12 756 HIS A O 1
ATOM 5745 N N . ARG A 1 757 ? -5.994 -46.980 16.647 1.00 30.05 757 ARG A N 1
ATOM 5746 C CA . ARG A 1 757 ? -6.357 -48.166 15.871 1.00 30.05 757 ARG A CA 1
ATOM 5747 C C . ARG A 1 757 ? -5.119 -49.067 15.819 1.00 30.05 757 ARG A C 1
ATOM 5749 O O . ARG A 1 757 ? -4.072 -48.584 15.383 1.00 30.05 757 ARG A O 1
ATOM 5756 N N . PRO A 1 758 ? -5.194 -50.337 16.252 1.00 34.53 758 PRO A N 1
ATOM 5757 C CA . PRO A 1 758 ? -4.106 -51.273 16.017 1.00 34.53 758 PRO A CA 1
ATOM 5758 C C . PRO A 1 758 ? -4.000 -51.546 14.514 1.00 34.53 758 PRO A C 1
ATOM 5760 O O . PRO A 1 758 ? -5.011 -51.606 13.810 1.00 34.53 758 PRO A O 1
ATOM 5763 N N . ALA A 1 759 ? -2.776 -51.721 14.023 1.00 38.22 759 ALA A N 1
ATOM 5764 C CA . ALA A 1 759 ? -2.555 -52.160 12.654 1.00 38.22 759 ALA A CA 1
ATOM 5765 C C . ALA A 1 759 ? -3.103 -53.584 12.461 1.00 38.22 759 ALA A C 1
ATOM 5767 O O . ALA A 1 759 ? -2.878 -54.461 13.297 1.00 38.22 759 ALA A O 1
ATOM 5768 N N . CYS A 1 760 ? -3.778 -53.828 11.339 1.00 31.77 760 CYS A N 1
ATOM 5769 C CA . CYS A 1 760 ? -4.110 -55.171 10.876 1.00 31.77 760 CYS A CA 1
ATOM 5770 C C . CYS A 1 760 ? -3.978 -55.243 9.354 1.00 31.77 760 CYS A C 1
ATOM 5772 O O . CYS A 1 760 ? -4.770 -54.622 8.657 1.00 31.77 760 CYS A O 1
ATOM 5774 N N . ARG A 1 761 ? -2.965 -56.021 8.944 1.00 35.41 761 ARG A N 1
ATOM 5775 C CA . ARG A 1 761 ? -2.717 -56.676 7.645 1.00 35.41 761 ARG A CA 1
ATOM 5776 C C . ARG A 1 761 ? -3.079 -55.907 6.374 1.00 35.41 761 ARG A C 1
ATOM 5778 O O . ARG A 1 761 ? -4.253 -55.980 5.961 1.00 35.41 761 ARG A O 1
#

pLDDT: mean 72.34, std 23.87, range [21.31, 97.69]

Radius of gyration: 39.31 Å; chains: 1; bounding box: 92×122×128 Å

Sequence (761 aa):
ESAAEAARWAAAYRASPLYQQYVAARLPAATAAPSPPTPPKRSSQSMLAQIHIQAWRALGLLRRDRVSLLLLLGQAPLVAGLLLLLVQPDTLLGMHQAGQVQRGAAGQLLFVLVLAGLWFGIISAARSIASERLIYERERRAGLSIIAYLVAKLAVLGGLALLQTALLLGTLSLGIAYPPDAGVLLPLPLELFGTLLLAALAGVALGVLVSAAAPTPERALSVVPVLLIVQILFAGQVFPIAGSTSTLLSQATLSRWAMDALGATLNLNTFCDLPNLATADGSARPPWACALGTLRWRPDEAFPDAYTATADHLRQAWGVLGGYLLLYSGLAGVLLWLREQRIGWRVRLRRMRKAVPPAPAPQTTPALPIMMQHLATRSARSGREEPTLIAPAAVVDNQNTTFPLLRTTAGQYITEPTVVVSATHADEHTTLRPIAAEQEPLPDTAPAAPDSTMPHISRYTIEVELGSRGLFTTYRAYDPLTRRRVAIKVLQAQYCSTVANARFRRAVEQVAALELPAIARVYDSGEIDGQPFEVMQYLAGGSLSARMLAGPLPISTLVPIVERVAAALDEAHTHGLIHRSLKPTAILFNEQQQAVLADFGTQMIPRTVRDLGPAGAFDACYLSPEQVRLAMTLHDYDDDDAPPDDASVPQSDIYALGALVFHSLTGSPLYLADTPWETARAHLYREVPPMSRLAPGLPMPRGCQSLIERALAKDPADRYPLAREFADDLRQLATGRWFLAQLFSDTETAPPAARHRPACR